Protein 5VYR (pdb70)

Structure (mmCIF, N/CA/C/O backbone):
data_5VYR
#
_entry.id   5VYR
#
_cell.length_a   65.875
_cell.length_b   65.875
_cell.length_c   233.140
_cell.angle_alpha   90.00
_cell.angle_beta   90.00
_cell.angle_gamma   90.00
#
_symmetry.space_group_name_H-M   'P 43 21 2'
#
loop_
_entity.id
_entity.type
_entity.pdbx_description
1 polymer 'Gdp-mannose 4,6-dehydratase / gdp-4-amino-4,6-dideoxy-d-mannose formyltransferase'
2 non-polymer (6R)-2-amino-6-methyl-5,6,7,8-tetrahydropteridin-4(3H)-one
3 non-polymer 1,2-ETHANEDIOL
4 non-polymer 'CHLORIDE ION'
5 non-polymer GUANOSINE
6 water water
#
loop_
_atom_site.group_PDB
_atom_site.id
_atom_site.type_symbol
_atom_site.label_atom_id
_atom_site.label_alt_id
_atom_site.label_comp_id
_atom_site.label_asym_id
_atom_site.label_entity_id
_atom_site.label_seq_id
_atom_site.pdbx_PDB_ins_code
_atom_site.Cartn_x
_atom_site.Cartn_y
_atom_site.Cartn_z
_atom_site.occupancy
_atom_site.B_iso_or_equiv
_atom_site.auth_seq_id
_atom_site.auth_comp_id
_atom_site.auth_asym_id
_atom_site.auth_atom_id
_atom_site.pdbx_PDB_model_num
ATOM 1 N N . ALA A 1 4 ? 15.369 39.535 11.156 1.00 41.63 2 ALA A N 1
ATOM 2 C CA . ALA A 1 4 ? 13.911 39.797 10.889 1.00 40.53 2 ALA A CA 1
ATOM 3 C C . ALA A 1 4 ? 13.368 38.879 9.790 1.00 34.86 2 ALA A C 1
ATOM 4 O O . ALA A 1 4 ? 14.077 38.493 8.853 1.00 32.33 2 ALA A O 1
ATOM 6 N N . ILE A 1 5 ? 12.092 38.551 9.903 1.00 27.90 3 ILE A N 1
ATOM 7 C CA . ILE A 1 5 ? 11.448 37.680 8.930 1.00 30.40 3 ILE A CA 1
ATOM 8 C C . ILE A 1 5 ? 11.230 38.446 7.611 1.00 31.65 3 ILE A C 1
ATOM 9 O O . ILE A 1 5 ? 10.961 39.641 7.628 1.00 32.33 3 ILE A O 1
ATOM 14 N N . ALA A 1 6 ? 11.373 37.769 6.476 1.00 31.39 4 ALA A N 1
ATOM 15 C CA . ALA A 1 6 ? 11.188 38.409 5.186 1.00 34.18 4 ALA A CA 1
ATOM 16 C C . ALA A 1 6 ? 9.864 39.161 5.130 1.00 35.23 4 ALA A C 1
ATOM 17 O O . ALA A 1 6 ? 8.835 38.639 5.565 1.00 29.25 4 ALA A O 1
ATOM 19 N N . PRO A 1 7 ? 9.878 40.402 4.604 1.00 35.70 5 PRO A N 1
ATOM 20 C CA . PRO A 1 7 ? 8.607 41.145 4.524 1.00 36.96 5 PRO A CA 1
ATOM 21 C C . PRO A 1 7 ? 7.546 40.417 3.699 1.00 31.66 5 PRO A C 1
ATOM 22 O O . PRO A 1 7 ? 7.879 39.620 2.820 1.00 28.73 5 PRO A O 1
ATOM 26 N N . ASN A 1 8 ? 6.278 40.659 4.012 1.00 29.47 6 ASN A N 1
ATOM 27 C CA . ASN A 1 8 ? 5.187 40.011 3.283 1.00 32.33 6 ASN A CA 1
ATOM 28 C C . ASN A 1 8 ? 5.205 38.477 3.296 1.00 26.75 6 ASN A C 1
ATOM 29 O O . ASN A 1 8 ? 4.531 37.843 2.493 1.00 24.20 6 ASN A O 1
ATOM 34 N N . THR A 1 9 ? 5.937 37.881 4.233 1.00 26.19 7 THR A N 1
ATOM 35 C CA . THR A 1 9 ? 5.871 36.434 4.434 1.00 21.84 7 THR A CA 1
ATOM 36 C C . THR A 1 9 ? 4.482 36.081 4.915 1.00 17.59 7 THR A C 1
ATOM 37 O O . THR A 1 9 ? 3.946 36.766 5.757 1.00 15.85 7 THR A O 1
ATOM 41 N N . ARG A 1 10 ? 3.914 35.009 4.377 1.00 15.20 8 ARG A N 1
ATOM 42 C CA . ARG A 1 10 ? 2.565 34.619 4.713 1.00 15.86 8 ARG A CA 1
ATOM 43 C C . ARG A 1 10 ? 2.670 33.336 5.524 1.00 13.91 8 ARG A C 1
ATOM 44 O O . ARG A 1 10 ? 3.236 32.369 5.088 1.00 14.80 8 ARG A O 1
ATOM 52 N N . VAL A 1 11 ? 2.096 33.376 6.709 1.00 13.50 9 VAL A N 1
ATOM 53 C CA . VAL A 1 11 ? 2.245 32.269 7.660 1.00 12.11 9 VAL A CA 1
ATOM 54 C C . VAL A 1 11 ? 0.908 31.677 7.997 1.00 11.30 9 VAL A C 1
ATOM 55 O O . VAL A 1 11 ? 0.061 32.388 8.498 1.00 11.47 9 VAL A O 1
ATOM 59 N N . LEU A 1 12 ? 0.747 30.366 7.797 1.00 10.68 10 LEU A N 1
ATOM 60 C CA . LEU A 1 12 ? -0.461 29.683 8.204 1.00 10.68 10 LEU A CA 1
ATOM 61 C C . LEU A 1 12 ? -0.095 28.885 9.444 1.00 10.57 10 LEU A C 1
ATOM 62 O O . LEU A 1 12 ? 0.874 28.120 9.433 1.00 10.85 10 LEU A O 1
ATOM 67 N N . VAL A 1 13 ? -0.814 29.158 10.511 1.00 9.66 11 VAL A N 1
ATOM 68 C CA . VAL A 1 13 ? -0.638 2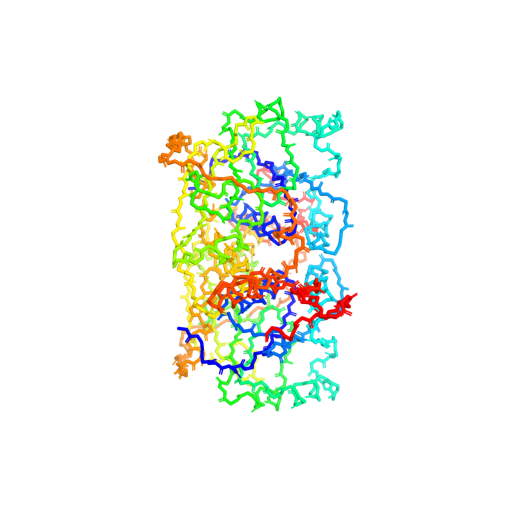8.410 11.756 1.00 10.94 11 VAL A CA 1
ATOM 69 C C . VAL A 1 13 ? -1.765 27.404 11.838 1.00 9.86 11 VAL A C 1
ATOM 70 O O . VAL A 1 13 ? -2.924 27.786 11.845 1.00 11.33 11 VAL A O 1
ATOM 74 N N . ALA A 1 14 ? -1.389 26.133 11.914 1.00 10.09 12 ALA A N 1
ATOM 75 C CA . ALA A 1 14 ? -2.333 25.081 12.150 1.00 10.29 12 ALA A CA 1
ATOM 76 C C . ALA A 1 14 ? -2.115 24.727 13.601 1.00 10.89 12 ALA A C 1
ATOM 77 O O . ALA A 1 14 ? -1.071 24.210 13.982 1.00 12.18 12 ALA A O 1
ATOM 79 N N . GLY A 1 15 ? -3.075 25.013 14.446 1.00 12.07 13 GLY A N 1
ATOM 80 C CA . GLY A 1 15 ? -2.765 24.746 15.840 1.00 13.80 13 GLY A CA 1
ATOM 81 C C . GLY A 1 15 ? -3.968 24.812 16.719 1.00 13.23 13 GLY A C 1
ATOM 82 O O . GLY A 1 15 ? -5.089 24.953 16.249 1.00 13.34 13 GLY A O 1
ATOM 83 N N . TYR A 1 16 ? -3.703 24.730 18.010 1.00 12.20 14 TYR A N 1
ATOM 84 C CA . TYR A 1 16 ? -4.749 24.570 18.986 1.00 12.55 14 TYR A CA 1
ATOM 85 C C . TYR A 1 16 ? -4.204 25.037 20.316 1.00 11.87 14 TYR A C 1
ATOM 86 O O . TYR A 1 16 ? -3.074 24.706 20.696 1.00 12.26 14 TYR A O 1
ATOM 95 N N . GLY A 1 17 ? -5.043 25.788 21.007 1.00 13.13 15 GLY A N 1
ATOM 96 C CA . GLY A 1 17 ? -4.751 26.247 22.334 1.00 12.50 15 GLY A CA 1
ATOM 97 C C . GLY A 1 17 ? -3.605 27.215 22.474 1.00 12.95 15 GLY A C 1
ATOM 98 O O . GLY A 1 17 ? -3.210 27.931 21.545 1.00 12.65 15 GLY A O 1
ATOM 99 N N . LEU A 1 18 ? -3.044 27.254 23.681 1.00 12.47 16 LEU A N 1
ATOM 100 C CA . LEU A 1 18 ? -2.080 28.283 24.012 1.00 13.32 16 LEU A CA 1
ATOM 101 C C . LEU A 1 18 ? -0.872 28.288 23.104 1.00 12.26 16 LEU A C 1
ATOM 102 O O . LEU A 1 18 ? -0.411 29.380 22.722 1.00 11.95 16 LEU A O 1
ATOM 107 N N . PRO A 1 19 ? -0.374 27.114 22.691 1.00 11.82 17 PRO A N 1
ATOM 108 C CA . PRO A 1 19 ? 0.795 27.199 21.808 1.00 11.97 17 PRO A CA 1
ATOM 109 C C . PRO A 1 19 ? 0.487 27.935 20.499 1.00 13.64 17 PRO A C 1
ATOM 110 O O . PRO A 1 19 ? 1.318 28.682 19.986 1.00 13.72 17 PRO A O 1
ATOM 114 N N . ALA A 1 20 ? -0.736 27.792 20.015 1.00 13.41 18 ALA A N 1
ATOM 115 C CA . ALA A 1 20 ? -1.151 28.511 18.808 1.00 14.21 18 ALA A CA 1
ATOM 116 C C . ALA A 1 20 ? -1.332 29.989 19.078 1.00 14.10 18 ALA A C 1
ATOM 117 O O . ALA A 1 20 ? -0.926 30.858 18.288 1.00 12.71 18 ALA A O 1
ATOM 119 N N . GLU A 1 21 ? -1.945 30.312 20.202 1.00 13.58 19 GLU A N 1
ATOM 120 C CA . GLU A 1 21 ? -2.118 31.711 20.549 1.00 14.19 19 GLU A CA 1
ATOM 121 C C . GLU A 1 21 ? -0.772 32.391 20.713 1.00 12.95 19 GLU A C 1
ATOM 122 O O . GLU A 1 21 ? -0.576 33.523 20.252 1.00 11.50 19 GLU A O 1
ATOM 128 N N . PHE A 1 22 ? 0.163 31.703 21.355 1.00 11.87 20 PHE A N 1
ATOM 129 C CA . PHE A 1 22 ? 1.489 32.225 21.557 1.00 12.26 20 PHE A CA 1
ATOM 130 C C . PHE A 1 22 ? 2.222 32.372 20.238 1.00 12.35 20 PHE A C 1
ATOM 131 O O . PHE A 1 22 ? 2.955 33.339 20.003 1.00 11.68 20 PHE A O 1
ATOM 139 N N . CYS A 1 23 ? 1.988 31.420 19.332 1.00 12.16 21 CYS A N 1
ATOM 140 C CA . CYS A 1 23 ? 2.561 31.538 17.995 1.00 11.00 21 CYS A CA 1
ATOM 141 C C . CYS A 1 23 ? 2.051 32.755 17.248 1.00 10.48 21 CYS A C 1
ATOM 142 O O . CYS A 1 23 ? 2.807 33.498 16.645 1.00 10.97 21 CYS A O 1
ATOM 145 N N . VAL A 1 24 ? 0.757 32.980 17.277 1.00 10.56 22 VAL A N 1
ATOM 146 C CA . VAL A 1 24 ? 0.222 34.155 16.601 1.00 12.44 22 VAL A CA 1
ATOM 147 C C . VAL A 1 24 ? 0.755 35.448 17.222 1.00 11.89 22 VAL A C 1
ATOM 148 O O . VAL A 1 24 ? 1.166 36.361 16.519 1.00 12.03 22 VAL A O 1
ATOM 152 N N . THR A 1 25 ? 0.805 35.491 18.550 1.00 11.21 23 THR A N 1
ATOM 153 C CA . THR A 1 25 ? 1.386 36.596 19.250 1.00 11.38 23 THR A CA 1
ATOM 154 C C . THR A 1 25 ? 2.842 36.830 18.786 1.00 11.44 23 THR A C 1
ATOM 155 O O . THR A 1 25 ? 3.261 37.970 18.532 1.00 11.81 23 THR A O 1
ATOM 159 N N . THR A 1 26 ? 3.615 35.756 18.686 1.00 11.15 24 THR A N 1
ATOM 160 C CA . THR A 1 26 ? 5.008 35.840 18.306 1.00 10.83 24 THR A CA 1
ATOM 161 C C . THR A 1 26 ? 5.105 36.409 16.881 1.00 11.35 24 THR A C 1
ATOM 162 O O . THR A 1 26 ? 5.919 37.305 16.652 1.00 12.43 24 THR A O 1
ATOM 166 N N . LEU A 1 27 ? 4.250 35.913 15.990 1.00 11.10 25 LEU A N 1
ATOM 167 C CA . LEU A 1 27 ? 4.229 36.386 14.595 1.00 12.53 25 LEU A CA 1
ATOM 168 C C . LEU A 1 27 ? 3.929 37.872 14.494 1.00 13.44 25 LEU A C 1
ATOM 169 O O . LEU A 1 27 ? 4.643 38.613 13.764 1.00 13.94 25 LEU A O 1
ATOM 174 N N . ILE A 1 28 ? 2.903 38.292 15.2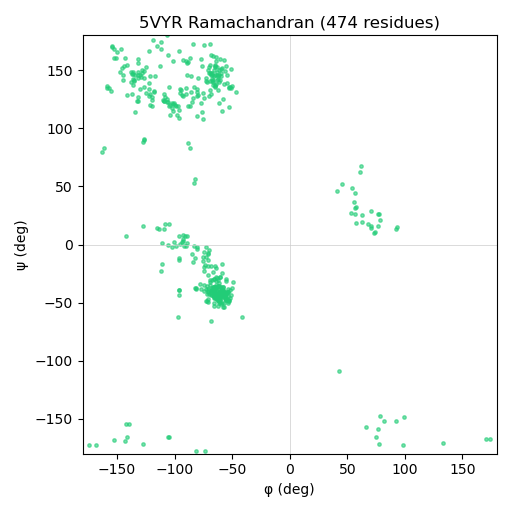20 1.00 12.31 26 ILE A N 1
ATOM 175 C CA . ILE A 1 28 ? 2.504 39.699 15.236 1.00 13.70 26 ILE A CA 1
ATOM 176 C C . ILE A 1 28 ? 3.660 40.550 15.739 1.00 13.87 26 ILE A C 1
ATOM 177 O O . ILE A 1 28 ? 4.017 41.585 15.143 1.00 14.01 26 ILE A O 1
ATOM 182 N N . GLY A 1 29 ? 4.335 40.062 16.780 1.00 13.59 27 GLY A N 1
ATOM 183 C CA . GLY A 1 29 ? 5.508 40.760 17.307 1.00 13.36 27 GLY A CA 1
ATOM 184 C C . GLY A 1 29 ? 6.672 40.839 16.344 1.00 14.16 27 GLY A C 1
ATOM 185 O O . GLY A 1 29 ? 7.511 41.723 16.462 1.00 13.31 27 GLY A O 1
ATOM 186 N N . MET A 1 30 ? 6.751 39.859 15.454 1.00 15.27 28 MET A N 1
ATOM 187 C CA . MET A 1 30 ? 7.812 39.774 14.477 1.00 17.38 28 MET A CA 1
ATOM 188 C C . MET A 1 30 ? 7.439 40.653 13.299 1.00 18.50 28 MET A C 1
ATOM 189 O O . MET A 1 30 ? 8.208 40.758 12.370 1.00 20.95 28 MET A O 1
ATOM 194 N N . GLY A 1 31 ? 6.281 41.281 13.331 1.00 16.07 29 GLY A N 1
ATOM 195 C CA . GLY A 1 31 ? 5.887 42.190 12.260 1.00 18.63 29 GLY A CA 1
ATOM 196 C C . GLY A 1 31 ? 5.084 41.560 11.148 1.00 18.46 29 GLY A C 1
ATOM 197 O O . GLY A 1 31 ? 4.859 42.205 10.120 1.00 18.34 29 GLY A O 1
ATOM 198 N N . VAL A 1 32 ? 4.585 40.343 11.354 1.00 16.40 30 VAL A N 1
ATOM 199 C CA . VAL A 1 32 ? 3.731 39.701 10.349 1.00 16.22 30 VAL A CA 1
ATOM 200 C C . VAL A 1 32 ? 2.345 40.318 10.441 1.00 17.43 30 VAL A C 1
ATOM 201 O O . VAL A 1 32 ? 1.706 40.271 11.481 1.00 17.69 30 VAL A O 1
ATOM 205 N N . GLU A 1 33 ? 1.850 40.895 9.353 1.00 17.86 31 GLU A N 1
ATOM 206 C CA . GLU A 1 33 ? 0.562 41.580 9.425 1.00 20.58 31 GLU A CA 1
ATOM 207 C C . GLU A 1 33 ? -0.565 40.585 9.442 1.00 18.12 31 GLU A C 1
ATOM 208 O O . GLU A 1 33 ? -0.417 39.477 8.935 1.00 16.17 31 GLU A O 1
ATOM 214 N N . ILE A 1 34 ? -1.684 40.981 10.036 1.00 17.78 32 ILE A N 1
ATOM 215 C CA A ILE A 1 34 ? -2.856 40.107 10.174 0.50 19.06 32 ILE A CA 1
ATOM 216 C CA B ILE A 1 34 ? -2.842 40.092 10.175 0.50 19.33 32 ILE A CA 1
ATOM 217 C C . ILE A 1 34 ? -3.270 39.478 8.856 1.00 18.72 32 ILE A C 1
ATOM 218 O O . ILE A 1 34 ? -3.578 38.288 8.800 1.00 17.47 32 ILE A O 1
ATOM 227 N N . ASP A 1 35 ? -3.281 40.256 7.773 1.00 17.05 33 ASP A N 1
ATOM 228 C CA . ASP A 1 35 ? -3.679 39.624 6.505 1.00 21.84 33 ASP A CA 1
ATOM 229 C C . ASP A 1 35 ? -2.653 38.650 5.964 1.00 19.05 33 ASP A C 1
ATOM 230 O O . ASP A 1 35 ? -2.914 37.975 5.000 1.00 21.80 33 ASP A O 1
ATOM 235 N N . LYS A 1 36 ? -1.470 38.575 6.568 1.00 19.39 34 LYS A N 1
ATOM 236 C CA . LYS A 1 36 ? -0.499 37.577 6.223 1.00 16.38 34 LYS A CA 1
ATOM 237 C C . LYS A 1 36 ? -0.402 36.466 7.271 1.00 14.44 34 LYS A C 1
ATOM 238 O O . LYS A 1 36 ? 0.553 35.723 7.250 1.00 13.59 34 LYS A O 1
ATOM 244 N N . ILE A 1 37 ? -1.414 36.348 8.124 1.00 13.26 35 ILE A N 1
ATOM 245 C CA . ILE A 1 37 ? -1.545 35.224 9.036 1.00 13.81 35 ILE A CA 1
ATOM 246 C C . ILE A 1 37 ? -2.873 34.547 8.764 1.00 14.19 35 ILE A C 1
ATOM 247 O O . ILE A 1 37 ? -3.890 35.212 8.591 1.00 14.15 35 ILE A O 1
ATOM 252 N N . ALA A 1 38 ? -2.883 33.231 8.772 1.00 13.71 36 ALA A N 1
ATOM 253 C CA . ALA A 1 38 ? -4.136 32.507 8.681 1.00 13.45 36 ALA A CA 1
ATOM 254 C C . ALA A 1 38 ? -3.988 31.385 9.679 1.00 13.15 36 ALA A C 1
ATOM 255 O O . ALA A 1 38 ? -2.870 30.893 9.868 1.00 12.16 36 ALA A O 1
ATOM 257 N N . VAL A 1 39 ? -5.109 30.998 10.273 1.00 14.03 37 VAL A N 1
ATOM 258 C CA . VAL A 1 39 ? -5.075 29.931 11.262 1.00 12.82 37 VAL A CA 1
ATOM 259 C C . VAL A 1 39 ? -6.039 28.805 10.918 1.00 12.92 37 VAL A C 1
ATOM 260 O O . VAL A 1 39 ? -7.214 29.010 10.646 1.00 14.38 37 VAL A O 1
ATOM 264 N N . ALA A 1 40 ? -5.534 27.583 10.947 1.00 11.54 38 ALA A N 1
ATOM 265 C CA . ALA A 1 40 ? -6.392 26.427 10.898 1.00 11.52 38 ALA A CA 1
ATOM 266 C C . ALA A 1 40 ? -6.344 25.826 12.299 1.00 10.98 38 ALA A C 1
ATOM 267 O O . ALA A 1 40 ? -5.292 25.550 12.856 1.00 10.84 38 ALA A O 1
ATOM 269 N N . THR A 1 41 ? -7.525 25.628 12.848 1.00 11.49 39 THR A N 1
ATOM 270 C CA . THR A 1 41 ? -7.629 25.059 14.154 1.00 12.54 39 THR A CA 1
ATOM 271 C C . THR A 1 41 ? -8.821 24.134 14.249 1.00 12.19 39 THR A C 1
ATOM 272 O O . THR A 1 41 ? -9.417 23.720 13.238 1.00 13.37 39 THR A O 1
ATOM 276 N N . HIS A 1 42 ? -9.103 23.750 15.485 1.00 13.41 40 HIS A N 1
ATOM 277 C CA . HIS A 1 42 ? -10.258 22.922 15.764 1.00 14.50 40 HIS A CA 1
ATOM 278 C C . HIS A 1 42 ? -11.297 23.779 16.414 1.00 12.84 40 HIS A C 1
ATOM 279 O O . HIS A 1 42 ? -11.126 24.970 16.594 1.00 13.12 40 HIS A O 1
ATOM 286 N N . ARG A 1 43 ? -12.423 23.181 16.736 1.00 13.72 41 ARG A N 1
ATOM 287 C CA . ARG A 1 43 ? -13.553 23.951 17.228 1.00 15.30 41 ARG A CA 1
ATOM 288 C C . ARG A 1 43 ? -13.158 24.669 18.497 1.00 14.86 41 ARG A C 1
ATOM 289 O O . ARG A 1 43 ? -12.222 24.296 19.199 1.00 16.14 41 ARG A O 1
ATOM 297 N N . GLU A 1 44 ? -13.910 25.701 18.811 1.00 17.92 42 GLU A N 1
ATOM 298 C CA . GLU A 1 44 ? -13.728 26.351 20.059 1.00 17.72 42 GLU A CA 1
ATOM 299 C C . GLU A 1 44 ? -14.046 25.317 21.159 1.00 19.56 42 GLU A C 1
ATOM 300 O O . GLU A 1 44 ? -15.043 24.590 21.099 1.00 19.53 42 GLU A O 1
ATOM 306 N N . ASP A 1 45 ? -13.179 25.241 22.130 1.00 17.13 43 ASP A N 1
ATOM 307 C CA . ASP A 1 45 ? -13.437 24.387 23.240 1.00 17.19 43 ASP A CA 1
ATOM 308 C C . ASP A 1 45 ? -12.744 24.905 24.485 1.00 16.44 43 ASP A C 1
ATOM 309 O O . ASP A 1 45 ? -12.266 25.967 24.504 1.00 15.79 43 ASP A O 1
ATOM 314 N N . ASN A 1 46 ? -12.715 24.077 25.496 1.00 15.27 44 ASN A N 1
ATOM 315 C CA A ASN A 1 46 ? -12.036 24.474 26.850 0.50 16.87 44 ASN A CA 1
ATOM 316 C CA B ASN A 1 46 ? -12.066 24.603 26.818 0.50 14.76 44 ASN A CA 1
ATOM 317 C C . ASN A 1 46 ? -10.482 24.647 26.901 1.00 15.99 44 ASN A C 1
ATOM 318 O O . ASN A 1 46 ? -9.887 25.086 27.793 1.00 18.42 44 ASN A O 1
ATOM 327 N N . ARG A 1 47 ? -9.919 24.249 25.770 1.00 15.59 45 ARG A N 1
ATOM 328 C CA . ARG A 1 47 ? -8.494 24.393 25.554 1.00 15.10 45 ARG A CA 1
ATOM 329 C C . ARG A 1 47 ? -8.223 25.120 24.250 1.00 12.69 45 ARG A C 1
ATOM 330 O O . ARG A 1 47 ? -7.099 25.088 23.747 1.00 14.17 45 ARG A O 1
ATOM 338 N N . ASN A 1 48 ? -9.237 25.775 23.689 1.00 12.63 46 ASN A N 1
ATOM 339 C CA . ASN A 1 48 ? -8.996 26.448 22.437 1.00 12.10 46 ASN A CA 1
ATOM 340 C C . ASN A 1 48 ? -9.732 27.793 22.323 1.00 12.94 46 ASN A C 1
ATOM 341 O O . ASN A 1 48 ? -9.707 28.409 21.346 1.00 12.29 46 ASN A O 1
ATOM 346 N N . CYS A 1 49 ? -10.333 28.190 23.415 1.00 13.96 47 CYS A N 1
ATOM 347 C CA A CYS A 1 49 ? -11.124 29.404 23.421 0.50 15.54 47 CYS A CA 1
ATOM 348 C CA B CYS A 1 49 ? -11.130 29.406 23.316 0.50 14.94 47 CYS A CA 1
ATOM 349 C C . CYS A 1 49 ? -10.238 30.654 23.429 1.00 14.21 47 CYS A C 1
ATOM 350 O O . CYS A 1 49 ? -10.608 31.711 22.906 1.00 16.09 47 CYS A O 1
ATOM 355 N N . GLY A 1 50 ? -9.062 30.539 24.039 1.00 13.61 48 GLY A N 1
ATOM 356 C CA . GLY A 1 50 ? -8.095 31.638 24.002 1.00 13.81 48 GLY A CA 1
ATOM 357 C C . GLY A 1 50 ? -7.705 31.941 22.545 1.00 12.86 48 GLY A C 1
ATOM 358 O O . GLY A 1 50 ? -7.707 33.096 22.097 1.00 14.27 48 GLY A O 1
ATOM 359 N N . LEU A 1 51 ? -7.382 30.903 21.795 1.00 13.13 49 LEU A N 1
ATOM 360 C CA . LEU A 1 51 ? -7.093 31.094 20.380 1.00 13.23 49 LEU A CA 1
ATOM 361 C C . LEU A 1 51 ? -8.286 31.640 19.628 1.00 13.27 49 LEU A C 1
ATOM 362 O O . LEU A 1 51 ? -8.176 32.636 18.898 1.00 11.96 49 LEU A O 1
ATOM 367 N N . HIS A 1 52 ? -9.447 31.022 19.784 1.00 13.28 50 HIS A N 1
ATOM 368 C CA . HIS A 1 52 ? -10.602 31.522 19.050 1.00 14.12 50 HIS A CA 1
ATOM 369 C C . HIS A 1 52 ? -10.902 32.964 19.383 1.00 15.21 50 HIS A C 1
ATOM 370 O O . HIS A 1 52 ? -11.280 33.729 18.502 1.00 14.94 50 HIS A O 1
ATOM 377 N N . SER A 1 53 ? -10.756 33.338 20.633 1.00 15.80 51 SER A N 1
ATOM 378 C CA A SER A 1 53 ? -11.094 34.706 21.037 0.50 17.21 51 SER A CA 1
ATOM 379 C CA B SER A 1 53 ? -11.099 34.696 21.030 0.50 16.66 51 SER A CA 1
ATOM 380 C C . SER A 1 53 ? -10.128 35.662 20.350 1.00 16.83 51 SER A C 1
ATOM 381 O O . SER A 1 53 ? -10.526 36.721 19.883 1.00 15.78 51 SER A O 1
ATOM 386 N N . MET A 1 54 ? -8.857 35.281 20.275 1.00 15.88 52 MET A N 1
ATOM 387 C CA . MET A 1 54 ? -7.879 36.129 19.610 1.00 15.72 52 MET A CA 1
ATOM 388 C C . MET A 1 54 ? -8.205 36.271 18.138 1.00 17.08 52 MET A C 1
ATOM 389 O O . MET A 1 54 ? -8.104 37.365 17.583 1.00 17.89 52 MET A O 1
ATOM 394 N N . LEU A 1 55 ? -8.577 35.167 17.501 1.00 16.91 53 LEU A N 1
ATOM 395 C CA . LEU A 1 55 ? -8.835 35.170 16.076 1.00 17.70 53 LEU A CA 1
ATOM 396 C C . LEU A 1 55 ? -10.026 36.083 15.796 1.00 18.80 53 LEU A C 1
ATOM 397 O O . LEU A 1 55 ? -9.987 36.877 14.867 1.00 17.52 53 LEU A O 1
ATOM 402 N N . ARG A 1 56 ? -11.073 35.959 16.611 1.00 18.81 54 ARG A N 1
ATOM 403 C CA . ARG A 1 56 ? -12.249 36.798 16.439 1.00 19.07 54 ARG A CA 1
ATOM 404 C C . ARG A 1 56 ? -11.895 38.264 16.697 1.00 18.88 54 ARG A C 1
ATOM 405 O O . ARG A 1 56 ? -12.218 39.152 15.887 1.00 16.95 54 ARG A O 1
ATOM 413 N N . LEU A 1 57 ? -11.175 38.515 17.785 1.00 18.22 55 LEU A N 1
ATOM 414 C CA . LEU A 1 57 ? -10.930 39.902 18.179 1.00 17.69 55 LEU A CA 1
ATOM 415 C C . LEU A 1 57 ? -10.091 40.619 17.154 1.00 17.64 55 LEU A C 1
ATOM 416 O O . LEU A 1 57 ? -10.325 41.800 16.894 1.00 17.27 55 LEU A O 1
ATOM 421 N N . ARG A 1 58 ? -9.085 39.937 16.621 1.00 15.12 56 ARG A N 1
ATOM 422 C CA . ARG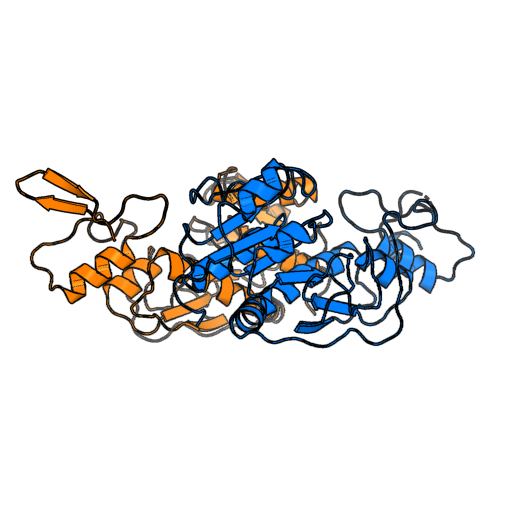 A 1 58 ? -8.164 40.547 15.688 1.00 15.96 56 ARG A CA 1
ATOM 423 C C . ARG A 1 58 ? -8.575 40.350 14.238 1.00 16.64 56 ARG A C 1
ATOM 424 O O . ARG A 1 58 ? -7.870 40.825 13.355 1.00 17.63 56 ARG A O 1
ATOM 432 N N . ASN A 1 59 ? -9.726 39.714 14.001 1.00 16.51 57 ASN A N 1
ATOM 433 C CA A ASN A 1 59 ? -10.162 39.484 12.637 0.50 17.47 57 ASN A CA 1
ATOM 434 C CA B ASN A 1 59 ? -10.218 39.350 12.658 0.50 18.74 57 ASN A CA 1
ATOM 435 C C . ASN A 1 59 ? -9.128 38.720 11.797 1.00 17.44 57 ASN A C 1
ATOM 436 O O . ASN A 1 59 ? -8.866 39.083 10.663 1.00 16.14 57 ASN A O 1
ATOM 445 N N . ILE A 1 60 ? -8.555 37.653 12.356 1.00 16.73 58 ILE A N 1
ATOM 446 C CA . ILE A 1 60 ? -7.592 36.849 11.680 1.00 15.57 58 ILE A CA 1
ATOM 447 C C . ILE A 1 60 ? -8.396 35.719 11.068 1.00 17.26 58 ILE A C 1
ATOM 448 O O . ILE A 1 60 ? -9.256 35.118 11.704 1.00 16.05 58 ILE A O 1
ATOM 453 N N . GLN A 1 61 ? -8.127 35.453 9.802 1.00 16.02 59 GLN A N 1
ATOM 454 C CA . GLN A 1 61 ? -8.944 34.522 9.066 1.00 16.22 59 GLN A CA 1
ATOM 455 C C . GLN A 1 61 ? -8.591 33.170 9.597 1.00 16.42 59 GLN A C 1
ATOM 456 O O . GLN A 1 61 ? -7.438 32.903 9.875 1.00 14.12 59 GLN A O 1
ATOM 462 N N . PHE A 1 62 ? -9.596 32.325 9.737 1.00 17.16 60 PHE A N 1
ATOM 463 C CA . PHE A 1 62 ? -9.340 30.992 10.226 1.00 16.01 60 PHE A CA 1
ATOM 464 C C . PHE A 1 62 ? -10.334 30.004 9.673 1.00 15.02 60 PHE A C 1
ATOM 465 O O . PHE A 1 62 ? -11.401 30.376 9.174 1.00 13.98 60 PHE A O 1
ATOM 473 N N . THR A 1 63 ? -9.988 28.734 9.824 1.00 15.07 61 THR A N 1
ATOM 474 C CA . THR A 1 63 ? -10.907 27.640 9.536 1.00 14.50 61 THR A CA 1
ATOM 475 C C . THR A 1 63 ? -10.904 26.656 10.679 1.00 13.98 61 THR A C 1
ATOM 476 O O . THR A 1 63 ? -9.885 26.512 11.371 1.00 13.74 61 THR A O 1
ATOM 480 N N . THR A 1 64 ? -12.042 26.008 10.912 1.00 14.61 62 THR A N 1
ATOM 481 C CA . THR A 1 64 ? -12.034 24.835 11.813 1.00 14.73 62 THR A CA 1
ATOM 482 C C . THR A 1 64 ? -12.359 23.573 11.032 1.00 15.61 62 THR A C 1
ATOM 483 O O . THR A 1 64 ? -12.641 22.516 11.593 1.00 14.99 62 THR A O 1
ATOM 487 N N . ALA A 1 65 ? -12.313 23.679 9.712 1.00 15.50 63 ALA A N 1
ATOM 488 C CA . ALA A 1 65 ? -12.554 22.506 8.859 1.00 15.79 63 ALA A CA 1
ATOM 489 C C . ALA A 1 65 ? -11.607 21.357 9.173 1.00 15.46 63 ALA A C 1
ATOM 490 O O . ALA A 1 65 ? -10.464 21.575 9.556 1.00 14.69 63 ALA A O 1
ATOM 492 N N . ALA A 1 66 ? -12.068 20.121 8.986 1.00 14.95 64 ALA A N 1
ATOM 493 C CA . ALA A 1 66 ? -11.243 18.976 9.284 1.00 17.18 64 ALA A CA 1
ATOM 494 C C . ALA A 1 66 ? -10.065 18.978 8.327 1.00 17.42 64 ALA A C 1
ATOM 495 O O . ALA A 1 66 ? -10.195 19.330 7.140 1.00 16.40 64 ALA A O 1
ATOM 497 N N . ALA A 1 67 ? -8.938 18.525 8.846 1.00 15.69 65 ALA A N 1
ATOM 498 C CA . ALA A 1 67 ? -7.693 18.506 8.113 1.00 16.64 65 ALA A CA 1
ATOM 499 C C . ALA A 1 67 ? -7.827 17.740 6.798 1.00 18.24 65 ALA A C 1
ATOM 500 O O . ALA A 1 67 ? -7.109 18.007 5.864 1.00 16.11 65 ALA A O 1
ATOM 502 N N . ASN A 1 68 ? -8.704 16.747 6.752 1.00 17.26 66 ASN A N 1
ATOM 503 C CA . ASN A 1 68 ? -8.804 15.909 5.544 1.00 19.31 66 ASN A CA 1
ATOM 504 C C . ASN A 1 68 ? -9.852 16.427 4.576 1.00 17.78 66 ASN A C 1
ATOM 505 O O . ASN A 1 68 ? -10.112 15.788 3.558 1.00 19.41 66 ASN A O 1
ATOM 510 N N . SER A 1 69 ? -10.433 17.576 4.887 1.00 15.27 67 SER A N 1
ATOM 511 C CA . SER A 1 69 ? -11.520 18.150 4.083 1.00 16.63 67 SER A CA 1
ATOM 512 C C . SER A 1 69 ? -11.099 19.075 2.950 1.00 16.27 67 SER A C 1
ATOM 513 O O . SER A 1 69 ? -10.018 19.663 2.947 1.00 15.36 67 SER A O 1
ATOM 516 N N . GLU A 1 70 ? -11.973 19.183 1.962 1.00 18.51 68 GLU A N 1
ATOM 517 C CA . GLU A 1 70 ? -11.746 20.131 0.906 1.00 17.36 68 GLU A CA 1
ATOM 518 C C . GLU A 1 70 ? -11.752 21.584 1.404 1.00 16.08 68 GLU A C 1
ATOM 519 O O . GLU A 1 70 ? -10.965 22.410 0.920 1.00 14.54 68 GLU A O 1
ATOM 525 N N . GLU A 1 71 ? -12.608 21.892 2.379 1.00 16.01 69 GLU A N 1
ATOM 526 C CA . GLU A 1 71 ? -12.668 23.215 2.936 1.00 16.11 69 GLU A CA 1
ATOM 527 C C . GLU A 1 71 ? -11.314 23.620 3.560 1.00 14.75 69 GLU A C 1
ATOM 528 O O . GLU A 1 71 ? -10.866 24.753 3.405 1.00 15.92 69 GLU A O 1
ATOM 534 N N . PHE A 1 72 ? -10.675 22.681 4.240 1.00 15.53 70 PHE A N 1
ATOM 535 C CA . PHE A 1 72 ? -9.376 22.937 4.889 1.00 16.00 70 PHE A CA 1
ATOM 536 C C . PHE A 1 72 ? -8.365 23.204 3.800 1.00 15.25 70 PHE A C 1
ATOM 537 O O . PHE A 1 72 ? -7.596 24.180 3.856 1.00 15.61 70 PHE A O 1
ATOM 545 N N . TYR A 1 73 ? -8.410 22.373 2.764 1.00 14.44 71 TYR A N 1
ATOM 546 C CA . TYR A 1 73 ? -7.469 22.527 1.668 1.00 14.44 71 TYR A CA 1
ATOM 547 C C . TYR A 1 73 ? -7.664 23.855 0.981 1.00 15.66 71 TYR A C 1
ATOM 548 O O . TYR A 1 73 ? -6.703 24.561 0.706 1.00 13.53 71 TYR A O 1
ATOM 557 N N . GLU A 1 74 ? -8.913 24.177 0.688 1.00 13.95 72 GLU A N 1
ATOM 558 C CA . GLU A 1 74 ? -9.210 25.419 0.008 1.00 16.27 72 GLU A CA 1
ATOM 559 C C . GLU A 1 74 ? -8.833 26.630 0.864 1.00 15.76 72 GLU A C 1
ATOM 560 O O . GLU A 1 74 ? -8.353 27.642 0.368 1.00 15.66 72 GLU A O 1
ATOM 566 N N . PHE A 1 75 ? -9.049 26.534 2.175 1.00 14.32 73 PHE A N 1
ATOM 567 C CA . PHE A 1 75 ? -8.560 27.602 3.057 1.00 14.07 73 PHE A CA 1
ATOM 568 C C . PHE A 1 75 ? -7.048 27.851 2.885 1.00 12.57 73 PHE A C 1
ATOM 569 O O . PHE A 1 75 ? -6.602 29.011 2.727 1.00 14.54 73 PHE A O 1
ATOM 577 N N . GLY A 1 76 ? -6.242 26.796 2.878 1.00 13.39 74 GLY A N 1
ATOM 578 C CA . GLY A 1 76 ? -4.789 26.961 2.724 1.00 13.14 74 GLY A CA 1
ATOM 579 C C . GLY A 1 76 ? -4.449 27.457 1.321 1.00 14.01 74 GLY A C 1
ATOM 580 O O . GLY A 1 76 ? -3.629 28.329 1.146 1.00 11.05 74 GLY A O 1
ATOM 581 N N . ALA A 1 77 ? -5.097 26.866 0.322 1.00 14.25 75 ALA A N 1
ATOM 582 C CA . ALA A 1 77 ? -4.788 27.217 -1.070 1.00 16.90 75 ALA A CA 1
ATOM 583 C C . ALA A 1 77 ? -5.101 28.682 -1.321 1.00 15.22 75 ALA A C 1
ATOM 584 O O . ALA A 1 77 ? -4.321 29.406 -1.940 1.00 15.53 75 ALA A O 1
ATOM 586 N N . ASN A 1 78 ? -6.252 29.131 -0.849 1.00 16.39 76 ASN A N 1
ATOM 587 C CA A ASN A 1 78 ? -6.647 30.538 -0.958 0.50 16.69 76 ASN A CA 1
ATOM 588 C CA B ASN A 1 78 ? -6.609 30.508 -1.021 0.50 15.71 76 ASN A CA 1
ATOM 589 C C . ASN A 1 78 ? -5.653 31.465 -0.325 1.00 18.51 76 ASN A C 1
ATOM 590 O O . ASN A 1 78 ? -5.412 32.545 -0.819 1.00 17.47 76 ASN A O 1
ATOM 599 N N . PHE A 1 79 ? -5.120 31.056 0.821 1.00 16.41 77 PHE A N 1
ATOM 600 C CA . PHE A 1 79 ? -4.259 31.930 1.587 1.00 15.34 77 PHE A CA 1
ATOM 601 C C . PHE A 1 79 ? -2.860 32.006 1.005 1.00 13.69 77 PHE A C 1
ATOM 602 O O . PHE A 1 79 ? -2.199 33.052 1.080 1.00 15.30 77 PHE A O 1
ATOM 610 N N . ALA A 1 80 ? -2.413 30.897 0.451 1.00 13.92 78 ALA A N 1
ATOM 611 C CA . ALA A 1 80 ? -1.136 30.739 -0.207 1.00 15.26 78 ALA A CA 1
ATOM 612 C C . ALA A 1 80 ? -0.015 30.983 0.772 1.00 14.98 78 ALA A C 1
ATOM 613 O O . ALA A 1 80 ? 0.727 31.957 0.651 1.00 15.07 78 ALA A O 1
ATOM 615 N N . PRO A 1 81 ? 0.122 30.082 1.738 1.00 14.39 79 PRO A N 1
ATOM 616 C CA . PRO A 1 81 ? 1.161 30.321 2.746 1.00 15.65 79 PRO A CA 1
ATOM 617 C C . PRO A 1 81 ? 2.556 30.184 2.161 1.00 14.32 79 PRO A C 1
ATOM 618 O O . PRO A 1 81 ? 2.795 29.345 1.299 1.00 14.88 79 PRO A O 1
ATOM 622 N N . ASP A 1 82 ? 3.490 30.953 2.684 1.00 13.65 80 ASP A N 1
ATOM 623 C CA . ASP A 1 82 ? 4.900 30.639 2.491 1.00 14.52 80 ASP A CA 1
ATOM 624 C C . ASP A 1 82 ? 5.312 29.506 3.410 1.00 14.73 80 ASP A C 1
ATOM 625 O O . ASP A 1 82 ? 6.152 28.688 3.052 1.00 13.89 80 ASP A O 1
ATOM 630 N N . MET A 1 83 ? 4.774 29.516 4.625 1.00 13.87 81 MET A N 1
ATOM 631 C CA . MET A 1 83 ? 5.166 28.537 5.612 1.00 14.34 81 MET A CA 1
ATOM 632 C C . MET A 1 83 ? 3.958 28.210 6.446 1.00 12.39 81 MET A C 1
ATOM 633 O O . MET A 1 83 ? 3.044 29.006 6.589 1.00 13.22 81 MET A O 1
ATOM 638 N N . ILE A 1 84 ? 3.997 26.983 6.942 1.00 12.57 82 ILE A N 1
ATOM 639 C CA . ILE A 1 84 ? 3.026 26.433 7.825 1.00 12.33 82 ILE A CA 1
ATOM 640 C C . ILE A 1 84 ? 3.675 26.066 9.162 1.00 12.34 82 ILE A C 1
ATOM 641 O O . ILE A 1 84 ? 4.704 25.393 9.199 1.00 11.96 82 ILE A O 1
ATOM 646 N N . ILE A 1 85 ? 3.035 26.487 10.257 1.00 11.37 83 ILE A N 1
ATOM 647 C CA . ILE A 1 85 ? 3.569 26.192 11.572 1.00 11.15 83 ILE A CA 1
ATOM 648 C C . ILE A 1 85 ? 2.490 25.418 12.277 1.00 11.88 83 ILE A C 1
ATOM 649 O O . ILE A 1 85 ? 1.397 25.944 12.401 1.00 11.72 83 ILE A O 1
ATOM 654 N N . SER A 1 86 ? 2.788 24.181 12.697 1.00 11.91 84 SER A N 1
ATOM 655 C CA . SER A 1 86 ? 1.809 23.392 13.423 1.00 10.99 84 SER A CA 1
ATOM 656 C C . SER A 1 86 ? 2.132 23.458 14.926 1.00 12.28 84 SER A C 1
ATOM 657 O O . SER A 1 86 ? 3.246 23.121 15.332 1.00 11.61 84 SER A O 1
ATOM 660 N N . MET A 1 87 ? 1.165 23.931 15.715 1.00 12.23 85 MET A N 1
ATOM 661 C CA . MET A 1 87 ? 1.351 24.180 17.124 1.00 14.25 85 MET A CA 1
ATOM 662 C C . MET A 1 87 ? 0.221 23.454 17.823 1.00 12.29 85 MET A C 1
ATOM 663 O O . MET A 1 87 ? -0.846 24.011 18.040 1.00 12.02 85 MET A O 1
ATOM 668 N N . HIS A 1 88 ? 0.482 22.188 18.126 1.00 12.35 86 HIS A N 1
ATOM 669 C CA . HIS A 1 88 ? -0.474 21.279 18.767 1.00 13.38 86 HIS A CA 1
ATOM 670 C C . HIS A 1 88 ? -1.736 20.989 17.950 1.00 13.22 86 HIS A C 1
ATOM 671 O O . HIS A 1 88 ? -2.807 20.647 18.461 1.00 12.75 86 HIS A O 1
ATOM 678 N N . TYR A 1 89 ? -1.615 21.122 16.636 1.00 12.44 87 TYR A N 1
ATOM 679 C CA . TYR A 1 89 ? -2.669 20.764 15.741 1.00 12.44 87 TYR A CA 1
ATOM 680 C C . TYR A 1 89 ? -2.863 19.254 15.865 1.00 16.19 87 TYR A C 1
ATOM 681 O O . TYR A 1 89 ? -1.932 18.464 15.955 1.00 13.90 87 TYR A O 1
ATOM 690 N N . ARG A 1 90 ? -4.075 18.796 15.952 1.00 16.89 88 ARG A N 1
ATOM 691 C CA . ARG A 1 90 ? -4.104 17.371 16.382 1.00 25.79 88 ARG A CA 1
ATOM 692 C C . ARG A 1 90 ? -3.859 16.466 15.133 1.00 26.92 88 ARG A C 1
ATOM 693 O O . ARG A 1 90 ? -3.112 15.463 15.120 1.00 33.44 88 ARG A O 1
ATOM 701 N N . SER A 1 91 ? -4.420 16.895 14.025 1.00 20.17 89 SER A N 1
ATOM 702 C CA . SER A 1 91 ? -4.685 15.986 12.926 1.00 18.04 89 SER A CA 1
ATOM 703 C C . SER A 1 91 ? -3.506 15.881 11.974 1.00 16.71 89 SER A C 1
ATOM 704 O O . SER A 1 91 ? -2.688 16.790 11.894 1.00 14.08 89 SER A O 1
ATOM 707 N N . LEU A 1 92 ? -3.442 14.771 11.239 1.00 15.36 90 LEU A N 1
ATOM 708 C CA . LEU A 1 92 ? -2.518 14.647 10.129 1.00 15.76 90 LEU A CA 1
ATOM 709 C C . LEU A 1 92 ? -2.840 15.712 9.072 1.00 14.94 90 LEU A C 1
ATOM 710 O O . LEU A 1 92 ? -3.960 15.790 8.625 1.00 15.85 90 LEU A O 1
ATOM 715 N N . ILE A 1 93 ? -1.869 16.553 8.753 1.00 13.68 91 ILE A N 1
ATOM 716 C CA . ILE A 1 93 ? -2.040 17.543 7.698 1.00 12.71 91 ILE A CA 1
ATOM 717 C C . ILE A 1 93 ? -1.717 16.857 6.376 1.00 14.13 91 ILE A C 1
ATOM 718 O O . ILE A 1 93 ? -0.657 16.295 6.217 1.00 12.72 91 ILE A O 1
ATOM 723 N N . PRO A 1 94 ? -2.658 16.855 5.434 1.00 14.40 92 PRO A N 1
ATOM 724 C CA . PRO A 1 94 ? -2.362 16.150 4.209 1.00 15.89 92 PRO A CA 1
ATOM 725 C C . PRO A 1 94 ? -1.128 16.680 3.460 1.00 15.27 92 PRO A C 1
ATOM 726 O O . PRO A 1 94 ? -0.857 17.875 3.470 1.00 14.07 92 PRO A O 1
ATOM 730 N N . GLY A 1 95 ? -0.411 15.787 2.779 1.00 15.05 93 GLY A N 1
ATOM 731 C CA . GLY A 1 95 ? 0.727 16.183 1.977 1.00 15.00 93 GLY A CA 1
ATOM 732 C C . GLY A 1 95 ? 0.408 17.306 1.004 1.00 15.21 93 GLY A C 1
ATOM 733 O O . GLY A 1 95 ? 1.183 18.235 0.863 1.00 15.53 93 GLY A O 1
ATOM 734 N N . ARG A 1 96 ? -0.776 17.271 0.406 1.00 15.74 94 ARG A N 1
ATOM 735 C CA . ARG A 1 96 ? -1.082 18.259 -0.637 1.00 16.39 94 ARG A CA 1
ATOM 736 C C . ARG A 1 96 ? -1.255 19.617 -0.015 1.00 14.88 94 ARG A C 1
ATOM 737 O O . ARG A 1 96 ? -1.016 20.617 -0.642 1.00 15.15 94 ARG A O 1
ATOM 745 N N . PHE A 1 97 ? -1.651 19.658 1.251 1.00 14.03 95 PHE A N 1
ATOM 746 C CA . PHE A 1 97 ? -1.695 20.915 1.980 1.00 13.44 95 PHE A CA 1
ATOM 747 C C . PHE A 1 97 ? -0.301 21.411 2.326 1.00 13.03 95 PHE A C 1
ATOM 748 O O . PHE A 1 97 ? 0.016 22.567 2.118 1.00 12.52 95 PHE A O 1
ATOM 756 N N . LEU A 1 98 ? 0.548 20.563 2.885 1.00 12.14 96 LEU A N 1
ATOM 757 C CA . LEU A 1 98 ? 1.925 20.975 3.145 1.00 13.30 96 LEU A CA 1
ATOM 758 C C . LEU A 1 98 ? 2.642 21.535 1.904 1.00 14.23 96 LEU A C 1
ATOM 759 O O . LEU A 1 98 ? 3.418 22.470 1.974 1.00 13.39 96 LEU A O 1
ATOM 764 N N . LYS A 1 99 ? 2.356 20.909 0.777 1.00 15.51 97 LYS A N 1
ATOM 765 C CA . LYS A 1 99 ? 2.936 21.249 -0.507 1.00 18.07 97 LYS A CA 1
ATOM 766 C C . LYS A 1 99 ? 2.633 22.695 -0.874 1.00 16.23 97 LYS A C 1
ATOM 767 O O . LYS A 1 99 ? 3.368 23.281 -1.647 1.00 16.82 97 LYS A O 1
ATOM 773 N N . LEU A 1 100 ? 1.555 23.262 -0.338 1.00 15.49 98 LEU A N 1
ATOM 774 C CA . LEU A 1 100 ? 1.202 24.655 -0.622 1.00 15.33 98 LEU A CA 1
ATOM 775 C C . LEU A 1 100 ? 2.247 25.665 -0.194 1.00 16.74 98 LEU A C 1
ATOM 776 O O . LEU A 1 100 ? 2.331 26.757 -0.757 1.00 15.43 98 LEU A O 1
ATOM 781 N N . ALA A 1 101 ? 3.021 25.332 0.838 1.00 16.40 99 ALA A N 1
ATOM 782 C CA . ALA A 1 101 ? 3.945 26.287 1.435 1.00 17.09 99 ALA A CA 1
ATOM 783 C C . ALA A 1 101 ? 5.330 26.029 0.857 1.00 18.14 99 ALA A C 1
ATOM 784 O O . ALA A 1 101 ? 5.961 25.011 1.155 1.00 17.97 99 ALA A O 1
ATOM 786 N N . LYS A 1 102 ? 5.825 26.962 0.058 1.00 19.48 100 LYS A N 1
ATOM 787 C CA . LYS A 1 102 ? 7.104 26.749 -0.639 1.00 22.10 100 LYS A CA 1
ATOM 788 C C . LYS A 1 102 ? 8.269 26.676 0.345 1.00 19.97 100 LYS A C 1
ATOM 789 O O . LYS A 1 102 ? 9.307 26.095 0.049 1.00 23.65 100 LYS A O 1
ATOM 795 N N . LYS A 1 103 ? 8.106 27.269 1.519 1.00 16.83 101 LYS A N 1
ATOM 796 C CA . LYS A 1 103 ? 9.171 27.273 2.522 1.00 14.87 101 LYS A CA 1
ATOM 797 C C . LYS A 1 103 ? 8.974 26.133 3.526 1.00 17.82 101 LYS A C 1
ATOM 798 O O . LYS A 1 103 ? 9.749 25.976 4.467 1.00 17.24 101 LYS A O 1
ATOM 804 N N . GLY A 1 104 ? 7.910 25.366 3.314 1.00 14.79 102 GLY A N 1
ATOM 805 C CA . GLY A 1 104 ? 7.670 24.152 4.060 1.00 16.42 102 GLY A CA 1
ATOM 806 C C . GLY A 1 104 ? 7.034 24.479 5.390 1.00 15.76 102 GLY A C 1
ATOM 807 O O . GLY A 1 104 ? 6.298 25.447 5.524 1.00 13.82 102 GLY A O 1
ATOM 808 N N . SER A 1 105 ? 7.290 23.617 6.369 1.00 14.03 103 SER A N 1
ATOM 809 C CA . SER A 1 105 ? 6.523 23.651 7.587 1.00 13.29 103 SER A CA 1
ATOM 810 C C . SER A 1 105 ? 7.385 23.265 8.763 1.00 12.59 103 SER A C 1
ATOM 811 O O . SER A 1 105 ? 8.477 22.726 8.602 1.00 14.00 103 SER A O 1
ATOM 814 N N . VAL A 1 106 ? 6.844 23.507 9.946 1.00 12.78 104 VAL A N 1
ATOM 815 C CA . VAL A 1 106 ? 7.422 22.952 11.140 1.00 12.01 104 VAL A CA 1
ATOM 816 C C . VAL A 1 106 ? 6.303 22.599 12.087 1.00 12.26 104 VAL A C 1
ATOM 817 O O . VAL A 1 106 ? 5.251 23.237 12.056 1.00 12.86 104 VAL A O 1
ATOM 821 N N . ASN A 1 107 ? 6.572 21.626 12.951 1.00 11.14 105 ASN A N 1
ATOM 822 C CA . ASN A 1 107 ? 5.581 21.169 13.936 1.00 10.89 105 ASN A CA 1
ATOM 823 C C . ASN A 1 107 ? 6.308 20.990 15.241 1.00 11.48 105 ASN A C 1
ATOM 824 O O . ASN A 1 107 ? 7.474 20.621 15.234 1.00 11.36 105 ASN A O 1
ATOM 829 N N . LEU A 1 108 ? 5.635 21.250 16.346 1.00 11.54 106 LEU A N 1
ATOM 830 C CA . LEU A 1 108 ? 6.219 21.027 17.673 1.00 11.70 106 LEU A CA 1
ATOM 831 C C . LEU A 1 108 ? 5.736 19.708 18.285 1.00 12.66 106 LEU A C 1
ATOM 832 O O . LEU A 1 108 ? 4.550 19.488 18.503 1.00 12.54 106 LEU A O 1
ATOM 837 N N . HIS A 1 109 ? 6.688 18.839 18.565 1.00 12.69 107 HIS A N 1
ATOM 838 C CA . HIS A 1 109 ? 6.383 17.574 19.133 1.00 12.04 107 HIS A CA 1
ATOM 839 C C . HIS A 1 109 ? 7.139 17.487 20.432 1.00 11.26 107 HIS A C 1
ATOM 840 O O . HIS A 1 109 ? 8.346 17.688 20.431 1.00 12.61 107 HIS A O 1
ATOM 847 N N . PRO A 1 110 ? 6.454 17.162 21.524 1.00 12.36 108 PRO A N 1
ATOM 848 C CA . PRO A 1 110 ? 7.052 17.104 22.859 1.00 13.05 108 PRO A CA 1
ATOM 849 C C . PRO A 1 110 ? 7.801 15.808 23.178 1.00 13.17 108 PRO A C 1
ATOM 850 O O . PRO A 1 110 ? 7.552 15.144 24.192 1.00 13.52 108 PRO A O 1
ATOM 854 N N . SER A 1 111 ? 8.760 15.505 22.333 1.00 12.43 109 SER A N 1
ATOM 855 C CA . SER A 1 111 ? 9.776 14.534 22.615 1.00 13.00 109 SER A CA 1
ATOM 856 C C . SER A 1 111 ? 11.031 14.826 21.802 1.00 12.33 109 SER A C 1
ATOM 857 O O . SER A 1 111 ? 11.043 15.702 20.925 1.00 12.78 109 SER A O 1
ATOM 860 N N . LEU A 1 112 ? 12.094 14.088 22.131 1.00 13.83 110 LEU A N 1
ATOM 861 C CA . LEU A 1 112 ? 13.295 14.056 21.329 1.00 14.69 110 LEU A CA 1
ATOM 862 C C . LEU A 1 112 ? 13.143 13.000 20.260 1.00 14.71 110 LEU A C 1
ATOM 863 O O . LEU A 1 112 ? 13.596 11.886 20.419 1.00 14.77 110 LEU A O 1
ATOM 868 N N . LEU A 1 113 ? 12.476 13.384 19.174 1.00 13.59 111 LEU A N 1
ATOM 869 C CA . LEU A 1 113 ? 12.252 12.510 18.034 1.00 14.83 111 LEU A CA 1
ATOM 870 C C . LEU A 1 113 ? 13.571 11.962 17.518 1.00 16.34 111 LEU A C 1
ATOM 871 O O . LEU A 1 113 ? 14.535 12.688 17.488 1.00 16.69 111 LEU A O 1
ATOM 876 N N . PRO A 1 114 ? 13.631 10.690 17.144 1.00 17.31 112 PRO A N 1
ATOM 877 C CA . PRO A 1 114 ? 12.473 9.824 16.868 1.00 17.28 112 PRO A CA 1
ATOM 878 C C . PRO A 1 114 ? 11.980 9.040 18.072 1.00 16.61 112 PRO A C 1
ATOM 879 O O . PRO A 1 114 ? 11.073 8.226 17.924 1.00 17.43 112 PRO A O 1
ATOM 883 N N . ALA A 1 115 ? 12.497 9.292 19.266 1.00 15.28 113 ALA A N 1
ATOM 884 C CA . ALA A 1 115 ? 11.910 8.661 20.454 1.00 16.24 113 ALA A CA 1
ATOM 885 C C . ALA A 1 115 ? 10.519 9.273 20.718 1.00 16.18 113 ALA A C 1
ATOM 886 O O . ALA A 1 115 ? 10.311 10.470 20.492 1.00 15.35 113 ALA A O 1
ATOM 888 N N . TYR A 1 116 ? 9.612 8.463 21.251 1.00 14.15 114 TYR A N 1
ATOM 889 C CA . TYR A 1 116 ? 8.285 8.939 21.695 1.00 14.73 114 TYR A CA 1
ATOM 890 C C . TYR A 1 116 ? 7.543 9.621 20.567 1.00 15.14 114 TYR A C 1
ATOM 891 O O . TYR A 1 116 ? 6.892 10.665 20.737 1.00 16.03 114 TYR A O 1
ATOM 900 N N . ARG A 1 117 ? 7.594 8.986 19.399 1.00 15.55 115 ARG A N 1
ATOM 901 C CA . ARG A 1 117 ? 6.562 9.252 18.429 1.00 18.94 115 ARG A CA 1
ATOM 902 C C . ARG A 1 117 ? 5.209 8.950 19.030 1.00 17.79 115 ARG A C 1
ATOM 903 O O . ARG A 1 117 ? 5.085 8.155 19.958 1.00 18.22 115 ARG A O 1
ATOM 911 N N . GLY A 1 118 ? 4.185 9.552 18.441 1.00 18.68 116 GLY A N 1
ATOM 912 C CA . GLY A 1 118 ? 2.826 9.266 18.836 1.00 17.55 116 GLY A CA 1
ATOM 913 C C . GLY A 1 118 ? 2.289 10.331 19.768 1.00 17.45 116 GLY A C 1
ATOM 914 O O . GLY A 1 118 ? 2.625 11.522 19.642 1.00 17.42 116 GLY A O 1
ATOM 915 N N . THR A 1 119 ? 1.414 9.892 20.667 1.00 18.97 117 THR A N 1
ATOM 916 C CA . THR A 1 119 ? 0.666 10.781 21.508 1.00 23.04 117 THR A CA 1
ATOM 917 C C . THR A 1 119 ? 0.956 10.415 22.962 1.00 21.70 117 THR A C 1
ATOM 918 O O . THR A 1 119 ? 1.569 9.381 23.283 1.00 21.97 117 THR A O 1
ATOM 922 N N . ASN A 1 120 ? 0.553 11.318 23.832 1.00 24.95 118 ASN A N 1
ATOM 923 C CA . ASN A 1 120 ? 0.715 11.121 25.252 1.00 25.85 118 ASN A CA 1
ATOM 924 C C . ASN A 1 120 ? 2.174 10.881 25.627 1.00 22.77 118 ASN A C 1
ATOM 925 O O . ASN A 1 120 ? 2.515 10.187 26.575 1.00 20.70 118 ASN A O 1
ATOM 930 N N . SER A 1 121 ? 3.055 11.499 24.859 1.00 18.98 119 SER A N 1
ATOM 931 C CA . SER A 1 121 ? 4.473 11.316 25.069 1.00 18.77 119 SER A CA 1
ATOM 932 C C . SER A 1 121 ? 4.905 11.640 26.480 1.00 19.56 119 SER A C 1
ATOM 933 O O . SER A 1 121 ? 5.713 10.936 27.085 1.00 19.62 119 SER A O 1
ATOM 936 N N . VAL A 1 122 ? 4.380 12.718 27.043 1.00 17.19 120 VAL A N 1
ATOM 937 C CA . VAL A 1 122 ? 4.821 13.073 28.389 1.00 18.03 120 VAL A CA 1
ATOM 938 C C . VAL A 1 122 ? 4.516 12.015 29.470 1.00 16.22 120 VAL A C 1
ATOM 939 O O . VAL A 1 122 ? 5.304 11.776 30.396 1.00 18.44 120 VAL A O 1
ATOM 943 N N . ALA A 1 123 ? 3.378 11.352 29.339 1.00 17.51 121 ALA A N 1
ATOM 944 C CA . ALA A 1 123 ? 2.990 10.343 30.321 1.00 17.08 121 ALA A CA 1
ATOM 945 C C . ALA A 1 123 ? 3.865 9.095 30.203 1.00 19.36 121 ALA A C 1
ATOM 946 O O . ALA A 1 123 ? 4.294 8.529 31.183 1.00 18.32 121 ALA A O 1
ATOM 948 N N . TRP A 1 124 ? 4.166 8.710 28.976 1.00 20.19 122 TRP A N 1
ATOM 949 C CA . TRP A 1 124 ? 4.972 7.522 28.733 1.00 21.69 122 TRP A CA 1
ATOM 950 C C . TRP A 1 124 ? 6.419 7.799 29.119 1.00 21.06 122 TRP A C 1
ATOM 951 O O . TRP A 1 124 ? 7.090 6.939 29.663 1.00 21.39 122 TRP A O 1
ATOM 962 N N . VAL A 1 125 ? 6.891 9.035 28.887 1.00 19.56 123 VAL A N 1
ATOM 963 C CA . VAL A 1 125 ? 8.206 9.418 29.354 1.00 17.69 123 VAL A CA 1
ATOM 964 C C . VAL A 1 125 ? 8.360 9.216 30.867 1.00 17.45 123 VAL A C 1
ATOM 965 O O . VAL A 1 125 ? 9.355 8.695 31.363 1.00 21.21 123 VAL A O 1
ATOM 969 N N . ILE A 1 126 ? 7.353 9.613 31.622 1.00 20.00 124 ILE A N 1
ATOM 970 C CA . ILE A 1 126 ? 7.371 9.418 33.044 1.00 19.30 124 ILE A CA 1
ATOM 971 C C . ILE A 1 126 ? 7.206 7.927 33.385 1.00 20.13 124 ILE A C 1
ATOM 972 O O . ILE A 1 126 ? 8.014 7.396 34.154 1.00 22.23 124 ILE A O 1
ATOM 977 N N . ILE A 1 127 ? 6.210 7.263 32.808 1.00 22.62 125 ILE A N 1
ATOM 978 C CA . ILE A 1 127 ? 6.017 5.818 33.103 1.00 26.43 125 ILE A CA 1
ATOM 979 C C . ILE A 1 127 ? 7.290 5.039 32.880 1.00 28.70 125 ILE A C 1
ATOM 980 O O . ILE A 1 127 ? 7.701 4.240 33.723 1.00 29.41 125 ILE A O 1
ATOM 985 N N . ASN A 1 128 ? 7.913 5.269 31.729 1.00 28.25 126 ASN A N 1
ATOM 986 C CA . ASN A 1 128 ? 9.112 4.542 31.339 1.00 27.58 126 ASN A CA 1
ATOM 987 C C . ASN A 1 128 ? 10.361 4.918 32.095 1.00 26.88 126 ASN A C 1
ATOM 988 O O . ASN A 1 128 ? 11.407 4.352 31.823 1.00 31.68 126 ASN A O 1
ATOM 993 N N . GLY A 1 129 ? 10.290 5.878 33.007 1.00 26.42 127 GLY A N 1
ATOM 994 C CA . GLY A 1 129 ? 11.408 6.165 33.871 1.00 28.17 127 GLY A CA 1
ATOM 995 C C . GLY A 1 129 ? 12.498 6.970 33.199 1.00 26.48 127 GLY A C 1
ATOM 996 O O . GLY A 1 129 ? 13.633 6.975 33.662 1.00 24.41 127 GLY A O 1
ATOM 997 N N . GLU A 1 130 ? 12.173 7.674 32.115 1.00 22.76 128 GLU A N 1
ATOM 998 C CA . GLU A 1 130 ? 13.171 8.527 31.488 1.00 20.15 128 GLU A CA 1
ATOM 999 C C . GLU A 1 130 ? 13.606 9.603 32.455 1.00 19.77 128 GLU A C 1
ATOM 1000 O O . GLU A 1 130 ? 12.784 10.182 33.183 1.00 21.61 128 GLU A O 1
ATOM 1006 N N . SER A 1 131 ? 14.894 9.921 32.423 1.00 18.27 129 SER A N 1
ATOM 1007 C CA . SER A 1 131 ? 15.442 11.037 33.187 1.00 19.14 129 SER A CA 1
ATOM 1008 C C . SER A 1 131 ? 15.578 12.339 32.391 1.00 15.57 129 SER A C 1
ATOM 1009 O O . SER A 1 131 ? 15.783 13.436 32.953 1.00 16.62 129 SER A O 1
ATOM 1012 N N . GLU A 1 132 ? 15.417 12.253 31.080 1.00 17.11 130 GLU A N 1
ATOM 1013 C CA . GLU A 1 132 ? 15.450 13.428 30.228 1.00 17.88 130 GLU A CA 1
ATOM 1014 C C . GLU A 1 132 ? 14.495 13.168 29.092 1.00 16.66 130 GLU A C 1
ATOM 1015 O O . GLU A 1 132 ? 14.349 12.036 28.625 1.00 15.11 130 GLU A O 1
ATOM 1021 N N . THR A 1 133 ? 13.922 14.269 28.642 1.00 14.13 131 THR A N 1
ATOM 1022 C CA . THR A 1 133 ? 13.120 14.280 27.452 1.00 14.52 131 THR A CA 1
ATOM 1023 C C . THR A 1 133 ? 13.437 15.582 26.769 1.00 13.94 131 THR A C 1
ATOM 1024 O O . THR A 1 133 ? 14.556 16.089 26.913 1.00 13.81 131 THR A O 1
ATOM 1028 N N . GLY A 1 134 ? 12.513 16.095 25.961 1.00 12.45 132 GLY A N 1
ATOM 1029 C CA . GLY A 1 134 ? 12.750 17.359 25.303 1.00 13.61 132 GLY A CA 1
ATOM 1030 C C . GLY A 1 134 ? 11.657 17.571 24.279 1.00 12.09 132 GLY A C 1
ATOM 1031 O O . GLY A 1 134 ? 10.670 16.859 24.266 1.00 12.85 132 GLY A O 1
ATOM 1032 N N . PHE A 1 135 ? 11.856 18.547 23.414 1.00 12.74 133 PHE A N 1
ATOM 1033 C CA . PHE A 1 135 ? 10.897 18.816 22.360 1.00 12.20 133 PHE A CA 1
ATOM 1034 C C . PHE A 1 135 ? 11.645 18.950 21.043 1.00 12.73 133 PHE A C 1
ATOM 1035 O O . PHE A 1 135 ? 12.862 19.238 20.997 1.00 12.40 133 PHE A O 1
ATOM 1043 N N . SER A 1 136 ? 10.899 18.707 19.970 1.00 12.11 134 SER A N 1
ATOM 1044 C CA . SER A 1 136 ? 11.488 18.735 18.663 1.00 12.64 134 SER A CA 1
ATOM 1045 C C . SER A 1 136 ? 10.586 19.581 17.792 1.00 13.47 134 SER A C 1
ATOM 1046 O O . SER A 1 136 ? 9.385 19.295 17.628 1.00 12.66 134 SER A O 1
ATOM 1049 N N . TYR A 1 137 ? 11.198 20.605 17.223 1.00 12.41 135 TYR A N 1
ATOM 1050 C CA . TYR A 1 137 ? 10.558 21.333 16.143 1.00 12.55 135 TYR A CA 1
ATOM 1051 C C . TYR A 1 137 ? 11.108 20.738 14.875 1.00 12.93 135 TYR A C 1
ATOM 1052 O O . TYR A 1 137 ? 12.332 20.776 14.639 1.00 13.66 135 TYR A O 1
ATOM 1061 N N . HIS A 1 138 ? 10.217 20.114 14.101 1.00 13.11 136 HIS A N 1
ATOM 1062 C CA . HIS A 1 138 ? 10.627 19.342 12.930 1.00 12.60 136 HIS A CA 1
ATOM 1063 C C . HIS A 1 138 ? 9.782 19.718 11.744 1.00 12.65 136 HIS A C 1
ATOM 1064 O O . HIS A 1 138 ? 8.596 20.070 11.879 1.00 13.39 136 HIS A O 1
ATOM 1071 N N . ARG A 1 139 ? 10.399 19.696 10.573 1.00 14.05 137 ARG A N 1
ATOM 1072 C CA . ARG A 1 139 ? 9.583 19.890 9.367 1.00 13.93 137 ARG A CA 1
ATOM 1073 C C . ARG A 1 139 ? 8.570 18.759 9.316 1.00 14.86 137 ARG A C 1
ATOM 1074 O O . ARG A 1 139 ? 8.867 17.647 9.733 1.00 14.62 137 ARG A O 1
ATOM 1082 N N . MET A 1 140 ? 7.395 18.997 8.734 1.00 15.19 138 MET A N 1
ATOM 1083 C CA . MET A 1 140 ? 6.460 17.916 8.540 1.00 15.50 138 MET A CA 1
ATOM 1084 C C . MET A 1 140 ? 6.608 17.323 7.145 1.00 16.50 138 MET A C 1
ATOM 1085 O O . MET A 1 140 ? 6.701 18.039 6.138 1.00 16.80 138 MET A O 1
ATOM 1090 N N . ASP A 1 141 ? 6.642 15.997 7.108 1.00 16.09 139 ASP A N 1
ATOM 1091 C CA . ASP A 1 141 ? 6.404 15.275 5.868 1.00 19.21 139 ASP A CA 1
ATOM 1092 C C . ASP A 1 141 ? 5.009 14.672 5.898 1.00 19.07 139 ASP A C 1
ATOM 1093 O O . ASP A 1 141 ? 4.177 15.072 6.708 1.00 17.75 139 ASP A O 1
ATOM 1098 N N . GLU A 1 142 ? 4.705 13.740 4.994 1.00 17.79 140 GLU A N 1
ATOM 1099 C CA . GLU A 1 142 ? 3.358 13.202 4.917 1.00 22.30 140 GLU A CA 1
ATOM 1100 C C . GLU A 1 142 ? 2.951 12.347 6.127 1.00 19.98 140 GLU A C 1
ATOM 1101 O O . GLU A 1 142 ? 1.759 12.083 6.326 1.00 21.42 140 GLU A O 1
ATOM 1107 N N . ASN A 1 143 ? 3.933 11.880 6.899 1.00 19.16 141 ASN A N 1
ATOM 1108 C CA . ASN A 1 143 ? 3.670 11.054 8.072 1.00 18.80 141 ASN A CA 1
ATOM 1109 C C . ASN A 1 143 ? 3.764 11.879 9.359 1.00 16.92 141 ASN A C 1
ATOM 1110 O O . ASN A 1 143 ? 4.367 12.936 9.349 1.00 15.95 141 ASN A O 1
ATOM 1115 N N . PHE A 1 144 ? 3.137 11.407 10.438 1.00 17.18 142 PHE A N 1
ATOM 1116 C CA . PHE A 1 144 ? 3.349 12.009 11.746 1.00 16.59 142 PHE A CA 1
ATOM 1117 C C . PHE A 1 144 ? 4.783 11.762 12.209 1.00 17.20 142 PHE A C 1
ATOM 1118 O O . PHE A 1 144 ? 5.278 10.613 12.154 1.00 17.94 142 PHE A O 1
ATOM 1126 N N . ASP A 1 145 ? 5.393 12.798 12.777 1.00 16.24 143 ASP A N 1
ATOM 1127 C CA . ASP A 1 145 ? 6.546 12.653 13.652 1.00 17.44 143 ASP A CA 1
ATOM 1128 C C . ASP A 1 145 ? 7.847 12.289 12.946 1.00 18.32 143 ASP A C 1
ATOM 1129 O O . ASP A 1 145 ? 8.814 11.998 13.630 1.00 17.16 143 ASP A O 1
ATOM 1134 N N . THR A 1 146 ? 7.887 12.324 11.615 1.00 17.24 144 THR A N 1
ATOM 1135 C CA . THR A 1 146 ? 9.020 11.742 10.875 1.00 17.20 144 THR A CA 1
ATOM 1136 C C . THR A 1 146 ? 9.929 12.733 10.174 1.00 15.44 144 THR A C 1
ATOM 1137 O O . THR A 1 146 ? 11.049 12.407 9.795 1.00 16.41 144 THR A O 1
ATOM 1141 N N . GLY A 1 147 ? 9.477 13.958 9.990 1.00 14.64 145 GLY A N 1
ATOM 1142 C CA . GLY A 1 147 ? 10.278 14.941 9.272 1.00 15.48 145 GLY A CA 1
ATOM 1143 C C . GLY A 1 147 ? 11.528 15.472 9.914 1.00 14.79 145 GLY A C 1
ATOM 1144 O O . GLY A 1 147 ? 11.837 15.211 11.070 1.00 15.97 145 GLY A O 1
ATOM 1145 N N . ALA A 1 148 ? 12.280 16.232 9.139 1.00 14.75 146 ALA A N 1
ATOM 1146 C CA . ALA A 1 148 ? 13.598 16.687 9.557 1.00 16.00 146 ALA A CA 1
ATOM 1147 C C . ALA A 1 148 ? 13.571 17.593 10.780 1.00 15.92 146 ALA A C 1
ATOM 1148 O O . ALA A 1 148 ? 12.726 18.491 10.894 1.00 14.10 146 ALA A O 1
ATOM 1150 N N . ILE A 1 149 ? 14.562 17.420 11.646 1.00 14.56 147 ILE A N 1
ATOM 1151 C CA . ILE A 1 149 ? 14.631 18.191 12.848 1.00 16.08 147 ILE A CA 1
ATOM 1152 C C . ILE A 1 149 ? 15.201 19.566 12.550 1.00 17.02 147 ILE A C 1
ATOM 1153 O O . ILE A 1 149 ? 16.254 19.674 11.930 1.00 18.55 147 ILE A O 1
ATOM 1158 N N . LEU A 1 150 ? 14.509 20.609 12.994 1.00 14.86 148 LEU A N 1
ATOM 1159 C CA . LEU A 1 150 ? 15.039 21.950 12.945 1.00 15.91 148 LEU A CA 1
ATOM 1160 C C . LEU A 1 150 ? 15.689 22.376 14.246 1.00 17.35 148 LEU A C 1
ATOM 1161 O O . LEU A 1 150 ? 16.725 23.071 14.242 1.00 16.70 148 LEU A O 1
ATOM 1166 N N . LEU A 1 151 ? 15.065 21.988 15.366 1.00 15.42 149 LEU A N 1
ATOM 1167 C CA . LEU A 1 151 ? 15.546 22.388 16.652 1.00 15.03 149 LEU A CA 1
ATOM 1168 C C . LEU A 1 151 ? 15.053 21.419 17.681 1.00 15.48 149 LEU A C 1
ATOM 1169 O O . LEU A 1 151 ? 13.879 21.043 17.665 1.00 14.99 149 LEU A O 1
ATOM 1174 N N . GLN A 1 152 ? 15.974 21.024 18.559 1.00 13.96 150 GLN A N 1
ATOM 1175 C CA . GLN A 1 152 ? 15.600 20.279 19.743 1.00 16.71 150 GLN A CA 1
ATOM 1176 C C . GLN A 1 152 ? 16.130 20.937 20.986 1.00 17.06 150 GLN A C 1
ATOM 1177 O O . GLN A 1 152 ? 17.175 21.571 20.949 1.00 17.22 150 GLN A O 1
ATOM 1183 N N . GLU A 1 153 ? 15.417 20.790 22.092 1.00 17.47 151 GLU A N 1
ATOM 1184 C CA . GLU A 1 153 ? 15.947 21.241 23.363 1.00 15.79 151 GLU A CA 1
ATOM 1185 C C . GLU A 1 153 ? 15.585 20.149 24.365 1.00 16.32 151 GLU A C 1
ATOM 1186 O O . GLU A 1 153 ? 14.500 19.597 24.308 1.00 12.99 151 GLU A O 1
ATOM 1192 N N . ARG A 1 154 ? 16.521 19.849 25.250 1.00 15.13 152 ARG A N 1
ATOM 1193 C CA . ARG A 1 154 ? 16.358 18.799 26.241 1.00 14.73 152 ARG A CA 1
ATOM 1194 C C . ARG A 1 154 ? 15.732 19.381 27.495 1.00 14.11 152 ARG A C 1
ATOM 1195 O O . ARG A 1 154 ? 15.933 20.521 27.847 1.00 13.82 152 ARG A O 1
ATOM 1203 N N . ILE A 1 155 ? 14.917 18.565 28.150 1.00 14.78 153 ILE A N 1
ATOM 1204 C CA . ILE A 1 155 ? 14.230 18.944 29.367 1.00 14.35 153 ILE A CA 1
ATOM 1205 C C . ILE A 1 155 ? 14.470 17.808 30.345 1.00 15.27 153 ILE A C 1
ATOM 1206 O O . ILE A 1 155 ? 14.227 16.656 30.005 1.00 14.45 153 ILE A O 1
ATOM 1211 N N . SER A 1 156 ? 14.969 18.141 31.521 1.00 17.12 154 SER A N 1
ATOM 1212 C CA A SER A 1 156 ? 15.199 17.112 32.527 0.50 18.01 154 SER A CA 1
ATOM 1213 C CA B SER A 1 156 ? 15.208 17.149 32.580 0.50 17.47 154 SER A CA 1
ATOM 1214 C C . SER A 1 156 ? 13.855 16.695 33.099 1.00 19.35 154 SER A C 1
ATOM 1215 O O . SER A 1 156 ? 12.967 17.534 33.306 1.00 19.82 154 SER A O 1
ATOM 1220 N N . VAL A 1 157 ? 13.690 15.396 33.309 1.00 16.71 155 VAL A N 1
ATOM 1221 C CA . VAL A 1 157 ? 12.472 14.906 33.958 1.00 16.87 155 VAL A CA 1
ATOM 1222 C C . VAL A 1 157 ? 12.847 14.617 35.412 1.00 19.10 155 VAL A C 1
ATOM 1223 O O . VAL A 1 157 ? 13.693 13.733 35.685 1.00 18.73 155 VAL A O 1
ATOM 1227 N N . GLU A 1 158 ? 12.249 15.370 36.320 1.00 16.36 156 GLU A N 1
ATOM 1228 C CA . GLU A 1 158 ? 12.579 15.288 37.737 1.00 19.08 156 GLU A CA 1
ATOM 1229 C C . GLU A 1 158 ? 11.762 14.202 38.401 1.00 17.42 156 GLU A C 1
ATOM 1230 O O . GLU A 1 158 ? 10.697 13.796 37.931 1.00 12.30 156 GLU A O 1
ATOM 1236 N N . GLU A 1 159 ? 12.258 13.775 39.560 1.00 16.84 157 GLU A N 1
ATOM 1237 C CA . GLU A 1 159 ? 11.571 12.758 40.319 1.00 18.03 157 GLU A CA 1
ATOM 1238 C C . GLU A 1 159 ? 10.215 13.191 40.833 1.00 17.03 157 GLU A C 1
ATOM 1239 O O . GLU A 1 159 ? 9.451 12.335 41.221 1.00 16.95 157 GLU A O 1
ATOM 1245 N N . THR A 1 160 ? 9.940 14.491 40.884 1.00 16.55 158 THR A N 1
ATOM 1246 C CA . THR A 1 160 ? 8.631 14.967 41.245 1.00 16.79 158 THR A CA 1
ATOM 1247 C C . THR A 1 160 ? 7.766 15.386 40.055 1.00 16.21 158 THR A C 1
ATOM 1248 O O . THR A 1 160 ? 6.627 15.806 40.268 1.00 15.54 158 THR A O 1
ATOM 1252 N N . ASP A 1 161 ? 8.275 15.237 38.836 1.00 14.21 159 ASP A N 1
ATOM 1253 C CA . ASP A 1 161 ? 7.499 15.626 37.673 1.00 14.66 159 ASP A CA 1
ATOM 1254 C C . ASP A 1 161 ? 6.294 14.726 37.512 1.00 14.53 159 ASP A C 1
ATOM 1255 O O . ASP A 1 161 ? 6.338 13.506 37.742 1.00 13.56 159 ASP A O 1
ATOM 1260 N N . THR A 1 162 ? 5.177 15.337 37.150 1.00 13.73 160 THR A N 1
ATOM 1261 C CA . THR A 1 162 ? 4.003 14.578 36.734 1.00 12.42 160 THR A CA 1
ATOM 1262 C C . THR A 1 162 ? 3.741 14.786 35.257 1.00 14.04 160 THR A C 1
ATOM 1263 O O . THR A 1 162 ? 4.329 15.676 34.621 1.00 13.58 160 THR A O 1
ATOM 1267 N N . ALA A 1 163 ? 2.862 13.977 34.678 1.00 13.54 161 ALA A N 1
ATOM 1268 C CA . ALA A 1 163 ? 2.432 14.237 33.310 1.00 13.63 161 ALA A CA 1
ATOM 1269 C C . ALA A 1 163 ? 2.017 15.700 33.200 1.00 13.06 161 ALA A C 1
ATOM 1270 O O . ALA A 1 163 ? 2.352 16.372 32.224 1.00 13.76 161 ALA A O 1
ATOM 1272 N N . PHE A 1 164 ? 1.385 16.199 34.248 1.00 12.34 162 PHE A N 1
ATOM 1273 C CA . PHE A 1 164 ? 0.873 17.559 34.278 1.00 13.06 162 PHE A CA 1
ATOM 1274 C C . PHE A 1 164 ? 1.974 18.598 34.225 1.00 12.69 162 PHE A C 1
ATOM 1275 O O . PHE A 1 164 ? 1.962 19.516 33.388 1.00 11.70 162 PHE A O 1
ATOM 1283 N N . SER A 1 165 ? 2.933 18.477 35.122 1.00 11.76 163 SER A N 1
ATOM 1284 C CA . SER A 1 165 ? 3.966 19.484 35.144 1.00 13.18 163 SER A CA 1
ATOM 1285 C C . SER A 1 165 ? 4.792 19.393 33.884 1.00 13.06 163 SER A C 1
ATOM 1286 O O . SER A 1 165 ? 5.115 20.402 33.283 1.00 11.90 163 SER A O 1
ATOM 1289 N N . LEU A 1 166 ? 5.094 18.193 33.407 1.00 12.40 164 LEU A N 1
ATOM 1290 C CA . LEU A 1 166 ? 5.944 18.065 32.233 1.00 12.97 164 LEU A CA 1
ATOM 1291 C C . LEU A 1 166 ? 5.270 18.564 30.965 1.00 12.12 164 LEU A C 1
ATOM 1292 O O . LEU A 1 166 ? 5.902 19.181 30.113 1.00 12.90 164 LEU A O 1
ATOM 1297 N N . PHE A 1 167 ? 3.990 18.285 30.806 1.00 11.58 165 PHE A N 1
ATOM 1298 C CA . PHE A 1 167 ? 3.224 18.799 29.693 1.00 12.30 165 PHE A CA 1
ATOM 1299 C C . PHE A 1 167 ? 3.314 20.320 29.651 1.00 10.71 165 PHE A C 1
ATOM 1300 O O . PHE A 1 167 ? 3.479 20.906 28.576 1.00 12.41 165 PHE A O 1
ATOM 1308 N N . HIS A 1 168 ? 3.155 20.955 30.790 1.00 10.90 166 HIS A N 1
ATOM 1309 C CA . HIS A 1 168 ? 3.163 22.415 30.813 1.00 10.71 166 HIS A CA 1
ATOM 1310 C C . HIS A 1 168 ? 4.553 22.992 30.638 1.00 11.27 166 HIS A C 1
ATOM 1311 O O . HIS A 1 168 ? 4.728 24.022 29.976 1.00 11.05 166 HIS A O 1
ATOM 1318 N N . ARG A 1 169 ? 5.554 22.382 31.255 1.00 9.82 167 ARG A N 1
ATOM 1319 C CA . ARG A 1 169 ? 6.901 22.837 31.007 1.00 10.18 167 ARG A CA 1
ATOM 1320 C C . ARG A 1 169 ? 7.371 22.660 29.554 1.00 10.69 167 ARG A C 1
ATOM 1321 O O . ARG A 1 169 ? 8.078 23.508 29.030 1.00 10.69 167 ARG A O 1
ATOM 1329 N N . GLN A 1 170 ? 6.932 21.581 28.900 1.00 11.62 168 GLN A N 1
ATOM 1330 C CA . GLN A 1 170 ? 7.152 21.353 27.494 1.00 12.35 168 GLN A CA 1
ATOM 1331 C C . GLN A 1 170 ? 6.625 22.531 26.695 1.00 12.21 168 GLN A C 1
ATOM 1332 O O . GLN A 1 170 ? 7.304 23.094 25.853 1.00 12.76 168 GLN A O 1
ATOM 1338 N N . ILE A 1 171 ? 5.406 22.937 27.006 1.00 11.51 169 ILE A N 1
ATOM 1339 C CA . ILE A 1 171 ? 4.849 24.024 26.238 1.00 12.40 169 ILE A CA 1
ATOM 1340 C C . ILE A 1 171 ? 5.645 25.291 26.498 1.00 12.57 169 ILE A C 1
ATOM 1341 O O . ILE A 1 171 ? 6.061 25.992 25.550 1.00 11.33 169 ILE A O 1
ATOM 1346 N N . ALA A 1 172 ? 5.843 25.602 27.785 1.00 12.73 170 ALA A N 1
ATOM 1347 C CA . ALA A 1 172 ? 6.490 26.870 28.127 1.00 13.14 170 ALA A CA 1
ATOM 1348 C C . ALA A 1 172 ? 7.856 26.965 27.510 1.00 15.46 170 ALA A C 1
ATOM 1349 O O . ALA A 1 172 ? 8.199 27.968 26.853 1.00 14.07 170 ALA A O 1
ATOM 1351 N N . ARG A 1 173 ? 8.653 25.919 27.709 1.00 14.20 171 ARG A N 1
ATOM 1352 C CA . ARG A 1 173 ? 10.012 25.930 27.200 1.00 14.79 171 ARG A CA 1
ATOM 1353 C C . ARG A 1 173 ? 10.040 25.992 25.681 1.00 15.61 171 ARG A C 1
ATOM 1354 O O . ARG A 1 173 ? 10.867 26.727 25.113 1.00 16.44 171 ARG A O 1
ATOM 1362 N N . ALA A 1 174 ? 9.189 25.199 25.038 1.00 12.68 172 ALA A N 1
ATOM 1363 C CA . ALA A 1 174 ? 9.090 25.232 23.582 1.00 13.53 172 ALA A CA 1
ATOM 1364 C C . ALA A 1 174 ? 8.706 26.591 23.047 1.00 14.29 172 ALA A C 1
ATOM 1365 O O . ALA A 1 174 ? 9.265 27.009 22.000 1.00 14.65 172 ALA A O 1
ATOM 1367 N N . MET A 1 175 ? 7.841 27.312 23.759 1.00 14.65 173 MET A N 1
ATOM 1368 C CA . MET A 1 175 ? 7.447 28.639 23.281 1.00 16.39 173 MET A CA 1
ATOM 1369 C C . MET A 1 175 ? 8.634 29.574 23.251 1.00 16.61 173 MET A C 1
ATOM 1370 O O . MET A 1 175 ? 8.725 30.468 22.401 1.00 17.24 173 MET A O 1
ATOM 1375 N N . LEU A 1 176 ? 9.556 29.357 24.164 1.00 18.50 174 LEU A N 1
ATOM 1376 C CA . LEU A 1 176 ? 10.693 30.217 24.280 1.00 20.81 174 LEU A CA 1
ATOM 1377 C C . LEU A 1 176 ? 11.660 30.045 23.113 1.00 19.75 174 LEU A C 1
ATOM 1378 O O . LEU A 1 176 ? 12.473 30.927 22.920 1.00 20.67 174 LEU A O 1
ATOM 1383 N N . ARG A 1 177 ? 11.532 28.990 22.296 1.00 16.79 175 ARG A N 1
ATOM 1384 C CA . ARG A 1 177 ? 12.393 28.808 21.143 1.00 16.27 175 ARG A CA 1
ATOM 1385 C C . ARG A 1 177 ? 11.703 29.091 19.821 1.00 15.16 175 ARG A C 1
ATOM 1386 O O . ARG A 1 177 ? 12.285 28.933 18.756 1.00 14.79 175 ARG A O 1
ATOM 1394 N N . LEU A 1 178 ? 10.427 29.447 19.887 1.00 15.15 176 LEU A N 1
ATOM 1395 C CA . LEU A 1 178 ? 9.609 29.498 18.699 1.00 14.60 176 LEU A CA 1
ATOM 1396 C C . LEU A 1 178 ? 10.119 30.554 17.701 1.00 14.54 176 LEU A C 1
ATOM 1397 O O . LEU A 1 178 ? 10.195 30.288 16.500 1.00 13.98 176 LEU A O 1
ATOM 1402 N N . GLU A 1 179 ? 10.398 31.747 18.201 1.00 14.83 177 GLU A N 1
ATOM 1403 C CA . GLU A 1 179 ? 10.872 32.811 17.339 1.00 15.93 177 GLU A CA 1
ATOM 1404 C C . GLU A 1 179 ? 12.092 32.350 16.539 1.00 16.43 177 GLU A C 1
ATOM 1405 O O . GLU A 1 179 ? 12.149 32.500 15.318 1.00 16.33 177 GLU A O 1
ATOM 1411 N N . GLU A 1 180 ? 13.054 31.738 17.208 1.00 14.94 178 GLU A N 1
ATOM 1412 C CA A GLU A 1 180 ? 14.193 31.141 16.522 0.50 15.25 178 GLU A CA 1
ATOM 1413 C CA B GLU A 1 180 ? 14.187 31.131 16.535 0.50 15.07 178 GLU A CA 1
ATOM 1414 C C . GLU A 1 180 ? 13.803 30.153 15.432 1.00 15.31 178 GLU A C 1
ATOM 1415 O O . GLU A 1 180 ? 14.362 30.148 14.326 1.00 13.67 178 GLU A O 1
ATOM 1426 N N . VAL A 1 181 ? 12.837 29.298 15.718 1.00 15.13 179 VAL A N 1
ATOM 1427 C CA . VAL A 1 181 ? 12.426 28.316 14.747 1.00 14.91 179 VAL A CA 1
ATOM 1428 C C . VAL A 1 181 ? 11.778 28.921 13.511 1.00 15.27 179 VAL A C 1
ATOM 1429 O O . VAL A 1 181 ? 11.994 28.473 12.376 1.00 15.26 179 VAL A O 1
ATOM 1433 N N . ILE A 1 182 ? 10.957 29.931 13.752 1.00 14.70 180 ILE A N 1
ATOM 1434 C CA . ILE A 1 182 ? 10.297 30.611 12.662 1.00 15.01 180 ILE A CA 1
ATOM 1435 C C . ILE A 1 182 ? 11.369 31.209 11.735 1.00 14.66 180 ILE A C 1
ATOM 1436 O O . ILE A 1 182 ? 11.221 31.131 10.517 1.00 15.79 180 ILE A O 1
ATOM 1441 N N . LEU A 1 183 ? 12.393 31.805 12.320 1.00 16.68 181 LEU A N 1
ATOM 1442 C CA . LEU A 1 183 ? 13.518 32.333 11.542 1.00 18.99 181 LEU A CA 1
ATOM 1443 C C . LEU A 1 183 ? 14.293 31.233 10.816 1.00 18.79 181 LEU A C 1
ATOM 1444 O O . LEU A 1 183 ? 14.743 31.428 9.686 1.00 18.69 181 LEU A O 1
ATOM 1449 N N . LYS A 1 184 ? 14.462 30.053 11.410 1.00 17.91 182 LYS A N 1
ATOM 1450 C CA . LYS A 1 184 ? 15.000 28.933 10.635 1.00 19.06 182 LYS A CA 1
ATOM 1451 C C . LYS A 1 184 ? 14.165 28.627 9.402 1.00 20.59 182 LYS A C 1
ATOM 1452 O O . LYS A 1 184 ? 14.693 28.424 8.317 1.00 19.90 182 LYS A O 1
ATOM 1458 N N . LEU A 1 185 ? 12.845 28.590 9.565 1.00 17.33 183 LEU A N 1
ATOM 1459 C CA . LEU A 1 185 ? 11.965 28.311 8.469 1.00 18.49 183 LEU A CA 1
ATOM 1460 C C . LEU A 1 185 ? 12.105 29.373 7.389 1.00 18.56 183 LEU A C 1
ATOM 1461 O O . LEU A 1 185 ? 12.212 29.048 6.211 1.00 21.36 183 LEU A O 1
ATOM 1466 N N . ASP A 1 186 ? 12.129 30.620 7.842 1.00 18.29 184 ASP A N 1
ATOM 1467 C CA . ASP A 1 186 ? 12.250 31.796 6.993 1.00 21.62 184 ASP A CA 1
ATOM 1468 C C . ASP A 1 186 ? 13.497 31.677 6.103 1.00 24.01 184 ASP A C 1
ATOM 1469 O O . ASP A 1 186 ? 13.436 32.003 4.915 1.00 21.11 184 ASP A O 1
ATOM 1474 N N . GLN A 1 187 ? 14.577 31.180 6.698 1.00 22.53 185 GLN A N 1
ATOM 1475 C CA . GLN A 1 187 ? 15.913 31.145 6.086 1.00 23.90 185 GLN A CA 1
ATOM 1476 C C . GLN A 1 187 ? 16.151 29.874 5.311 1.00 22.75 185 GLN A C 1
ATOM 1477 O O . GLN A 1 187 ? 17.196 29.708 4.694 1.00 23.44 185 GLN A O 1
ATOM 1483 N N . GLY A 1 188 ? 15.168 28.982 5.312 1.00 19.42 186 GLY A N 1
ATOM 1484 C CA . GLY A 1 188 ? 15.259 27.729 4.584 1.00 19.18 186 GLY A CA 1
ATOM 1485 C C . GLY A 1 188 ? 16.234 26.721 5.166 1.00 19.67 186 GLY A C 1
ATOM 1486 O O . GLY A 1 188 ? 16.761 25.867 4.450 1.00 19.96 186 GLY A O 1
ATOM 1487 N N . ASP A 1 189 ? 16.444 26.777 6.466 1.00 19.52 187 ASP A N 1
ATOM 1488 C CA . ASP A 1 189 ? 17.186 25.709 7.160 1.00 21.58 187 ASP A CA 1
ATOM 1489 C C . ASP A 1 189 ? 16.574 24.326 6.828 1.00 20.43 187 ASP A C 1
ATOM 1490 O O . ASP A 1 189 ? 15.391 24.078 7.085 1.00 19.56 187 ASP A O 1
ATOM 1495 N N . PRO A 1 190 ? 17.352 23.425 6.204 1.00 19.84 188 PRO A N 1
ATOM 1496 C CA . PRO A 1 190 ? 16.803 22.142 5.830 1.00 19.33 188 PRO A CA 1
ATOM 1497 C C . PRO A 1 190 ? 16.618 21.227 7.025 1.00 17.98 188 PRO A C 1
ATOM 1498 O O . PRO A 1 190 ? 15.922 20.226 6.908 1.00 19.42 188 PRO A O 1
ATOM 1502 N N . GLY A 1 191 ? 17.314 21.521 8.113 1.00 21.57 189 GLY A N 1
ATOM 1503 C CA . GLY A 1 191 ? 17.250 20.711 9.324 1.00 21.55 189 GLY A CA 1
ATOM 1504 C C . GLY A 1 191 ? 18.032 19.436 9.118 1.00 24.65 189 GLY A C 1
ATOM 1505 O O . GLY A 1 191 ? 18.812 19.348 8.187 1.00 25.55 189 GLY A O 1
ATOM 1506 N N . PHE A 1 192 ? 17.846 18.455 9.984 1.00 25.70 190 PHE A N 1
ATOM 1507 C CA . PHE A 1 192 ? 18.532 17.183 9.802 1.00 30.84 190 PHE A CA 1
ATOM 1508 C C . PHE A 1 192 ? 17.613 16.000 9.935 1.00 30.70 190 PHE A C 1
ATOM 1509 O O . PHE A 1 192 ? 16.695 16.000 10.761 1.00 24.47 190 PHE A O 1
ATOM 1517 N N . ALA A 1 193 ? 17.880 14.995 9.110 1.00 28.63 191 ALA A N 1
ATOM 1518 C CA . ALA A 1 193 ? 17.134 13.752 9.140 1.00 30.62 191 ALA A CA 1
ATOM 1519 C C . ALA A 1 193 ? 17.238 13.178 10.555 1.00 27.61 191 ALA A C 1
ATOM 1520 O O . ALA A 1 193 ? 18.276 13.273 11.206 1.00 28.23 191 ALA A O 1
ATOM 1522 N N . GLN A 1 194 ? 16.118 12.666 11.042 1.00 24.98 192 GLN A N 1
ATOM 1523 C CA . GLN A 1 194 ? 16.035 12.103 12.379 1.00 24.77 192 GLN A CA 1
ATOM 1524 C C . GLN A 1 194 ? 16.911 10.881 12.443 1.00 29.49 192 GLN A C 1
ATOM 1525 O O . GLN A 1 194 ? 16.873 10.064 11.520 1.00 25.58 192 GLN A O 1
ATOM 1531 N N . LEU A 1 195 ? 17.649 10.790 13.540 1.00 28.19 193 LEU A N 1
ATOM 1532 C CA . LEU A 1 195 ? 18.497 9.648 13.821 1.00 33.78 193 LEU A CA 1
ATOM 1533 C C . LEU A 1 195 ? 18.316 9.234 15.271 1.00 28.49 193 LEU A C 1
ATOM 1534 O O . LEU A 1 195 ? 18.197 10.071 16.183 1.00 30.78 193 LEU A O 1
ATOM 1539 N N . GLY A 1 196 ? 18.325 7.923 15.470 1.00 31.93 194 GLY A N 1
ATOM 1540 C CA . GLY A 1 196 ? 18.333 7.335 16.803 1.00 28.75 194 GLY A CA 1
ATOM 1541 C C . GLY A 1 196 ? 17.304 6.245 16.889 1.00 25.11 194 GLY A C 1
ATOM 1542 O O . GLY A 1 196 ? 16.690 5.867 15.899 1.00 33.37 194 GLY A O 1
ATOM 1543 N N . GLU A 1 197 ? 17.101 5.773 18.112 1.00 26.94 195 GLU A N 1
ATOM 1544 C CA . GLU A 1 197 ? 16.131 4.741 18.425 1.00 30.16 195 GLU A CA 1
ATOM 1545 C C . GLU A 1 197 ? 14.716 5.297 18.400 1.00 27.44 195 GLU A C 1
ATOM 1546 O O . GLU A 1 197 ? 14.305 6.027 19.318 1.00 29.18 195 GLU A O 1
ATOM 1552 N N . ALA A 1 198 ? 13.975 4.911 17.367 1.00 27.32 196 ALA A N 1
ATOM 1553 C CA . ALA A 1 198 ? 12.546 5.238 17.267 1.00 28.92 196 ALA A CA 1
ATOM 1554 C C . ALA A 1 198 ? 11.748 4.509 18.353 1.00 29.43 196 ALA A C 1
ATOM 1555 O O . ALA A 1 198 ? 12.059 3.367 18.689 1.00 26.88 196 ALA A O 1
ATOM 1557 N N . SER A 1 199 ? 10.743 5.175 18.919 1.00 22.95 197 SER A N 1
ATOM 1558 C CA . SER A 1 199 ? 9.712 4.507 19.689 1.00 21.15 197 SER A CA 1
ATOM 1559 C C . SER A 1 199 ? 8.380 5.206 19.411 1.00 21.09 197 SER A C 1
ATOM 1560 O O . SER A 1 199 ? 8.349 6.343 18.939 1.00 17.67 197 SER A O 1
ATOM 1563 N N . TYR A 1 200 ? 7.311 4.491 19.695 1.00 19.37 198 TYR A N 1
ATOM 1564 C CA . TYR A 1 200 ? 5.982 4.967 19.424 1.00 21.26 198 TYR A CA 1
ATOM 1565 C C . TYR A 1 200 ? 5.066 4.556 20.566 1.00 22.15 198 TYR A C 1
ATOM 1566 O O . TYR A 1 200 ? 5.012 3.390 20.934 1.00 22.48 198 TYR A O 1
ATOM 1575 N N . TYR A 1 201 ? 4.338 5.524 21.108 1.00 21.35 199 TYR A N 1
ATOM 1576 C CA . TYR A 1 201 ? 3.279 5.259 22.055 1.00 21.32 199 TYR A CA 1
ATOM 1577 C C . TYR A 1 201 ? 2.015 5.980 21.654 1.00 24.88 199 TYR A C 1
ATOM 1578 O O . TYR A 1 201 ? 2.063 7.083 21.065 1.00 21.65 199 TYR A O 1
ATOM 1587 N N . ALA A 1 202 ? 0.882 5.337 21.941 1.00 30.30 200 ALA A N 1
ATOM 1588 C CA . ALA A 1 202 ? -0.435 5.892 21.594 1.00 33.89 200 ALA A CA 1
ATOM 1589 C C . ALA A 1 202 ? -1.277 6.175 22.830 1.00 36.39 200 ALA A C 1
ATOM 1590 O O . ALA A 1 202 ? -1.211 5.445 23.821 1.00 40.32 200 ALA A O 1
ATOM 1592 N N . ARG A 1 203 ? -2.057 7.245 22.742 1.00 41.16 201 ARG A N 1
ATOM 1593 C CA . ARG A 1 203 ? -3.323 7.398 23.445 1.00 47.30 201 ARG A CA 1
ATOM 1594 C C . ARG A 1 203 ? -3.219 6.919 24.882 1.00 45.32 201 ARG A C 1
ATOM 1595 O O . ARG A 1 203 ? -2.507 7.539 25.690 1.00 45.43 201 ARG A O 1
ATOM 1603 N N . GLU A 1 204 ? -3.853 5.793 25.193 1.00 47.82 202 GLU A N 1
ATOM 1604 C CA . GLU A 1 204 ? -4.082 5.491 26.588 1.00 47.85 202 GLU A CA 1
ATOM 1605 C C . GLU A 1 204 ? -2.838 4.917 27.233 1.00 38.62 202 GLU A C 1
ATOM 1606 O O . GLU A 1 204 ? -2.078 4.138 26.642 1.00 39.07 202 GLU A O 1
ATOM 1612 N N . LEU A 1 205 ? -2.673 5.320 28.484 1.00 42.14 203 LEU A N 1
ATOM 1613 C CA . LEU A 1 205 ? -1.701 4.726 29.369 1.00 38.69 203 LEU A CA 1
ATOM 1614 C C . LEU A 1 205 ? -2.193 3.320 29.665 1.00 39.63 203 LEU A C 1
ATOM 1615 O O . LEU A 1 205 ? -3.406 3.045 29.522 1.00 29.00 203 LEU A O 1
ATOM 1620 N N . PRO A 1 206 ? -1.262 2.411 30.010 1.00 37.18 204 PRO A N 1
ATOM 1621 C CA . PRO A 1 206 ? -1.732 1.054 30.242 1.00 37.53 204 PRO A CA 1
ATOM 1622 C C . PRO A 1 206 ? -2.243 0.894 31.643 1.00 34.13 204 PRO A C 1
ATOM 1623 O O . PRO A 1 206 ? -2.172 1.817 32.461 1.00 35.57 204 PRO A O 1
ATOM 1627 N N . PHE A 1 207 ? -2.817 -0.281 31.843 1.00 34.30 205 PHE A N 1
ATOM 1628 C CA . PHE A 1 207 ? -3.238 -0.791 33.121 1.00 37.37 205 PHE A CA 1
ATOM 1629 C C . PHE A 1 207 ? -4.528 -0.106 33.528 1.00 36.58 205 PHE A C 1
ATOM 1630 O O . PHE A 1 207 ? -4.938 -0.201 34.692 1.00 43.20 205 PHE A O 1
ATOM 1638 N N . GLY A 1 208 ? -5.184 0.542 32.560 1.00 42.91 206 GLY A N 1
ATOM 1639 C CA . GLY A 1 208 ? -6.415 1.296 32.795 1.00 41.01 206 GLY A CA 1
ATOM 1640 C C . GLY A 1 208 ? -6.289 2.066 34.081 1.00 42.19 206 GLY A C 1
ATOM 1641 O O . GLY A 1 208 ? -7.167 2.016 34.949 1.00 44.06 206 GLY A O 1
ATOM 1642 N N . GLY A 1 209 ? -5.141 2.716 34.231 1.00 41.40 207 GLY A N 1
ATOM 1643 C CA . GLY A 1 209 ? -4.878 3.514 35.411 1.00 37.57 207 GLY A CA 1
ATOM 1644 C C . GLY A 1 209 ? -4.716 2.755 36.697 1.00 36.33 207 GLY A C 1
ATOM 1645 O O . GLY A 1 209 ? -4.798 3.355 37.767 1.00 33.55 207 GLY A O 1
ATOM 1646 N N . VAL A 1 210 ? -4.467 1.445 36.619 1.00 35.89 208 VAL A N 1
ATOM 1647 C CA . VAL A 1 210 ? -4.503 0.608 37.807 1.00 36.18 208 VAL A CA 1
ATOM 1648 C C . VAL A 1 210 ? -3.090 0.198 38.252 1.00 29.23 208 VAL A C 1
ATOM 1649 O O . VAL A 1 210 ? -2.322 -0.371 37.481 1.00 29.99 208 VAL A O 1
ATOM 1653 N N . ILE A 1 211 ? -2.784 0.539 39.498 1.00 29.59 209 ILE A N 1
ATOM 1654 C CA . ILE A 1 211 ? -1.500 0.252 40.084 1.00 29.11 209 ILE A CA 1
ATOM 1655 C C . ILE A 1 211 ? -1.465 -1.235 40.393 1.00 33.28 209 ILE A C 1
ATOM 1656 O O . ILE A 1 211 ? -2.326 -1.727 41.121 1.00 30.80 209 ILE A O 1
ATOM 1661 N N . ASP A 1 212 ? -0.437 -1.903 39.882 1.00 30.33 210 ASP A N 1
ATOM 1662 C CA . ASP A 1 212 ? -0.155 -3.292 40.217 1.00 29.30 210 ASP A CA 1
ATOM 1663 C C . ASP A 1 212 ? 0.741 -3.332 41.453 1.00 29.17 210 ASP A C 1
ATOM 1664 O O . ASP A 1 212 ? 1.852 -2.825 41.441 1.00 25.40 210 ASP A O 1
ATOM 1669 N N . PRO A 1 213 ? 0.279 -3.954 42.539 1.00 32.12 211 PRO A N 1
ATOM 1670 C CA . PRO A 1 213 ? 1.132 -3.913 43.721 1.00 30.38 211 PRO A CA 1
ATOM 1671 C C . PRO A 1 213 ? 2.411 -4.758 43.584 1.00 25.76 211 PRO A C 1
ATOM 1672 O O . PRO A 1 213 ? 3.235 -4.737 44.474 1.00 23.67 211 PRO A O 1
ATOM 1676 N N . ARG A 1 214 ? 2.568 -5.506 42.489 1.00 22.43 212 ARG A N 1
ATOM 1677 C CA . ARG A 1 214 ? 3.818 -6.205 42.235 1.00 20.43 212 ARG A CA 1
ATOM 1678 C C . ARG A 1 214 ? 4.886 -5.251 41.802 1.00 19.68 212 ARG A C 1
ATOM 1679 O O . ARG A 1 214 ? 6.072 -5.544 41.872 1.00 17.20 212 ARG A O 1
ATOM 1687 N N . TRP A 1 215 ? 4.485 -4.089 41.272 1.00 19.91 213 TRP A N 1
ATOM 1688 C CA . TRP A 1 215 ? 5.499 -3.176 40.797 1.00 20.31 213 TRP A CA 1
ATOM 1689 C C . TRP A 1 215 ? 6.350 -2.679 41.961 1.00 18.90 213 TRP A C 1
ATOM 1690 O O . TRP A 1 215 ? 5.913 -2.559 43.115 1.00 20.40 213 TRP A O 1
ATOM 1701 N N . SER A 1 216 ? 7.572 -2.322 41.625 1.00 20.77 214 SER A N 1
ATOM 1702 C CA . SER A 1 216 ? 8.481 -1.708 42.561 1.00 23.02 214 SER A CA 1
ATOM 1703 C C . SER A 1 216 ? 7.924 -0.351 42.922 1.00 23.28 214 SER A C 1
ATOM 1704 O O . SER A 1 216 ? 7.092 0.211 42.205 1.00 19.52 214 SER A O 1
ATOM 1707 N N . GLU A 1 217 ? 8.413 0.188 44.026 1.00 23.13 215 GLU A N 1
ATOM 1708 C CA . GLU A 1 217 ? 7.943 1.495 44.483 1.00 26.00 215 GLU A CA 1
ATOM 1709 C C . GLU A 1 217 ? 8.371 2.553 43.475 1.00 21.68 215 GLU A C 1
ATOM 1710 O O . GLU A 1 217 ? 7.661 3.517 43.291 1.00 22.8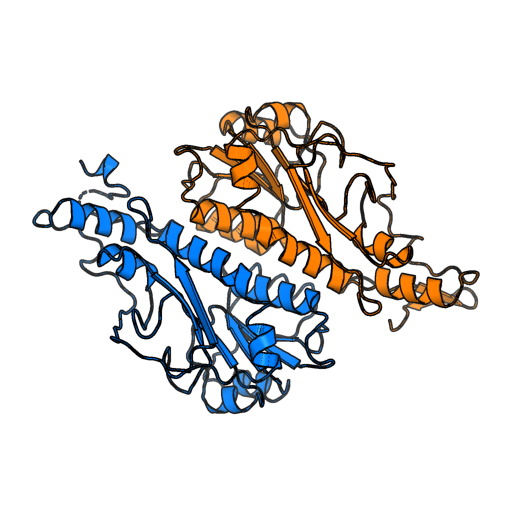0 215 GLU A O 1
ATOM 1716 N N . VAL A 1 218 ? 9.486 2.331 42.793 1.00 21.73 216 VAL A N 1
ATOM 1717 C CA . VAL A 1 218 ? 9.918 3.264 41.754 1.00 24.91 216 VAL A CA 1
ATOM 1718 C C . VAL A 1 218 ? 8.946 3.206 40.590 1.00 22.47 216 VAL A C 1
ATOM 1719 O O . VAL A 1 218 ? 8.627 4.243 39.996 1.00 20.88 216 VAL A O 1
ATOM 1723 N N . GLN A 1 219 ? 8.462 2.014 40.257 1.00 19.39 217 GLN A N 1
ATOM 1724 C CA . GLN A 1 219 ? 7.524 1.883 39.150 1.00 20.91 217 GLN A CA 1
ATOM 1725 C C . GLN A 1 219 ? 6.185 2.490 39.549 1.00 19.07 217 GLN A C 1
ATOM 1726 O O . GLN A 1 219 ? 5.518 3.151 38.757 1.00 20.69 217 GLN A O 1
ATOM 1732 N N . ILE A 1 220 ? 5.784 2.252 40.776 1.00 14.79 218 ILE A N 1
ATOM 1733 C CA . ILE A 1 220 ? 4.504 2.746 41.219 1.00 15.14 218 ILE A CA 1
ATOM 1734 C C . ILE A 1 220 ? 4.511 4.277 41.236 1.00 17.40 218 ILE A C 1
ATOM 1735 O O . ILE A 1 220 ? 3.542 4.910 40.810 1.00 18.40 218 ILE A O 1
ATOM 1740 N N . ASP A 1 221 ? 5.601 4.842 41.741 1.00 16.59 219 ASP A N 1
ATOM 1741 C CA . ASP A 1 221 ? 5.732 6.300 41.877 1.00 19.15 219 ASP A CA 1
ATOM 1742 C C . ASP A 1 221 ? 5.665 6.915 40.486 1.00 17.11 219 ASP A C 1
ATOM 1743 O O . ASP A 1 221 ? 4.912 7.854 40.278 1.00 15.80 219 ASP A O 1
ATOM 1748 N N . ARG A 1 222 ? 6.365 6.331 39.522 1.00 17.39 220 ARG A N 1
ATOM 1749 C CA . ARG A 1 222 ? 6.332 6.846 38.151 1.00 18.25 220 ARG A CA 1
ATOM 1750 C C . ARG A 1 222 ? 4.927 6.748 37.581 1.00 18.54 220 ARG A C 1
ATOM 1751 O O . ARG A 1 222 ? 4.478 7.628 36.867 1.00 16.66 220 ARG A O 1
ATOM 1759 N N . PHE A 1 223 ? 4.233 5.657 37.867 1.00 16.97 221 PHE A N 1
ATOM 1760 C CA . PHE A 1 223 ? 2.912 5.489 37.276 1.00 18.21 221 PHE A CA 1
ATOM 1761 C C . PHE A 1 223 ? 1.947 6.514 37.844 1.00 16.88 221 PHE A C 1
ATOM 1762 O O . PHE A 1 223 ? 1.172 7.122 37.099 1.00 16.82 221 PHE A O 1
ATOM 1770 N N . ILE A 1 224 ? 2.016 6.697 39.155 1.00 15.35 222 ILE A N 1
ATOM 1771 C CA . ILE A 1 224 ? 1.200 7.693 39.838 1.00 14.82 222 ILE A CA 1
ATOM 1772 C C . ILE A 1 224 ? 1.436 9.069 39.227 1.00 14.86 222 ILE A C 1
ATOM 1773 O O . ILE A 1 224 ? 0.492 9.761 38.886 1.00 14.20 222 ILE A O 1
ATOM 1778 N N . ARG A 1 225 ? 2.702 9.415 39.026 1.00 14.13 223 ARG A N 1
ATOM 1779 C CA . ARG A 1 225 ? 3.041 10.739 38.480 1.00 14.57 223 ARG A CA 1
ATOM 1780 C C . ARG A 1 225 ? 2.601 10.869 37.032 1.00 13.60 223 ARG A C 1
ATOM 1781 O O . ARG A 1 225 ? 2.140 11.947 36.612 1.00 12.72 223 ARG A O 1
ATOM 1789 N N . ALA A 1 226 ? 2.713 9.797 36.261 1.00 13.32 224 ALA A N 1
ATOM 1790 C CA . ALA A 1 226 ? 2.346 9.826 34.856 1.00 16.22 224 ALA A CA 1
ATOM 1791 C C . ALA A 1 226 ? 0.839 9.954 34.680 1.00 15.16 224 ALA A C 1
ATOM 1792 O O . ALA A 1 226 ? 0.351 10.443 33.660 1.00 15.57 224 ALA A O 1
ATOM 1794 N N . MET A 1 227 ? 0.111 9.398 35.648 1.00 15.03 225 MET A N 1
ATOM 1795 C CA . MET A 1 227 ? -1.341 9.421 35.634 1.00 14.85 225 MET A CA 1
ATOM 1796 C C . MET A 1 227 ? -1.899 10.723 36.160 1.00 15.19 225 MET A C 1
ATOM 1797 O O . MET A 1 227 ? -3.102 10.970 36.035 1.00 16.21 225 MET A O 1
ATOM 1802 N N . PHE A 1 228 ? -1.058 11.545 36.766 1.00 13.17 226 PHE A N 1
ATOM 1803 C CA . PHE A 1 228 ? -1.538 12.785 37.374 1.00 14.08 226 PHE A CA 1
ATOM 1804 C C . PHE A 1 228 ? -1.713 13.882 36.311 1.00 15.50 226 PHE A C 1
ATOM 1805 O O . PHE A 1 228 ? -0.743 14.378 35.750 1.00 15.08 226 PHE A O 1
ATOM 1813 N N . PHE A 1 229 ? -2.959 14.245 36.026 1.00 13.94 227 PHE A N 1
ATOM 1814 C CA . PHE A 1 229 ? -3.219 15.278 35.032 1.00 13.77 227 PHE A CA 1
ATOM 1815 C C . PHE A 1 229 ? -4.634 15.809 35.230 1.00 12.56 227 PHE A C 1
ATOM 1816 O O . PHE A 1 229 ? -5.575 15.324 34.594 1.00 14.58 227 PHE A O 1
ATOM 1824 N N . PRO A 1 230 ? -4.795 16.740 36.162 1.00 13.03 228 PRO A N 1
ATOM 1825 C CA . PRO A 1 230 ? -6.085 17.371 36.369 1.00 14.16 228 PRO A CA 1
ATOM 1826 C C . PRO A 1 230 ? -6.719 17.803 35.041 1.00 15.15 228 PRO A C 1
ATOM 1827 O O . PRO A 1 230 ? -6.054 18.380 34.166 1.00 13.18 228 PRO A O 1
ATOM 1831 N N . PRO A 1 231 ? -7.989 17.462 34.809 1.00 15.34 229 PRO A N 1
ATOM 1832 C CA . PRO A 1 231 ? -8.954 17.055 3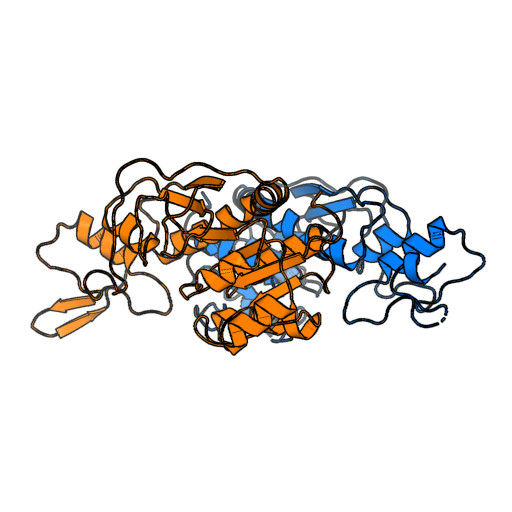5.827 1.00 17.00 229 PRO A CA 1
ATOM 1833 C C . PRO A 1 231 ? -9.258 15.582 35.703 1.00 18.24 229 PRO A C 1
ATOM 1834 O O . PRO A 1 231 ? -10.260 15.112 36.279 1.00 18.27 229 PRO A O 1
ATOM 1838 N N . PHE A 1 232 ? -8.424 14.899 34.925 1.00 18.25 230 PHE A N 1
ATOM 1839 C CA . PHE A 1 232 ? -8.583 13.474 34.643 1.00 20.83 230 PHE A CA 1
ATOM 1840 C C . PHE A 1 232 ? -8.414 12.632 35.911 1.00 19.59 230 PHE A C 1
ATOM 1841 O O . PHE A 1 232 ? -7.757 13.028 36.882 1.00 18.03 230 PHE A O 1
ATOM 1849 N N . PRO A 1 233 ? -9.037 11.446 35.923 1.00 19.99 231 PRO A N 1
ATOM 1850 C CA . PRO A 1 233 ? -8.823 10.691 37.148 1.00 20.23 231 PRO A CA 1
ATOM 1851 C C . PRO A 1 233 ? -7.373 10.227 37.276 1.00 18.51 231 PRO A C 1
ATOM 1852 O O . PRO A 1 233 ? -6.715 9.920 36.272 1.00 17.10 231 PRO A O 1
ATOM 1856 N N . PRO A 1 234 ? -6.896 10.143 38.517 1.00 18.30 232 PRO A N 1
ATOM 1857 C CA . PRO A 1 234 ? -5.547 9.683 38.763 1.00 19.64 232 PRO A CA 1
ATOM 1858 C C . PRO A 1 234 ? -5.462 8.155 38.748 1.00 18.42 232 PRO A C 1
ATOM 1859 O O . PRO A 1 234 ? -6.439 7.463 38.429 1.00 18.84 232 PRO A O 1
ATOM 1863 N N . ALA A 1 235 ? -4.268 7.650 39.021 1.00 18.77 233 ALA A N 1
ATOM 1864 C CA . ALA A 1 235 ? -4.062 6.207 39.143 1.00 20.65 233 ALA A CA 1
ATOM 1865 C C . ALA A 1 235 ? -5.029 5.685 40.176 1.00 20.73 233 ALA A C 1
ATOM 1866 O O . ALA A 1 235 ? -5.342 6.384 41.116 1.00 22.16 233 ALA A O 1
ATOM 1868 N N . VAL A 1 236 ? -5.400 4.416 40.070 1.00 27.97 234 VAL A N 1
ATOM 1869 C CA . VAL A 1 236 ? -6.221 3.798 41.104 1.00 34.53 234 VAL A CA 1
ATOM 1870 C C . VAL A 1 236 ? -5.471 2.601 41.664 1.00 34.58 234 VAL A C 1
ATOM 1871 O O . VAL A 1 236 ? -4.786 1.893 40.934 1.00 35.30 234 VAL A O 1
ATOM 1875 N N . LEU A 1 237 ? -5.641 2.385 42.955 1.00 39.50 235 LEU A N 1
ATOM 1876 C CA . LEU A 1 237 ? -5.215 1.144 43.584 1.00 42.49 235 LEU A CA 1
ATOM 1877 C C . LEU A 1 237 ? -6.417 0.206 43.686 1.00 48.15 235 LEU A C 1
ATOM 1878 O O . LEU A 1 237 ? -7.445 0.597 44.239 1.00 42.18 235 LEU A O 1
ATOM 1883 N N . TYR A 1 244 ? -8.112 4.791 47.037 1.00 44.68 242 TYR A N 1
ATOM 1884 C CA . TYR A 1 244 ? -8.635 4.038 45.895 1.00 43.59 242 TYR A CA 1
ATOM 1885 C C . TYR A 1 244 ? -8.283 4.766 44.573 1.00 40.30 242 TYR A C 1
ATOM 1886 O O . TYR A 1 244 ? -7.890 4.132 43.575 1.00 31.15 242 TYR A O 1
ATOM 1895 N N . TYR A 1 245 ? -8.464 6.085 44.595 1.00 35.94 243 TYR A N 1
ATOM 1896 C CA . TYR A 1 245 ? -7.871 7.013 43.632 1.00 35.58 243 TYR A CA 1
ATOM 1897 C C . TYR A 1 245 ? -6.584 7.526 44.283 1.00 33.07 243 TYR A C 1
ATOM 1898 O O . TYR A 1 245 ? -6.596 7.895 45.446 1.00 29.57 243 TYR A O 1
ATOM 1907 N N . VAL A 1 246 ? -5.466 7.493 43.554 1.00 27.94 244 VAL A N 1
ATOM 1908 C CA . VAL A 1 246 ? -4.146 7.691 44.145 1.00 25.96 244 VAL A CA 1
ATOM 1909 C C . VAL A 1 246 ? -3.381 8.794 43.400 1.00 26.81 244 VAL A C 1
ATOM 1910 O O . VAL A 1 246 ? -2.709 8.526 42.411 1.00 23.43 244 VAL A O 1
ATOM 1914 N N . PRO A 1 247 ? -3.524 10.049 43.820 1.00 28.92 245 PRO A N 1
ATOM 1915 C CA . PRO A 1 247 ? -2.890 11.122 43.041 1.00 29.75 245 PRO A CA 1
ATOM 1916 C C . PRO A 1 247 ? -1.415 11.408 43.366 1.00 28.25 245 PRO A C 1
ATOM 1917 O O . PRO A 1 247 ? -0.773 12.139 42.617 1.00 29.58 245 PRO A O 1
ATOM 1921 N N . SER A 1 248 ? -0.868 10.810 44.419 1.00 29.90 246 SER A N 1
ATOM 1922 C CA . SER A 1 248 ? 0.554 10.959 44.737 1.00 32.67 246 SER A CA 1
ATOM 1923 C C . SER A 1 248 ? 1.070 9.725 45.465 1.00 35.67 246 SER A C 1
ATOM 1924 O O . SER A 1 248 ? 0.282 8.950 46.019 1.00 38.55 246 SER A O 1
ATOM 1927 N N . ILE A 1 249 ? 2.388 9.538 45.457 1.00 40.77 247 ILE A N 1
ATOM 1928 C CA . ILE A 1 249 ? 2.988 8.439 46.207 1.00 48.17 247 ILE A CA 1
ATOM 1929 C C . ILE A 1 249 ? 2.820 8.707 47.703 1.00 55.12 247 ILE A C 1
ATOM 1930 O O . ILE A 1 249 ? 2.505 7.787 48.458 1.00 57.67 247 ILE A O 1
ATOM 1935 N N . ASP A 1 250 ? 2.980 9.969 48.106 1.00 62.31 248 ASP A N 1
ATOM 1936 C CA . ASP A 1 250 ? 2.687 10.390 49.479 1.00 67.82 248 ASP A CA 1
ATOM 1937 C C . ASP A 1 250 ? 1.406 9.724 49.965 1.00 57.59 248 ASP A C 1
ATOM 1938 O O . ASP A 1 250 ? 1.451 8.932 50.900 1.00 60.84 248 ASP A O 1
ATOM 1943 N N . ILE A 1 251 ? 0.287 10.017 49.303 1.00 57.54 249 ILE A N 1
ATOM 1944 C CA . ILE A 1 251 ? -0.982 9.326 49.563 1.00 53.93 249 ILE A CA 1
ATOM 1945 C C . ILE A 1 251 ? -0.897 7.817 49.444 1.00 46.28 249 ILE A C 1
ATOM 1946 O O . ILE A 1 251 ? -1.502 7.116 50.231 1.00 54.40 249 ILE A O 1
ATOM 1951 N N . TYR A 1 252 ? -0.194 7.311 48.441 1.00 52.13 250 TYR A N 1
ATOM 1952 C CA . TYR A 1 252 ? -0.087 5.865 48.232 1.00 45.75 250 TYR A CA 1
ATOM 1953 C C . TYR A 1 252 ? 0.394 5.061 49.449 1.00 50.14 250 TYR A C 1
ATOM 1954 O O . TYR A 1 252 ? -0.122 3.974 49.709 1.00 51.53 250 TYR A O 1
ATOM 1963 N N . ARG A 1 253 ? 1.380 5.569 50.182 1.00 54.47 251 ARG A N 1
ATOM 1964 C CA . ARG A 1 253 ? 2.071 4.748 51.194 1.00 58.93 251 ARG A CA 1
ATOM 1965 C C . ARG A 1 253 ? 1.243 4.295 52.407 1.00 62.75 251 ARG A C 1
ATOM 1966 O O . ARG A 1 253 ? 0.527 3.285 52.365 1.00 60.87 251 ARG A O 1
ATOM 1974 N N . ALA B 1 4 ? 15.148 25.192 41.511 1.00 34.46 2 ALA B N 1
ATOM 1975 C CA . ALA B 1 4 ? 13.678 24.916 41.661 1.00 31.60 2 ALA B CA 1
ATOM 1976 C C . ALA B 1 4 ? 13.024 25.848 42.685 1.00 27.25 2 ALA B C 1
ATOM 1977 O O . ALA B 1 4 ? 13.645 26.343 43.605 1.00 22.81 2 ALA B O 1
ATOM 1979 N N . ILE B 1 5 ? 11.747 26.123 42.486 1.00 23.50 3 ILE B N 1
ATOM 1980 C CA . ILE B 1 5 ? 10.991 26.926 43.407 1.00 23.22 3 ILE B CA 1
ATOM 1981 C C . ILE B 1 5 ? 10.852 26.133 44.700 1.00 25.99 3 ILE B C 1
ATOM 1982 O O . ILE B 1 5 ? 10.792 24.900 44.651 1.00 26.71 3 ILE B O 1
ATOM 1987 N N . ALA B 1 6 ? 10.817 26.812 45.847 1.00 24.87 4 ALA B N 1
ATOM 1988 C CA . ALA B 1 6 ? 10.604 26.110 47.104 1.00 27.56 4 ALA B CA 1
ATOM 1989 C C . ALA B 1 6 ? 9.359 25.234 46.966 1.00 31.38 4 ALA B C 1
ATOM 1990 O O . ALA B 1 6 ? 8.335 25.671 46.428 1.00 24.11 4 ALA B O 1
ATOM 1992 N N . PRO B 1 7 ? 9.446 23.983 47.447 1.00 36.14 5 PRO B N 1
ATOM 1993 C CA . PRO B 1 7 ? 8.224 23.176 47.513 1.00 35.37 5 PRO B CA 1
ATOM 1994 C C . PRO B 1 7 ? 7.139 23.817 48.397 1.00 28.07 5 PRO B C 1
ATOM 1995 O O . PRO B 1 7 ? 7.417 24.617 49.303 1.00 27.96 5 PRO B O 1
ATOM 1999 N N . ASN B 1 8 ? 5.894 23.519 48.056 1.00 26.67 6 ASN B N 1
ATOM 2000 C CA . ASN B 1 8 ? 4.758 24.077 48.763 1.00 30.66 6 ASN B CA 1
ATOM 2001 C C . ASN B 1 8 ? 4.673 25.601 48.663 1.00 25.45 6 ASN B C 1
ATOM 2002 O O . ASN B 1 8 ? 4.009 26.242 49.465 1.00 20.32 6 ASN B O 1
ATOM 2007 N N . THR B 1 9 ? 5.353 26.182 47.680 1.00 22.91 7 THR B N 1
ATOM 2008 C CA . THR B 1 9 ? 5.182 27.613 47.437 1.00 21.20 7 THR B CA 1
ATOM 2009 C C . THR B 1 9 ? 3.796 27.862 46.893 1.00 17.27 7 THR B C 1
ATOM 2010 O O . THR B 1 9 ? 3.341 27.163 45.986 1.00 19.02 7 THR B O 1
ATOM 2014 N N . ARG B 1 10 ? 3.137 28.866 47.468 1.00 13.93 8 ARG B N 1
ATOM 2015 C CA . ARG B 1 10 ? 1.779 29.219 47.106 1.00 12.91 8 ARG B CA 1
ATOM 2016 C C . ARG B 1 10 ? 1.772 30.489 46.268 1.00 11.81 8 ARG B C 1
ATOM 2017 O O . ARG B 1 10 ? 2.251 31.533 46.717 1.00 14.22 8 ARG B O 1
ATOM 2025 N N . VAL B 1 11 ? 1.280 30.393 45.047 1.00 11.91 9 VAL B N 1
ATOM 2026 C CA . VAL B 1 11 ? 1.405 31.513 44.101 1.00 11.83 9 VAL B CA 1
ATOM 2027 C C . VAL B 1 11 ? 0.051 31.991 43.685 1.00 11.44 9 VAL B C 1
ATOM 2028 O O . VAL B 1 11 ? -0.795 31.231 43.219 1.00 10.47 9 VAL B O 1
ATOM 2032 N N . LEU B 1 12 ? -0.160 33.285 43.839 1.00 11.84 10 LEU B N 1
ATOM 2033 C CA . LEU B 1 12 ? -1.402 33.871 43.366 1.00 11.81 10 LEU B CA 1
ATOM 2034 C C . LEU B 1 12 ? -1.083 34.723 42.155 1.00 10.75 10 LEU B C 1
ATOM 2035 O O . LEU B 1 12 ? -0.222 35.588 42.241 1.00 11.60 10 LEU B O 1
ATOM 2040 N N . VAL B 1 13 ? -1.749 34.420 41.046 1.00 10.66 11 VAL B N 1
ATOM 2041 C CA . VAL B 1 13 ? -1.560 35.154 39.794 1.00 10.70 11 VAL B CA 1
ATOM 2042 C C . VAL B 1 13 ? -2.742 36.079 39.680 1.00 11.20 11 VAL B C 1
ATOM 2043 O O . VAL B 1 13 ? -3.878 35.652 39.697 1.00 11.08 11 VAL B O 1
ATOM 2047 N N . ALA B 1 14 ? -2.462 37.365 39.586 1.00 11.88 12 ALA B N 1
ATOM 2048 C CA . ALA B 1 14 ? -3.498 38.322 39.229 1.00 12.16 12 ALA B CA 1
ATOM 2049 C C . ALA B 1 14 ? -3.266 38.646 37.797 1.00 12.50 12 ALA B C 1
ATOM 2050 O O . ALA B 1 14 ? -2.222 39.187 37.442 1.00 13.34 12 ALA B O 1
ATOM 2052 N N . GLY B 1 15 ? -4.216 38.337 36.923 1.00 13.86 13 GLY B N 1
ATOM 2053 C CA . GLY B 1 15 ? -3.913 38.606 35.543 1.00 14.80 13 GLY B CA 1
ATOM 2054 C C . GLY B 1 15 ? -5.042 38.363 34.605 1.00 13.77 13 GLY B C 1
ATOM 2055 O O . GLY B 1 15 ? -6.170 38.099 34.995 1.00 15.21 13 GLY B O 1
ATOM 2056 N N . TYR B 1 16 ? -4.710 38.465 33.335 1.00 13.39 14 TYR B N 1
ATOM 2057 C CA . TYR B 1 16 ? -5.699 38.549 32.301 1.00 16.14 14 TYR B CA 1
ATOM 2058 C C . TYR B 1 16 ? -5.005 38.114 31.033 1.00 13.74 14 TYR B C 1
ATOM 2059 O O . TYR B 1 16 ? -3.855 38.496 30.788 1.00 15.03 14 TYR B O 1
ATOM 2068 N N . GLY B 1 17 ? -5.681 37.263 30.289 1.00 13.06 15 GLY B N 1
ATOM 2069 C CA . GLY B 1 17 ? -5.309 36.936 28.938 1.00 14.58 15 GLY B CA 1
ATOM 2070 C C . GLY B 1 17 ? -4.144 35.991 28.834 1.00 15.00 15 GLY B C 1
ATOM 2071 O O . GLY B 1 17 ? -3.774 35.312 29.780 1.00 14.49 15 GLY B O 1
ATOM 2072 N N . LEU B 1 18 ? -3.518 36.019 27.676 1.00 13.00 16 LEU B N 1
ATOM 2073 C CA . LEU B 1 18 ? -2.409 35.148 27.373 1.00 13.76 16 LEU B CA 1
ATOM 2074 C C . LEU B 1 18 ? -1.232 35.226 28.348 1.00 12.00 16 LEU B C 1
ATOM 2075 O O . LEU B 1 18 ? -0.714 34.211 28.787 1.00 11.57 16 LEU B O 1
ATOM 2080 N N . PRO B 1 19 ? -0.838 36.424 28.761 1.00 12.24 17 PRO B N 1
ATOM 2081 C CA . PRO B 1 19 ? 0.308 36.436 29.687 1.00 11.60 17 PRO B CA 1
ATOM 2082 C C . PRO B 1 19 ? 0.003 35.664 30.984 1.00 12.13 17 PRO B C 1
ATOM 2083 O O . PRO B 1 19 ? 0.872 34.981 31.521 1.00 11.08 17 PRO B O 1
ATOM 2087 N N . ALA B 1 20 ? -1.232 35.768 31.438 1.00 11.58 18 ALA B N 1
ATOM 2088 C CA . ALA B 1 20 ? -1.652 35.078 32.643 1.00 12.98 18 ALA B CA 1
ATOM 2089 C C . ALA B 1 20 ? -1.743 33.578 32.373 1.00 11.64 18 ALA B C 1
ATOM 2090 O O . ALA B 1 20 ? -1.293 32.791 33.200 1.00 12.40 18 ALA B O 1
ATOM 2092 N N . GLU B 1 21 ? -2.374 33.166 31.268 1.00 10.91 19 GLU B N 1
ATOM 2093 C CA . GLU B 1 21 ? -2.366 31.760 30.877 1.00 11.26 19 GLU B CA 1
ATOM 2094 C C . GLU B 1 21 ? -0.947 31.194 30.833 1.00 10.47 19 GLU B C 1
ATOM 2095 O O . GLU B 1 21 ? -0.655 30.102 31.317 1.00 10.55 19 GLU B O 1
ATOM 2101 N N . PHE B 1 22 ? -0.052 31.948 30.217 1.00 10.37 20 PHE B N 1
ATOM 2102 C CA . PHE B 1 22 ? 1.319 31.503 30.114 1.00 11.11 20 PHE B CA 1
ATOM 2103 C C . PHE B 1 22 ? 1.978 31.413 31.483 1.00 11.45 20 PHE B C 1
ATOM 2104 O O . PHE B 1 22 ? 2.770 30.482 31.765 1.00 11.67 20 PHE B O 1
ATOM 2112 N N . CYS B 1 23 ? 1.667 32.372 32.350 1.00 10.97 21 CYS B N 1
ATOM 2113 C CA . CYS B 1 23 ? 2.228 32.353 33.696 1.00 10.27 21 CYS B CA 1
ATOM 2114 C C . CYS B 1 23 ? 1.752 31.131 34.466 1.00 10.47 21 CYS B C 1
ATOM 2115 O O . CYS B 1 23 ? 2.540 30.432 35.117 1.00 9.57 21 CYS B O 1
ATOM 2118 N N . VAL B 1 24 ? 0.465 30.836 34.369 1.00 9.52 22 VAL B N 1
ATOM 2119 C CA . VAL B 1 24 ? -0.058 29.636 35.008 1.00 9.43 22 VAL B CA 1
ATOM 2120 C C . VAL B 1 24 ? 0.601 28.357 34.466 1.00 9.79 22 VAL B C 1
ATOM 2121 O O . VAL B 1 24 ? 1.021 27.457 35.222 1.00 9.97 22 VAL B O 1
ATOM 2125 N N . THR B 1 25 ? 0.775 28.299 33.154 1.00 9.84 23 THR B N 1
ATOM 2126 C CA . THR B 1 25 ? 1.456 27.202 32.501 1.00 10.10 23 THR B CA 1
ATOM 2127 C C . THR B 1 25 ? 2.860 27.086 33.040 1.00 10.99 23 THR B C 1
ATOM 2128 O O . THR B 1 25 ? 3.347 25.983 33.314 1.00 10.99 23 THR B O 1
ATOM 2132 N N . THR B 1 26 ? 3.539 28.217 33.185 1.00 9.68 24 THR B N 1
ATOM 2133 C CA . THR B 1 26 ? 4.930 28.204 33.576 1.00 10.87 24 THR B CA 1
ATOM 2134 C C . THR B 1 26 ? 5.004 27.640 35.015 1.00 11.02 24 THR B C 1
ATOM 2135 O O . THR B 1 26 ? 5.828 26.781 35.315 1.00 12.20 24 THR B O 1
ATOM 2139 N N . LEU B 1 27 ? 4.120 28.120 35.878 1.00 11.61 25 LEU B N 1
ATOM 2140 C CA . LEU B 1 27 ? 4.070 27.695 37.272 1.00 12.06 25 LEU B CA 1
ATOM 2141 C C . LEU B 1 27 ? 3.817 26.224 37.382 1.00 12.18 25 LEU B C 1
ATOM 2142 O O . LEU B 1 27 ? 4.507 25.556 38.178 1.00 11.27 25 LEU B O 1
ATOM 2147 N N . ILE B 1 28 ? 2.868 25.719 36.595 1.00 12.19 26 ILE B N 1
ATOM 2148 C CA . ILE B 1 28 ? 2.583 24.292 36.605 1.00 12.34 26 ILE B CA 1
ATOM 2149 C C . ILE B 1 28 ? 3.836 23.509 36.185 1.00 13.76 26 ILE B C 1
ATOM 2150 O O . ILE B 1 28 ? 4.200 22.473 36.753 1.00 12.43 26 ILE B O 1
ATOM 2155 N N . GLY B 1 29 ? 4.522 24.040 35.190 1.00 11.78 27 GLY B N 1
ATOM 2156 C CA . GLY B 1 29 ? 5.717 23.456 34.670 1.00 12.20 27 GLY B CA 1
ATOM 2157 C C . GLY B 1 29 ? 6.857 23.462 35.658 1.00 13.77 27 GLY B C 1
ATOM 2158 O O . GLY B 1 29 ? 7.679 22.539 35.626 1.00 13.28 27 GLY B O 1
ATOM 2159 N N . MET B 1 30 ? 6.860 24.457 36.543 1.00 13.23 28 MET B N 1
ATOM 2160 C CA . MET B 1 30 ? 7.841 24.557 37.615 1.00 15.41 28 MET B CA 1
ATOM 2161 C C . MET B 1 30 ? 7.485 23.652 38.792 1.00 15.02 28 MET B C 1
ATOM 2162 O O . MET B 1 30 ? 8.225 23.627 39.769 1.00 17.77 28 MET B O 1
ATOM 2167 N N . GLY B 1 31 ? 6.344 22.983 38.732 1.00 14.77 29 GLY B N 1
ATOM 2168 C CA . GLY B 1 31 ? 5.975 21.968 39.713 1.00 15.99 29 GLY B CA 1
ATOM 2169 C C . GLY B 1 31 ? 5.141 22.556 40.833 1.00 17.21 29 GLY B C 1
ATOM 2170 O O . GLY B 1 31 ? 5.023 21.947 41.896 1.00 18.20 29 GLY B O 1
ATOM 2171 N N . VAL B 1 32 ? 4.604 23.761 40.662 1.00 15.27 30 VAL B N 1
ATOM 2172 C CA . VAL B 1 32 ? 3.707 24.282 41.661 1.00 16.07 30 VAL B CA 1
ATOM 2173 C C . VAL B 1 32 ? 2.429 23.515 41.614 1.00 19.00 30 VAL B C 1
ATOM 2174 O O . VAL B 1 32 ? 1.828 23.399 40.555 1.00 18.80 30 VAL B O 1
ATOM 2178 N N . GLU B 1 33 ? 1.969 22.987 42.746 1.00 18.76 31 GLU B N 1
ATOM 2179 C CA . GLU B 1 33 ? 0.735 22.174 42.722 1.00 21.49 31 GLU B CA 1
ATOM 2180 C C . GLU B 1 33 ? -0.521 23.016 42.468 1.00 23.70 31 GLU B C 1
ATOM 2181 O O . GLU B 1 33 ? -0.566 24.187 42.848 1.00 18.51 31 GLU B O 1
ATOM 2187 N N . ILE B 1 34 ? -1.545 22.436 41.849 1.00 20.82 32 ILE B N 1
ATOM 2188 C CA . ILE B 1 34 ? -2.747 23.197 41.517 1.00 23.36 32 ILE B CA 1
ATOM 2189 C C . ILE B 1 34 ? -3.366 23.795 42.728 1.00 22.56 32 ILE B C 1
ATOM 2190 O O . ILE B 1 34 ? -3.904 24.903 42.681 1.00 23.07 32 ILE B O 1
ATOM 2195 N N . ASP B 1 35 ? -3.313 23.075 43.844 1.00 18.48 33 ASP B N 1
ATOM 2196 C CA . ASP B 1 35 ? -3.946 23.637 44.993 1.00 20.69 33 ASP B CA 1
ATOM 2197 C C . ASP B 1 35 ? -3.103 24.773 45.569 1.00 17.09 33 ASP B C 1
ATOM 2198 O O . ASP B 1 35 ? -3.551 25.460 46.464 1.00 17.53 33 ASP B O 1
ATOM 2203 N N . LYS B 1 36 ? -1.903 24.990 45.037 1.00 13.05 34 LYS B N 1
ATOM 2204 C CA . LYS B 1 36 ? -1.033 26.048 45.481 1.00 13.94 34 LYS B CA 1
ATOM 2205 C C . LYS B 1 36 ? -0.928 27.182 44.443 1.00 12.48 34 LYS B C 1
ATOM 2206 O O . LYS B 1 36 ? -0.056 28.019 44.517 1.00 11.61 34 LYS B O 1
ATOM 2212 N N . ILE B 1 37 ? -1.886 27.185 43.531 1.00 13.02 35 ILE B N 1
ATOM 2213 C CA . ILE B 1 37 ? -2.082 28.251 42.549 1.00 14.06 35 ILE B CA 1
ATOM 2214 C C . ILE B 1 37 ? -3.479 28.790 42.724 1.00 15.16 35 ILE B C 1
ATOM 2215 O O . ILE B 1 37 ? -4.444 28.039 42.884 1.00 14.45 35 ILE B O 1
ATOM 2220 N N . ALA B 1 38 ? -3.584 30.107 42.749 1.00 12.66 36 ALA B N 1
ATOM 2221 C CA . ALA B 1 38 ? -4.845 30.789 42.757 1.00 12.85 36 ALA B CA 1
ATOM 2222 C C . ALA B 1 38 ? -4.731 31.935 41.772 1.00 13.08 36 ALA B C 1
ATOM 2223 O O . ALA B 1 38 ? -3.648 32.488 41.625 1.00 12.87 36 ALA B O 1
ATOM 2225 N N . VAL B 1 39 ? -5.842 32.292 41.137 1.00 12.47 37 VAL B N 1
ATOM 2226 C CA . VAL B 1 39 ? -5.836 33.357 40.138 1.00 12.76 37 VAL B CA 1
ATOM 2227 C C . VAL B 1 39 ? -6.955 34.343 40.432 1.00 13.58 37 VAL B C 1
ATOM 2228 O O . VAL B 1 39 ? -8.078 33.942 40.725 1.00 12.73 37 VAL B O 1
ATOM 2232 N N . ALA B 1 40 ? -6.607 35.621 40.379 1.00 12.50 38 ALA B N 1
ATOM 2233 C CA . ALA B 1 40 ? -7.553 36.704 40.346 1.00 13.27 38 ALA B CA 1
ATOM 2234 C C . ALA B 1 40 ? -7.549 37.269 38.948 1.00 14.43 38 ALA B C 1
ATOM 2235 O O . ALA B 1 40 ? -6.495 37.578 38.395 1.00 13.74 38 ALA B O 1
ATOM 2237 N N . THR B 1 41 ? -8.717 37.325 38.346 1.00 14.39 39 THR B N 1
ATOM 2238 C CA . THR B 1 41 ? -8.793 37.839 37.012 1.00 13.48 39 THR B CA 1
ATOM 2239 C C . THR B 1 41 ? -10.059 38.668 36.873 1.00 15.43 39 THR B C 1
ATOM 2240 O O . THR B 1 41 ? -10.661 39.090 37.854 1.00 14.90 39 THR B O 1
ATOM 2244 N N . HIS B 1 42 ? -10.420 38.967 35.643 1.00 18.20 40 HIS B N 1
ATOM 2245 C CA . HIS B 1 42 ? -11.603 39.767 35.382 1.00 21.57 40 HIS B CA 1
ATOM 2246 C C . HIS B 1 42 ? -12.647 38.906 34.719 1.00 25.53 40 HIS B C 1
ATOM 2247 O O . HIS B 1 42 ? -12.409 37.758 34.380 1.00 23.78 40 HIS B O 1
ATOM 2254 N N . ARG B 1 43 ? -13.827 39.476 34.533 1.00 33.24 41 ARG B N 1
ATOM 2255 C CA . ARG B 1 43 ? -14.968 38.673 34.162 1.00 44.72 41 ARG B CA 1
ATOM 2256 C C . ARG B 1 43 ? -14.763 38.254 32.739 1.00 44.54 41 ARG B C 1
ATOM 2257 O O . ARG B 1 43 ? -14.301 39.057 31.933 1.00 46.75 41 ARG B O 1
ATOM 2265 N N . GLU B 1 44 ? -15.110 37.002 32.447 1.00 54.91 42 GLU B N 1
ATOM 2266 C CA . GLU B 1 44 ? -14.662 36.344 31.217 1.00 64.60 42 GLU B CA 1
ATOM 2267 C C . GLU B 1 44 ? -14.988 37.201 30.007 1.00 61.43 42 GLU B C 1
ATOM 2268 O O . GLU B 1 44 ? -16.099 37.719 29.859 1.00 62.83 42 GLU B O 1
ATOM 2274 N N . ASP B 1 45 ? -13.992 37.292 29.139 1.00 57.00 43 ASP B N 1
ATOM 2275 C CA . ASP B 1 45 ? -13.915 38.307 28.124 1.00 58.51 43 ASP B CA 1
ATOM 2276 C C . ASP B 1 45 ? -13.704 37.611 26.809 1.00 56.68 43 ASP B C 1
ATOM 2277 O O . ASP B 1 45 ? -13.779 36.383 26.715 1.00 59.22 43 ASP B O 1
ATOM 2282 N N . ASN B 1 46 ? -13.443 38.418 25.792 1.00 49.71 44 ASN B N 1
ATOM 2283 C CA . ASN B 1 46 ? -12.736 37.909 24.648 1.00 51.65 44 ASN B CA 1
ATOM 2284 C C . ASN B 1 46 ? -11.311 37.614 25.120 1.00 47.14 44 ASN B C 1
ATOM 2285 O O . ASN B 1 46 ? -10.957 36.439 25.251 1.00 46.70 44 ASN B O 1
ATOM 2290 N N . ARG B 1 47 ? -10.549 38.646 25.487 1.00 30.52 45 ARG B N 1
ATOM 2291 C CA . ARG B 1 47 ? -9.112 38.484 25.750 1.00 30.43 45 ARG B CA 1
ATOM 2292 C C . ARG B 1 47 ? -8.821 37.460 26.869 1.00 27.90 45 ARG B C 1
ATOM 2293 O O . ARG B 1 47 ? -7.699 36.938 26.916 1.00 26.18 45 ARG B O 1
ATOM 2301 N N . ASN B 1 48 ? -9.833 37.123 27.680 1.00 24.21 46 ASN B N 1
ATOM 2302 C CA . ASN B 1 48 ? -9.672 36.251 28.853 1.00 23.92 46 ASN B CA 1
ATOM 2303 C C . ASN B 1 48 ? -10.307 34.861 28.801 1.00 22.32 46 ASN B C 1
ATOM 2304 O O . ASN B 1 48 ? -10.236 34.084 29.778 1.00 22.30 46 ASN B O 1
ATOM 2309 N N . CYS B 1 49 ? -10.935 34.524 27.685 1.00 22.21 47 CYS B N 1
ATOM 2310 C CA . CYS B 1 49 ? -11.512 33.197 27.561 1.00 23.32 47 CYS B CA 1
ATOM 2311 C C . CYS B 1 49 ? -10.510 32.071 27.810 1.00 19.90 47 CYS B C 1
ATOM 2312 O O . CYS B 1 49 ? -10.851 31.028 28.413 1.00 19.69 47 CYS B O 1
ATOM 2315 N N . GLY B 1 50 ? -9.317 32.248 27.259 1.00 17.76 48 GLY B N 1
ATOM 2316 C CA . GLY B 1 50 ? -8.259 31.258 27.419 1.00 16.49 48 GLY B CA 1
ATOM 2317 C C . GLY B 1 50 ? -7.947 30.984 28.888 1.00 15.52 48 GLY B C 1
ATOM 2318 O O . GLY B 1 50 ? -7.925 29.834 29.339 1.00 14.99 48 GLY B O 1
ATOM 2319 N N . LEU B 1 51 ? -7.658 32.048 29.622 1.00 15.20 49 LEU B N 1
ATOM 2320 C CA . LEU B 1 51 ? -7.353 31.913 31.042 1.00 15.47 49 LEU B CA 1
ATOM 2321 C C . LEU B 1 51 ? -8.553 31.312 31.766 1.00 15.91 49 LEU B C 1
ATOM 2322 O O . LEU B 1 51 ? -8.434 30.355 32.527 1.00 16.90 49 LEU B O 1
ATOM 2327 N N . HIS B 1 52 ? -9.732 31.863 31.528 1.00 16.39 50 HIS B N 1
ATOM 2328 C CA . HIS B 1 52 ? -10.876 31.469 32.302 1.00 18.03 50 HIS B CA 1
ATOM 2329 C C . HIS B 1 52 ? -11.176 29.982 32.123 1.00 18.96 50 HIS B C 1
ATOM 2330 O O . HIS B 1 52 ? -11.453 29.245 33.068 1.00 17.10 50 HIS B O 1
ATOM 2337 N N . SER B 1 53 ? -11.110 29.538 30.882 1.00 17.09 51 SER B N 1
ATOM 2338 C CA . SER B 1 53 ? -11.393 28.147 30.606 1.00 16.65 51 SER B CA 1
ATOM 2339 C C . SER B 1 53 ? -10.329 27.245 31.216 1.00 14.94 51 SER B C 1
ATOM 2340 O O . SER B 1 53 ? -10.634 26.134 31.655 1.00 14.79 51 SER B O 1
ATOM 2343 N N . MET B 1 54 ? -9.079 27.697 31.209 1.00 14.28 52 MET B N 1
ATOM 2344 C CA . MET B 1 54 ? -8.004 26.910 31.790 1.00 15.49 52 MET B CA 1
ATOM 2345 C C . MET B 1 54 ? -8.283 26.697 33.275 1.00 15.35 52 MET B C 1
ATOM 2346 O O . MET B 1 54 ? -8.086 25.603 33.791 1.00 13.30 52 MET B O 1
ATOM 2351 N N . LEU B 1 55 ? -8.712 27.760 33.946 1.00 14.11 53 LEU B N 1
ATOM 2352 C CA . LEU B 1 55 ? -8.908 27.723 35.386 1.00 14.73 53 LEU B CA 1
ATOM 2353 C C . LEU B 1 55 ? -10.052 26.752 35.705 1.00 14.33 53 LEU B C 1
ATOM 2354 O O . LEU B 1 55 ? -9.908 25.879 36.577 1.00 12.64 53 LEU B O 1
ATOM 2359 N N . ARG B 1 56 ? -11.124 26.806 34.925 1.00 13.95 54 ARG B N 1
ATOM 2360 C CA . ARG B 1 56 ? -12.221 25.876 35.137 1.00 17.62 54 ARG B CA 1
ATOM 2361 C C . ARG B 1 56 ? -11.786 24.447 34.840 1.00 15.73 54 ARG B C 1
ATOM 2362 O O . ARG B 1 56 ? -12.044 23.520 35.596 1.00 17.04 54 ARG B O 1
ATOM 2370 N N . LEU B 1 57 ? -11.071 24.281 33.728 1.00 14.20 55 LEU B N 1
ATOM 2371 C CA . LEU B 1 57 ? -10.735 22.964 33.279 1.00 13.81 55 LEU B CA 1
ATOM 2372 C C . LEU B 1 57 ? -9.854 22.265 34.325 1.00 14.81 55 LEU B C 1
ATOM 2373 O O . LEU B 1 57 ? -10.033 21.079 34.577 1.00 15.06 55 LEU B O 1
ATOM 2378 N N . ARG B 1 58 ? -8.884 22.984 34.889 1.00 13.30 56 ARG B N 1
ATOM 2379 C CA . ARG B 1 58 ? -7.937 22.394 35.829 1.00 13.64 56 ARG B CA 1
ATOM 2380 C C . ARG B 1 58 ? -8.382 22.549 37.276 1.00 15.52 56 ARG B C 1
ATOM 2381 O O . ARG B 1 58 ? -7.702 22.093 38.205 1.00 16.20 56 ARG B O 1
ATOM 2389 N N . ASN B 1 59 ? -9.549 23.139 37.474 1.00 16.53 57 ASN B N 1
ATOM 2390 C CA A ASN B 1 59 ? -10.031 23.367 38.828 0.50 17.48 57 ASN B CA 1
ATOM 2391 C CA B ASN B 1 59 ? -10.071 23.499 38.798 0.50 17.69 57 ASN B CA 1
ATOM 2392 C C . ASN B 1 59 ? -9.033 24.206 39.645 1.00 18.16 57 ASN B C 1
ATOM 2393 O O . ASN B 1 59 ? -8.769 23.906 40.817 1.00 17.94 57 ASN B O 1
ATOM 2402 N N . ILE B 1 60 ? -8.444 25.229 39.038 1.00 14.53 58 ILE B N 1
ATOM 2403 C CA . ILE B 1 60 ? -7.620 26.157 39.785 1.00 15.17 58 ILE B CA 1
ATOM 2404 C C . ILE B 1 60 ? -8.560 27.181 40.350 1.00 15.37 58 ILE B C 1
ATOM 2405 O O . ILE B 1 60 ? -9.390 27.712 39.617 1.00 14.53 58 ILE B O 1
ATOM 2410 N N . GLN B 1 61 ? -8.447 27.463 41.648 1.00 14.06 59 GLN B N 1
ATOM 2411 C CA . GLN B 1 61 ? -9.353 28.395 42.260 1.00 15.75 59 GLN B CA 1
ATOM 2412 C C . GLN B 1 61 ? -9.116 29.786 41.715 1.00 14.36 59 GLN B C 1
ATOM 2413 O O . GLN B 1 61 ? -7.965 30.214 41.503 1.00 12.67 59 GLN B O 1
ATOM 2419 N N . PHE B 1 62 ? -10.206 30.505 41.541 1.00 14.19 60 PHE B N 1
ATOM 2420 C CA . PHE B 1 62 ? -10.116 31.847 41.033 1.00 15.33 60 PHE B CA 1
ATOM 2421 C C . PHE B 1 62 ? -11.241 32.742 41.462 1.00 15.31 60 PHE B C 1
ATOM 2422 O O . PHE B 1 62 ? -12.285 32.282 41.894 1.00 15.92 60 PHE B O 1
ATOM 2430 N N . THR B 1 63 ? -10.972 34.033 41.351 1.00 13.70 61 THR B N 1
ATOM 2431 C CA . THR B 1 63 ? -11.956 35.058 41.583 1.00 13.98 61 THR B CA 1
ATOM 2432 C C . THR B 1 63 ? -11.988 36.017 40.405 1.00 14.13 61 THR B C 1
ATOM 2433 O O . THR B 1 63 ? -10.949 36.234 39.770 1.00 12.43 61 THR B O 1
ATOM 2437 N N . THR B 1 64 ? -13.170 36.594 40.159 1.00 14.65 62 THR B N 1
ATOM 2438 C CA . THR B 1 64 ? -13.282 37.733 39.272 1.00 16.27 62 THR B CA 1
ATOM 2439 C C . THR B 1 64 ? -13.744 38.980 39.984 1.00 17.12 62 THR B C 1
ATOM 2440 O O . THR B 1 64 ? -14.063 40.001 39.349 1.00 18.95 62 THR B O 1
ATOM 2444 N N . ALA B 1 65 ? -13.700 38.949 41.306 1.00 15.29 63 ALA B N 1
ATOM 2445 C CA . ALA B 1 65 ? -14.117 40.096 42.070 1.00 15.86 63 ALA B CA 1
ATOM 2446 C C . ALA B 1 65 ? -13.245 41.279 41.788 1.00 16.66 63 ALA B C 1
ATOM 2447 O O . ALA B 1 65 ? -12.067 41.145 41.432 1.00 17.04 63 ALA B O 1
ATOM 2449 N N . ALA B 1 66 ? -13.823 42.458 41.967 1.00 14.83 64 ALA B N 1
ATOM 2450 C CA . ALA B 1 66 ? -13.095 43.653 41.681 1.00 15.12 64 ALA B CA 1
ATOM 2451 C C . ALA B 1 66 ? -11.902 43.786 42.634 1.00 15.47 64 ALA B C 1
ATOM 2452 O O . ALA B 1 66 ? -11.997 43.395 43.806 1.00 13.83 64 ALA B O 1
ATOM 2454 N N . ALA B 1 67 ? -10.803 44.353 42.150 1.00 15.31 65 ALA B N 1
ATOM 2455 C CA . ALA B 1 67 ? -9.616 44.495 42.965 1.00 16.54 65 ALA B CA 1
ATOM 2456 C C . ALA B 1 67 ? -9.850 45.227 44.279 1.00 18.48 65 ALA B C 1
ATOM 2457 O O . ALA B 1 67 ? -9.142 44.988 45.251 1.00 15.98 65 ALA B O 1
ATOM 2459 N N . ASN B 1 68 ? -10.793 46.165 44.295 1.00 15.45 66 ASN B N 1
ATOM 2460 C CA . ASN B 1 68 ? -11.036 46.941 45.481 1.00 18.94 66 ASN B CA 1
ATOM 2461 C C . ASN B 1 68 ? -12.113 46.364 46.366 1.00 18.54 66 ASN B C 1
ATOM 2462 O O . ASN B 1 68 ? -12.504 46.999 47.332 1.00 20.82 66 ASN B O 1
ATOM 2467 N N . SER B 1 69 ? -12.585 45.169 46.056 1.00 16.09 67 SER B N 1
ATOM 2468 C CA . SER B 1 69 ? -13.688 44.582 46.766 1.00 16.32 67 SER B CA 1
ATOM 2469 C C . SER B 1 69 ? -13.240 43.743 47.959 1.00 16.81 67 SER B C 1
ATOM 2470 O O . SER B 1 69 ? -12.110 43.225 48.043 1.00 13.60 67 SER B O 1
ATOM 2473 N N . GLU B 1 70 ? -14.176 43.570 48.876 1.00 14.79 68 GLU B N 1
ATOM 2474 C CA . GLU B 1 70 ? -13.887 42.708 50.006 1.00 16.03 68 GLU B CA 1
ATOM 2475 C C . GLU B 1 70 ? -13.702 41.299 49.545 1.00 14.90 68 GLU B C 1
ATOM 2476 O O . GLU B 1 70 ? -12.874 40.587 50.084 1.00 16.79 68 GLU B O 1
ATOM 2482 N N . GLU B 1 71 ? -14.517 40.854 48.588 1.00 15.29 69 GLU B N 1
ATOM 2483 C CA . GLU B 1 71 ? -14.428 39.498 48.118 1.00 14.43 69 GLU B CA 1
ATOM 2484 C C . GLU B 1 71 ? -13.025 39.154 47.614 1.00 15.16 69 GLU B C 1
ATOM 2485 O O . GLU B 1 71 ? -12.525 38.071 47.872 1.00 14.12 69 GLU B O 1
ATOM 2491 N N . PHE B 1 72 ? -12.412 40.086 46.903 1.00 14.94 70 PHE B N 1
ATOM 2492 C CA . PHE B 1 72 ? -11.043 39.937 46.385 1.00 15.31 70 PHE B CA 1
ATOM 2493 C C . PHE B 1 72 ? -10.046 39.764 47.526 1.00 13.40 70 PHE B C 1
ATOM 2494 O O . PHE B 1 72 ? -9.189 38.853 47.514 1.00 13.57 70 PHE B O 1
ATOM 2502 N N . TYR B 1 73 ? -10.153 40.628 48.514 1.00 13.00 71 TYR B N 1
ATOM 2503 C CA . TYR B 1 73 ? -9.287 40.540 49.662 1.00 12.74 71 TYR B CA 1
ATOM 2504 C C . TYR B 1 73 ? -9.455 39.211 50.377 1.00 12.28 71 TYR B C 1
ATOM 2505 O O . TYR B 1 73 ? -8.449 38.568 50.693 1.00 12.63 71 TYR B O 1
ATOM 2514 N N . GLU B 1 74 ? -10.698 38.784 50.617 1.00 12.92 72 GLU B N 1
ATOM 2515 C CA . GLU B 1 74 ? -10.927 37.444 51.205 1.00 13.88 72 GLU B CA 1
ATOM 2516 C C . GLU B 1 74 ? -10.359 36.310 50.397 1.00 14.07 72 GLU B C 1
ATOM 2517 O O . GLU B 1 74 ? -9.810 35.364 50.950 1.00 13.06 72 GLU B O 1
ATOM 2523 N N . PHE B 1 75 ? -10.468 36.403 49.072 1.00 12.77 73 PHE B N 1
ATOM 2524 C CA . PHE B 1 75 ? -9.921 35.388 48.240 1.00 12.46 73 PHE B CA 1
ATOM 2525 C C . PHE B 1 75 ? -8.405 35.268 48.466 1.00 11.24 73 PHE B C 1
ATOM 2526 O O . PHE B 1 75 ? -7.869 34.165 48.625 1.00 12.18 73 PHE B O 1
ATOM 2534 N N . GLY B 1 76 ? -7.733 36.413 48.529 1.00 10.27 74 GLY B N 1
ATOM 2535 C CA . GLY B 1 76 ? -6.298 36.460 48.811 1.00 11.08 74 GLY B CA 1
ATOM 2536 C C . GLY B 1 76 ? -6.004 35.906 50.182 1.00 12.00 74 GLY B C 1
ATOM 2537 O O . GLY B 1 76 ? -5.097 35.089 50.362 1.00 12.07 74 GLY B O 1
ATOM 2538 N N . ALA B 1 77 ? -6.771 36.377 51.152 1.00 12.61 75 ALA B N 1
ATOM 2539 C CA . ALA B 1 77 ? -6.529 36.016 52.537 1.00 15.08 75 ALA B CA 1
ATOM 2540 C C . ALA B 1 77 ? -6.690 34.505 52.753 1.00 14.28 75 ALA B C 1
ATOM 2541 O O . ALA B 1 77 ? -5.882 33.886 53.431 1.00 14.55 75 ALA B O 1
ATOM 2543 N N . ASN B 1 78 ? -7.727 33.917 52.186 1.00 14.26 76 ASN B N 1
ATOM 2544 C CA . ASN B 1 78 ? -7.973 32.493 52.381 1.00 15.97 76 ASN B CA 1
ATOM 2545 C C . ASN B 1 78 ? -6.945 31.664 51.685 1.00 16.17 76 ASN B C 1
ATOM 2546 O O . ASN B 1 78 ? -6.598 30.588 52.137 1.00 17.28 76 ASN B O 1
ATOM 2551 N N . PHE B 1 79 ? -6.456 32.165 50.558 1.00 12.96 77 PHE B N 1
ATOM 2552 C CA . PHE B 1 79 ? -5.398 31.467 49.886 1.00 12.18 77 PHE B CA 1
ATOM 2553 C C . PHE B 1 79 ? -4.056 31.567 50.569 1.00 12.25 77 PHE B C 1
ATOM 2554 O O . PHE B 1 79 ? -3.323 30.597 50.538 1.00 15.73 77 PHE B O 1
ATOM 2562 N N . ALA B 1 80 ? -3.721 32.726 51.132 1.00 12.64 78 ALA B N 1
ATOM 2563 C CA . ALA B 1 80 ? -2.469 32.925 51.844 1.00 13.75 78 ALA B CA 1
ATOM 2564 C C . ALA B 1 80 ? -1.275 32.709 50.904 1.00 14.78 78 ALA B C 1
ATOM 2565 O O . ALA B 1 80 ? -0.504 31.759 51.043 1.00 13.04 78 ALA B O 1
ATOM 2567 N N . PRO B 1 81 ? -1.178 33.551 49.858 1.00 12.39 79 PRO B N 1
ATOM 2568 C CA . PRO B 1 81 ? -0.057 33.386 48.905 1.00 12.40 79 PRO B CA 1
ATOM 2569 C C . PRO B 1 81 ? 1.283 33.664 49.546 1.00 11.73 79 PRO B C 1
ATOM 2570 O O . PRO B 1 81 ? 1.378 34.540 50.420 1.00 12.29 79 PRO B O 1
ATOM 2574 N N . ASP B 1 82 ? 2.314 32.998 49.052 1.00 12.30 80 ASP B N 1
ATOM 2575 C CA . ASP B 1 82 ? 3.678 33.393 49.380 1.00 13.46 80 ASP B CA 1
ATOM 2576 C C . ASP B 1 82 ? 4.069 34.572 48.469 1.00 13.48 80 ASP B C 1
ATOM 2577 O O . ASP B 1 82 ? 4.801 35.484 48.859 1.00 13.53 80 ASP B O 1
ATOM 2582 N N . MET B 1 83 ? 3.619 34.482 47.229 1.00 13.41 81 MET B N 1
ATOM 2583 C CA . MET B 1 83 ? 3.915 35.508 46.246 1.00 12.99 81 MET B CA 1
ATOM 2584 C C . MET B 1 83 ? 2.744 35.785 45.348 1.00 11.55 81 MET B C 1
ATOM 2585 O O . MET B 1 83 ? 1.879 34.952 45.132 1.00 10.98 81 MET B O 1
ATOM 2590 N N . ILE B 1 84 ? 2.735 37.010 44.825 1.00 11.89 82 ILE B N 1
ATOM 2591 C CA . ILE B 1 84 ? 1.672 37.469 43.941 1.00 11.54 82 ILE B CA 1
ATOM 2592 C C . ILE B 1 84 ? 2.339 37.866 42.637 1.00 11.48 82 ILE B C 1
ATOM 2593 O O . ILE B 1 84 ? 3.318 38.596 42.651 1.00 11.22 82 ILE B O 1
ATOM 2598 N N . ILE B 1 85 ? 1.822 37.360 41.524 1.00 9.23 83 ILE B N 1
ATOM 2599 C CA . ILE B 1 85 ? 2.409 37.707 40.224 1.00 10.09 83 ILE B CA 1
ATOM 2600 C C . ILE B 1 85 ? 1.294 38.385 39.459 1.00 10.48 83 ILE B C 1
ATOM 2601 O O . ILE B 1 85 ? 0.257 37.763 39.217 1.00 11.36 83 ILE B O 1
ATOM 2606 N N . SER B 1 86 ? 1.513 39.638 39.082 1.00 11.24 84 SER B N 1
ATOM 2607 C CA . SER B 1 86 ? 0.541 40.354 38.252 1.00 10.79 84 SER B CA 1
ATOM 2608 C C . SER B 1 86 ? 0.994 40.318 36.801 1.00 12.29 84 SER B C 1
ATOM 2609 O O . SER B 1 86 ? 2.081 40.777 36.461 1.00 12.61 84 SER B O 1
ATOM 2612 N N . MET B 1 87 ? 0.153 39.725 35.972 1.00 12.12 85 MET B N 1
ATOM 2613 C CA . MET B 1 87 ? 0.411 39.516 34.558 1.00 13.82 85 MET B CA 1
ATOM 2614 C C . MET B 1 87 ? -0.753 40.090 33.783 1.00 14.11 85 MET B C 1
ATOM 2615 O O . MET B 1 87 ? -1.786 39.431 33.540 1.00 13.66 85 MET B O 1
ATOM 2620 N N . HIS B 1 88 ? -0.591 41.368 33.442 1.00 13.74 86 HIS B N 1
ATOM 2621 C CA . HIS B 1 88 ? -1.607 42.169 32.762 1.00 13.61 86 HIS B CA 1
ATOM 2622 C C . HIS B 1 88 ? -2.930 42.265 33.501 1.00 13.27 86 HIS B C 1
ATOM 2623 O O . HIS B 1 88 ? -3.991 42.368 32.902 1.00 13.91 86 HIS B O 1
ATOM 2630 N N . TYR B 1 89 ? -2.861 42.245 34.824 1.00 12.66 87 TYR B N 1
ATOM 2631 C CA . TYR B 1 89 ? -4.039 42.474 35.627 1.00 13.02 87 TYR B CA 1
ATOM 2632 C C . TYR B 1 89 ? -4.390 43.948 35.420 1.00 16.01 87 TYR B C 1
ATOM 2633 O O . TYR B 1 89 ? -3.528 44.823 35.370 1.00 15.08 87 TYR B O 1
ATOM 2642 N N . ARG B 1 90 ? -5.654 44.277 35.313 1.00 18.16 88 ARG B N 1
ATOM 2643 C CA . ARG B 1 90 ? -5.902 45.640 34.821 1.00 29.85 88 ARG B CA 1
ATOM 2644 C C . ARG B 1 90 ? -5.763 46.651 35.983 1.00 28.86 88 ARG B C 1
ATOM 2645 O O . ARG B 1 90 ? -5.103 47.695 35.891 1.00 41.55 88 ARG B O 1
ATOM 2653 N N . SER B 1 91 ? -6.212 46.241 37.143 1.00 19.44 89 SER B N 1
ATOM 2654 C CA . SER B 1 91 ? -6.523 47.160 38.191 1.00 17.17 89 SER B CA 1
ATOM 2655 C C . SER B 1 91 ? -5.419 47.350 39.186 1.00 15.39 89 SER B C 1
ATOM 2656 O O . SER B 1 91 ? -4.478 46.561 39.293 1.00 13.57 89 SER B O 1
ATOM 2659 N N . LEU B 1 92 ? -5.593 48.397 39.972 1.00 14.70 90 LEU B N 1
ATOM 2660 C CA . LEU B 1 92 ? -4.643 48.709 41.004 1.00 14.26 90 LEU B CA 1
ATOM 2661 C C . LEU B 1 92 ? -4.944 47.674 42.064 1.00 14.60 90 LEU B C 1
ATOM 2662 O O . LEU B 1 92 ? -6.077 47.500 42.473 1.00 13.92 90 LEU B O 1
ATOM 2667 N N . ILE B 1 93 ? -3.904 47.016 42.516 1.00 12.85 91 ILE B N 1
ATOM 2668 C CA . ILE B 1 93 ? -4.089 46.024 43.568 1.00 13.46 91 ILE B CA 1
ATOM 2669 C C . ILE B 1 93 ? -3.874 46.713 44.905 1.00 14.02 91 ILE B C 1
ATOM 2670 O O . ILE B 1 93 ? -2.815 47.278 45.141 1.00 11.80 91 ILE B O 1
ATOM 2675 N N . PRO B 1 94 ? -4.839 46.579 45.827 1.00 13.48 92 PRO B N 1
ATOM 2676 C CA . PRO B 1 94 ? -4.670 47.311 47.075 1.00 14.58 92 PRO B CA 1
ATOM 2677 C C . PRO B 1 94 ? -3.442 46.857 47.855 1.00 14.39 92 PRO B C 1
ATOM 2678 O O . PRO B 1 94 ? -3.076 45.679 47.821 1.00 14.61 92 PRO B O 1
ATOM 2682 N N . GLY B 1 95 ? -2.840 47.796 48.577 1.00 14.61 93 GLY B N 1
ATOM 2683 C CA . GLY B 1 95 ? -1.665 47.528 49.380 1.00 13.92 93 GLY B CA 1
ATOM 2684 C C . GLY B 1 95 ? -1.913 46.411 50.387 1.00 13.81 93 GLY B C 1
ATOM 2685 O O . GLY B 1 95 ? -1.065 45.554 50.575 1.00 14.71 93 GLY B O 1
ATOM 2686 N N . ARG B 1 96 ? -3.078 46.418 51.026 1.00 14.34 94 ARG B N 1
ATOM 2687 C CA . ARG B 1 96 ? -3.361 45.319 51.972 1.00 14.32 94 ARG B CA 1
ATOM 2688 C C . ARG B 1 96 ? -3.408 43.966 51.335 1.00 12.75 94 ARG B C 1
ATOM 2689 O O . ARG B 1 96 ? -3.031 42.997 51.962 1.00 12.99 94 ARG B O 1
ATOM 2697 N N . PHE B 1 97 ? -3.818 43.876 50.079 1.00 13.68 95 PHE B N 1
ATOM 2698 C CA . PHE B 1 97 ? -3.768 42.603 49.395 1.00 12.21 95 PHE B CA 1
ATOM 2699 C C . PHE B 1 97 ? -2.330 42.197 49.103 1.00 12.88 95 PHE B C 1
ATOM 2700 O O . PHE B 1 97 ? -1.951 41.044 49.361 1.00 13.28 95 PHE B O 1
ATOM 2708 N N . LEU B 1 98 ? -1.525 43.139 48.658 1.00 12.53 96 LEU B N 1
ATOM 2709 C CA . LEU B 1 98 ? -0.110 42.869 48.431 1.00 12.56 96 LEU B CA 1
ATOM 2710 C C . LEU B 1 98 ? 0.591 42.363 49.686 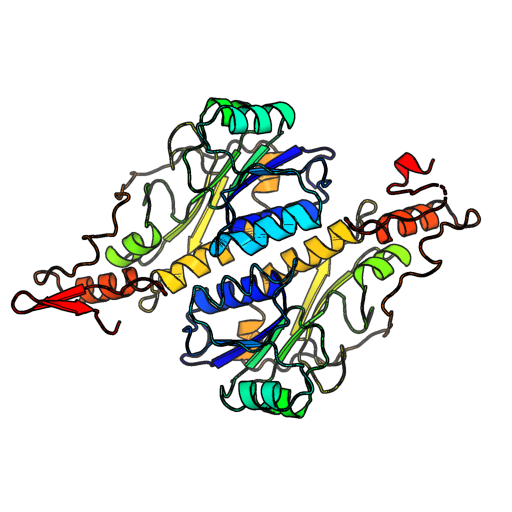1.00 12.94 96 LEU B C 1
ATOM 2711 O O . LEU B 1 98 ? 1.414 41.469 49.602 1.00 14.28 96 LEU B O 1
ATOM 2716 N N . LYS B 1 99 ? 0.236 42.944 50.813 1.00 14.15 97 LYS B N 1
ATOM 2717 C CA . LYS B 1 99 ? 0.851 42.630 52.097 1.00 14.87 97 LYS B CA 1
ATOM 2718 C C . LYS B 1 99 ? 0.572 41.184 52.484 1.00 14.10 97 LYS B C 1
ATOM 2719 O O . LYS B 1 99 ? 1.273 40.605 53.323 1.00 13.33 97 LYS B O 1
ATOM 2725 N N . 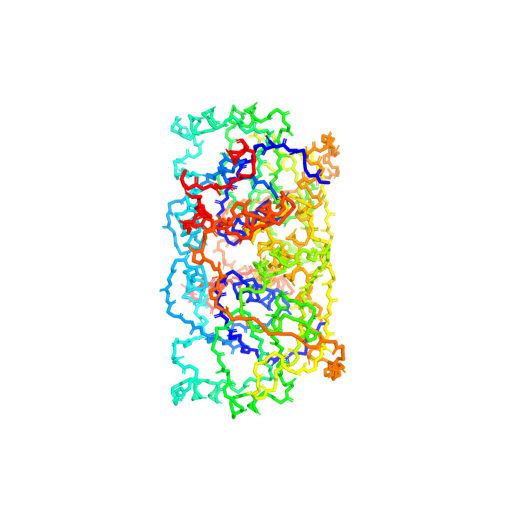LEU B 1 100 ? -0.451 40.564 51.916 1.00 13.57 98 LEU B N 1
ATOM 2726 C CA . LEU B 1 100 ? -0.699 39.138 52.169 1.00 13.57 98 LEU B CA 1
ATOM 2727 C C . LEU B 1 100 ? 0.423 38.180 51.763 1.00 16.16 98 LEU B C 1
ATOM 2728 O O . LEU B 1 100 ? 0.546 37.094 52.329 1.00 16.49 98 LEU B O 1
ATOM 2733 N N . ALA B 1 101 ? 1.218 38.554 50.765 1.00 14.11 99 ALA B N 1
ATOM 2734 C CA . ALA B 1 101 ? 2.290 37.707 50.264 1.00 14.68 99 ALA B CA 1
ATOM 2735 C C . ALA B 1 101 ? 3.614 38.090 50.925 1.00 15.02 99 ALA B C 1
ATOM 2736 O O . ALA B 1 101 ? 4.182 39.128 50.608 1.00 16.23 99 ALA B O 1
ATOM 2738 N N . LYS B 1 102 ? 4.139 37.245 51.809 1.00 18.08 100 LYS B N 1
ATOM 2739 C CA . LYS B 1 102 ? 5.306 37.659 52.600 1.00 22.03 100 LYS B CA 1
ATOM 2740 C C . LYS B 1 102 ? 6.551 37.674 51.717 1.00 20.44 100 LYS B C 1
ATOM 2741 O O . LYS B 1 102 ? 7.502 38.377 52.031 1.00 19.36 100 LYS B O 1
ATOM 2747 N N . LYS B 1 103 ? 6.493 37.012 50.566 1.00 16.17 101 LYS B N 1
ATOM 2748 C CA . LYS B 1 103 ? 7.569 37.126 49.587 1.00 15.95 101 LYS B CA 1
ATOM 2749 C C . LYS B 1 103 ? 7.317 38.248 48.578 1.00 15.45 101 LYS B C 1
ATOM 2750 O O . LYS B 1 103 ? 8.145 38.501 47.699 1.00 17.24 101 LYS B O 1
ATOM 2756 N N . GLY B 1 104 ? 6.178 38.923 48.717 1.00 13.79 102 GLY B N 1
ATOM 2757 C CA . GLY B 1 104 ? 5.866 40.096 47.939 1.00 12.70 102 GLY B CA 1
ATOM 2758 C C . GLY B 1 104 ? 5.407 39.703 46.560 1.00 12.21 102 GLY B C 1
ATOM 2759 O O . GLY B 1 104 ? 4.780 38.674 46.370 1.00 12.61 102 GLY B O 1
ATOM 2760 N N . SER B 1 105 ? 5.709 40.535 45.571 1.00 11.65 103 SER B N 1
ATOM 2761 C CA . SER B 1 105 ? 4.987 40.440 44.306 1.00 11.48 103 SER B CA 1
ATOM 2762 C C . SER B 1 105 ? 5.848 40.940 43.183 1.00 11.71 103 SER B C 1
ATOM 2763 O O . SER B 1 105 ? 6.933 41.482 43.403 1.00 12.15 103 SER B O 1
ATOM 2766 N N . VAL B 1 106 ? 5.358 40.660 41.974 1.00 12.21 104 VAL B N 1
ATOM 2767 C CA . VAL B 1 106 ? 5.972 41.141 40.763 1.00 11.56 104 VAL B CA 1
ATOM 2768 C C . VAL B 1 106 ? 4.873 41.430 39.777 1.00 10.83 104 VAL B C 1
ATOM 2769 O O . VAL B 1 106 ? 3.830 40.772 39.784 1.00 11.21 104 VAL B O 1
ATOM 2773 N N . ASN B 1 107 ? 5.104 42.461 38.962 1.00 11.66 105 ASN B N 1
ATOM 2774 C CA . ASN B 1 107 ? 4.169 42.867 37.919 1.00 10.53 105 ASN B CA 1
ATOM 2775 C C . ASN B 1 107 ? 4.987 43.116 36.655 1.00 10.61 105 ASN B C 1
ATOM 2776 O O . ASN B 1 107 ? 6.135 43.562 36.741 1.00 11.03 105 ASN B O 1
ATOM 2781 N N . LEU B 1 108 ? 4.409 42.810 35.496 1.00 10.83 106 LEU B N 1
ATOM 2782 C CA . LEU B 1 108 ? 5.047 43.103 34.220 1.00 10.81 106 LEU B CA 1
ATOM 2783 C C . LEU B 1 108 ? 4.537 44.410 33.631 1.00 11.70 106 LEU B C 1
ATOM 2784 O O . LEU B 1 108 ? 3.363 44.547 33.285 1.00 11.24 106 LEU B O 1
ATOM 2789 N N . HIS B 1 109 ? 5.465 45.344 33.449 1.00 11.88 107 HIS B N 1
ATOM 2790 C CA . HIS B 1 109 ? 5.142 46.592 32.791 1.00 12.03 107 HIS B CA 1
ATOM 2791 C C . HIS B 1 109 ? 5.959 46.757 31.494 1.00 11.12 107 HIS B C 1
ATOM 2792 O O . HIS B 1 109 ? 7.189 46.619 31.510 1.00 11.71 107 HIS B O 1
ATOM 2799 N N . PRO B 1 110 ? 5.289 47.103 30.393 1.00 12.48 108 PRO B N 1
ATOM 2800 C CA . PRO B 1 110 ? 5.956 47.157 29.084 1.00 13.55 108 PRO B CA 1
ATOM 2801 C C . PRO B 1 110 ? 6.702 48.468 28.850 1.00 13.43 108 PRO B C 1
ATOM 2802 O O . PRO B 1 110 ? 6.476 49.156 27.844 1.00 10.96 108 PRO B O 1
ATOM 2806 N N . SER B 1 111 ? 7.569 48.833 29.783 1.00 14.10 109 SER B N 1
ATOM 2807 C CA . SER B 1 111 ? 8.522 49.917 29.514 1.00 14.37 109 SER B CA 1
ATOM 2808 C C . SER B 1 111 ? 9.713 49.691 30.417 1.00 14.62 109 SER B C 1
ATOM 2809 O O . SER B 1 111 ? 9.704 48.812 31.285 1.00 14.70 109 SER B O 1
ATOM 2812 N N . LEU B 1 112 ? 10.760 50.455 30.164 1.00 14.68 110 LEU B N 1
ATOM 2813 C CA . LEU B 1 112 ? 11.917 50.450 31.058 1.00 18.34 110 LEU B CA 1
ATOM 2814 C C . LEU B 1 112 ? 11.670 51.485 32.133 1.00 17.40 110 LEU B C 1
ATOM 2815 O O . LEU B 1 112 ? 12.078 52.653 32.046 1.00 18.19 110 LEU B O 1
ATOM 2820 N N . LEU B 1 113 ? 10.995 51.035 33.174 1.00 14.82 111 LEU B N 1
ATOM 2821 C CA . LEU B 1 113 ? 10.630 51.913 34.262 1.00 14.57 111 LEU B CA 1
ATOM 2822 C C . LEU B 1 113 ? 11.873 52.499 34.898 1.00 16.04 111 LEU B C 1
ATOM 2823 O O . LEU B 1 113 ? 12.841 51.778 35.030 1.00 15.42 111 LEU B O 1
ATOM 2828 N N . PRO B 1 114 ? 11.866 53.765 35.312 1.00 14.04 112 PRO B N 1
ATOM 2829 C CA . PRO B 1 114 ? 10.708 54.600 35.532 1.00 15.63 112 PRO B CA 1
ATOM 2830 C C . PRO B 1 114 ? 10.226 55.395 34.316 1.00 15.36 112 PRO B C 1
ATOM 2831 O O . PRO B 1 114 ? 9.287 56.212 34.419 1.00 16.35 112 PRO B O 1
ATOM 2835 N N . ALA B 1 115 ? 10.804 55.144 33.153 1.00 16.82 113 ALA B N 1
ATOM 2836 C CA . ALA B 1 115 ? 10.296 55.723 31.923 1.00 18.70 113 ALA B CA 1
ATOM 2837 C C . ALA B 1 115 ? 8.967 55.102 31.616 1.00 18.63 113 ALA B C 1
ATOM 2838 O O . ALA B 1 115 ? 8.761 53.921 31.892 1.00 16.15 113 ALA B O 1
ATOM 2840 N N . TYR B 1 116 ? 8.070 55.894 31.040 1.00 15.35 114 TYR B N 1
ATOM 2841 C CA . TYR B 1 116 ? 6.767 55.423 30.606 1.00 17.20 114 TYR B CA 1
ATOM 2842 C C . TYR B 1 116 ? 5.995 54.716 31.728 1.00 16.91 114 TYR B C 1
ATOM 2843 O O . TYR B 1 116 ? 5.425 53.637 31.533 1.00 17.28 114 TYR B O 1
ATOM 2852 N N . ARG B 1 117 ? 5.937 55.362 32.883 1.00 16.32 115 ARG B N 1
ATOM 2853 C CA . ARG B 1 117 ? 4.874 55.070 33.818 1.00 17.77 115 ARG B CA 1
ATOM 2854 C C . ARG B 1 117 ? 3.550 55.454 33.178 1.00 18.69 115 ARG B C 1
ATOM 2855 O O . ARG B 1 117 ? 3.495 56.166 32.176 1.00 24.69 115 ARG B O 1
ATOM 2863 N N . GLY B 1 118 ? 2.471 54.923 33.716 1.00 19.18 116 GLY B N 1
ATOM 2864 C CA . GLY B 1 118 ? 1.146 55.080 33.160 1.00 18.52 116 GLY B CA 1
ATOM 2865 C C . GLY B 1 118 ? 0.796 53.962 32.210 1.00 19.22 116 GLY B C 1
ATOM 2866 O O . GLY B 1 118 ? 1.321 52.840 32.311 1.00 22.48 116 GLY B O 1
ATOM 2867 N N . THR B 1 119 ? -0.058 54.287 31.258 1.00 18.66 117 THR B N 1
ATOM 2868 C CA . THR B 1 119 ? -0.580 53.336 30.329 1.00 20.46 117 THR B CA 1
ATOM 2869 C C . THR B 1 119 ? -0.183 53.720 28.917 1.00 20.91 117 THR B C 1
ATOM 2870 O O . THR B 1 119 ? 0.462 54.769 28.685 1.00 20.97 117 THR B O 1
ATOM 2874 N N . ASN B 1 120 ? -0.558 52.837 27.995 1.00 20.35 118 ASN B N 1
ATOM 2875 C CA . ASN B 1 120 ? -0.305 53.007 26.571 1.00 22.02 118 ASN B CA 1
ATOM 2876 C C . ASN B 1 120 ? 1.172 53.209 26.330 1.00 20.50 118 ASN B C 1
ATOM 2877 O O . ASN B 1 120 ? 1.566 53.985 25.450 1.00 18.50 118 ASN B O 1
ATOM 2882 N N . SER B 1 121 ? 1.995 52.521 27.109 1.00 17.50 119 SER B N 1
ATOM 2883 C CA . SER B 1 121 ? 3.408 52.752 27.037 1.00 15.60 119 SER B CA 1
ATOM 2884 C C . SER B 1 121 ? 3.960 52.413 25.665 1.00 16.65 119 SER B C 1
ATOM 2885 O O . SER B 1 121 ? 4.831 53.117 25.138 1.00 19.17 119 SER B O 1
ATOM 2888 N N . VAL B 1 122 ? 3.403 51.380 25.056 1.00 15.04 120 VAL B N 1
ATOM 2889 C CA . VAL B 1 122 ? 3.841 50.981 23.750 1.00 17.44 120 VAL B CA 1
ATOM 2890 C C . VAL B 1 122 ? 3.520 52.066 22.721 1.00 15.21 120 VAL B C 1
ATOM 2891 O O . VAL B 1 122 ? 4.387 52.440 21.932 1.00 16.14 120 VAL B O 1
ATOM 2895 N N . ALA B 1 123 ? 2.309 52.610 22.756 1.00 14.68 121 ALA B N 1
ATOM 2896 C CA . ALA B 1 123 ? 1.972 53.676 21.827 1.00 15.83 121 ALA B CA 1
ATOM 2897 C C . ALA B 1 123 ? 2.878 54.891 22.030 1.00 16.74 121 ALA B C 1
ATOM 2898 O O . ALA B 1 123 ? 3.401 55.474 21.080 1.00 15.18 121 ALA B O 1
ATOM 2900 N N . TRP B 1 124 ? 3.080 55.285 23.274 1.00 17.70 122 TRP B N 1
ATOM 2901 C CA . TRP B 1 124 ? 3.882 56.468 23.506 1.00 17.97 122 TRP B CA 1
ATOM 2902 C C . TRP B 1 124 ? 5.331 56.321 23.113 1.00 15.95 122 TRP B C 1
ATOM 2903 O O . TRP B 1 124 ? 5.942 57.264 22.683 1.00 14.74 122 TRP B O 1
ATOM 2914 N N . VAL B 1 125 ? 5.898 55.137 23.316 1.00 15.77 123 VAL B N 1
ATOM 2915 C CA . VAL B 1 125 ? 7.266 54.877 22.947 1.00 16.46 123 VAL B CA 1
ATOM 2916 C C . VAL B 1 125 ? 7.411 55.145 21.439 1.00 16.71 123 VAL B C 1
ATOM 2917 O O . VAL B 1 125 ? 8.406 55.744 20.985 1.00 15.73 123 VAL B O 1
ATOM 2921 N N . ILE B 1 126 ? 6.422 54.705 20.681 1.00 15.79 124 ILE B N 1
ATOM 2922 C CA . ILE B 1 126 ? 6.464 54.889 19.241 1.00 18.56 124 ILE B CA 1
ATOM 2923 C C . ILE B 1 126 ? 6.234 56.377 18.906 1.00 16.95 124 ILE B C 1
ATOM 2924 O O . ILE B 1 126 ? 7.001 56.945 18.130 1.00 18.59 124 ILE B O 1
ATOM 2929 N N . ILE B 1 127 ? 5.207 56.979 19.496 1.00 17.69 125 ILE B N 1
ATOM 2930 C CA . ILE B 1 127 ? 4.928 58.403 19.284 1.00 18.82 125 ILE B CA 1
ATOM 2931 C C . ILE B 1 127 ? 6.164 59.250 19.519 1.00 22.04 125 ILE B C 1
ATOM 2932 O O . ILE B 1 127 ? 6.482 60.154 18.732 1.00 21.10 125 ILE B O 1
ATOM 2937 N N . ASN B 1 128 ? 6.902 58.939 20.585 1.00 19.30 126 ASN B N 1
ATOM 2938 C CA . ASN B 1 128 ? 8.059 59.748 20.935 1.00 19.94 126 ASN B CA 1
ATOM 2939 C C . ASN B 1 128 ? 9.322 59.469 20.146 1.00 19.18 126 ASN B C 1
ATOM 2940 O O . ASN B 1 128 ? 10.351 60.119 20.393 1.00 21.61 126 ASN B O 1
ATOM 2945 N N . GLY B 1 129 ? 9.284 58.491 19.245 1.00 17.33 127 GLY B N 1
ATOM 2946 C CA . GLY B 1 129 ? 10.449 58.213 18.421 1.00 23.07 127 GLY B CA 1
ATOM 2947 C C . GLY B 1 129 ? 11.537 57.451 19.135 1.00 22.18 127 GLY B C 1
ATOM 2948 O O . GLY B 1 129 ? 12.706 57.538 18.759 1.00 16.67 127 GLY B O 1
ATOM 2949 N N . GLU B 1 130 ? 11.173 56.676 20.161 1.00 17.81 128 GLU B N 1
ATOM 2950 C CA . GLU B 1 130 ? 12.197 55.890 20.812 1.00 19.14 128 GLU B CA 1
ATOM 2951 C C . GLU B 1 130 ? 12.686 54.825 19.852 1.00 17.05 128 GLU B C 1
ATOM 2952 O O . GLU B 1 130 ? 11.933 54.215 19.087 1.00 18.22 128 GLU B O 1
ATOM 2958 N N . SER B 1 131 ? 13.979 54.604 19.891 1.00 15.71 129 SER B N 1
ATOM 2959 C CA . SER B 1 131 ? 14.539 53.521 19.171 1.00 15.66 129 SER B CA 1
ATOM 2960 C C . SER B 1 131 ? 14.715 52.307 20.070 1.00 15.95 129 SER B C 1
ATOM 2961 O O . SER B 1 131 ? 14.999 51.204 19.594 1.00 17.85 129 SER B O 1
ATOM 2964 N N . GLU B 1 132 ? 14.604 52.512 21.380 1.00 17.73 130 GLU B N 1
ATOM 2965 C CA . GLU B 1 132 ? 14.715 51.409 22.344 1.00 21.72 130 GLU B CA 1
ATOM 2966 C C . GLU B 1 132 ? 13.619 51.530 23.377 1.00 19.09 130 GLU B C 1
ATOM 2967 O O . GLU B 1 132 ? 13.337 52.622 23.864 1.00 19.14 130 GLU B O 1
ATOM 2973 N N . THR B 1 133 ? 13.056 50.392 23.752 1.00 16.93 131 THR B N 1
ATOM 2974 C CA . THR B 1 133 ? 12.190 50.353 24.909 1.00 15.85 131 THR B CA 1
ATOM 2975 C C . THR B 1 133 ? 12.533 49.073 25.636 1.00 14.70 131 THR B C 1
ATOM 2976 O O . THR B 1 133 ? 13.630 48.546 25.540 1.00 16.87 131 THR B O 1
ATOM 2980 N N . GLY B 1 134 ? 11.609 48.539 26.391 1.00 15.36 132 GLY B N 1
ATOM 2981 C CA . GLY B 1 134 ? 11.898 47.266 27.057 1.00 14.14 132 GLY B CA 1
ATOM 2982 C C . GLY B 1 134 ? 10.745 46.938 27.969 1.00 13.32 132 GLY B C 1
ATOM 2983 O O . GLY B 1 134 ? 9.735 47.608 27.936 1.00 11.58 132 GLY B O 1
ATOM 2984 N N . PHE B 1 135 ? 10.960 45.957 28.831 1.00 12.93 133 PHE B N 1
ATOM 2985 C CA . PHE B 1 135 ? 9.969 45.639 29.843 1.00 13.62 133 PHE B CA 1
ATOM 2986 C C . PHE B 1 135 ? 10.630 45.512 31.182 1.00 11.65 133 PHE B C 1
ATOM 2987 O O . PHE B 1 135 ? 11.842 45.350 31.272 1.00 13.29 133 PHE B O 1
ATOM 2995 N N . SER B 1 136 ? 9.803 45.651 32.208 1.00 11.75 134 SER B N 1
ATOM 2996 C CA . SER B 1 136 ? 10.219 45.707 33.578 1.00 11.63 134 SER B CA 1
ATOM 2997 C C . SER B 1 136 ? 9.295 44.805 34.350 1.00 12.72 134 SER B C 1
ATOM 2998 O O . SER B 1 136 ? 8.086 45.042 34.423 1.00 13.97 134 SER B O 1
ATOM 3001 N N . TYR B 1 137 ? 9.889 43.734 34.883 1.00 11.83 135 TYR B N 1
ATOM 3002 C CA . TYR B 1 137 ? 9.264 43.006 35.980 1.00 11.89 135 TYR B CA 1
ATOM 3003 C C . TYR B 1 137 ? 9.694 43.692 37.269 1.00 12.42 135 TYR B C 1
ATOM 3004 O O . TYR B 1 137 ? 10.896 43.797 37.593 1.00 12.53 135 TYR B O 1
ATOM 3013 N N . HIS B 1 138 ? 8.697 44.188 37.991 1.00 12.23 136 HIS B N 1
ATOM 3014 C CA . HIS B 1 138 ? 8.947 44.970 39.150 1.00 11.48 136 HIS B CA 1
ATOM 3015 C C . HIS B 1 138 ? 8.044 44.566 40.294 1.00 12.08 136 HIS B C 1
ATOM 3016 O O . HIS B 1 138 ? 6.898 44.190 40.110 1.00 11.25 136 HIS B O 1
ATOM 3023 N N . ARG B 1 139 ? 8.589 44.670 41.499 1.00 13.05 137 ARG B N 1
ATOM 3024 C CA . ARG B 1 139 ? 7.779 44.487 42.697 1.00 13.85 137 ARG B CA 1
ATOM 3025 C C . ARG B 1 139 ? 6.717 45.563 42.689 1.00 13.31 137 ARG B C 1
ATOM 3026 O O . ARG B 1 139 ? 6.948 46.688 42.233 1.00 12.36 137 ARG B O 1
ATOM 3034 N N . MET B 1 140 ? 5.549 45.207 43.198 1.00 13.79 138 MET B N 1
ATOM 3035 C CA . MET B 1 140 ? 4.450 46.164 43.331 1.00 13.45 138 MET B CA 1
ATOM 3036 C C . MET B 1 140 ? 4.461 46.798 44.701 1.00 13.77 138 MET B C 1
ATOM 3037 O O . MET B 1 140 ? 4.540 46.113 45.725 1.00 14.28 138 MET B O 1
ATOM 3042 N N . ASP B 1 141 ? 4.416 48.130 44.731 1.00 13.74 139 ASP B N 1
ATOM 3043 C CA . ASP B 1 141 ? 4.105 48.841 45.941 1.00 16.38 139 ASP B CA 1
ATOM 3044 C C . ASP B 1 141 ? 2.668 49.364 45.778 1.00 17.19 139 ASP B C 1
ATOM 3045 O O . ASP B 1 141 ? 1.941 48.847 44.930 1.00 15.66 139 ASP B O 1
ATOM 3050 N N . GLU B 1 142 ? 2.207 50.302 46.604 1.00 17.03 140 GLU B N 1
ATOM 3051 C CA . GLU B 1 142 ? 0.783 50.637 46.612 1.00 21.12 140 GLU B CA 1
ATOM 3052 C C . GLU B 1 142 ? 0.365 51.475 45.405 1.00 16.30 140 GLU B C 1
ATOM 3053 O O . GLU B 1 142 ? -0.818 51.647 45.139 1.00 15.38 140 GLU B O 1
ATOM 3059 N N . ASN B 1 143 ? 1.334 52.020 44.686 1.00 17.79 141 ASN B N 1
ATOM 3060 C CA . ASN B 1 143 ? 1.020 52.791 43.480 1.00 18.07 141 ASN B CA 1
ATOM 3061 C C . ASN B 1 143 ? 1.385 51.974 42.263 1.00 17.47 141 ASN B C 1
ATOM 3062 O O . ASN B 1 143 ? 2.176 51.039 42.345 1.00 14.77 141 ASN B O 1
ATOM 3067 N N . PHE B 1 144 ? 0.848 52.391 41.131 1.00 17.15 142 PHE B N 1
ATOM 3068 C CA . PHE B 1 144 ? 1.261 51.854 39.854 1.00 17.51 142 PHE B CA 1
ATOM 3069 C C . PHE B 1 144 ? 2.707 52.172 39.528 1.00 17.68 142 PHE B C 1
ATOM 3070 O O . PHE B 1 144 ? 3.144 53.294 39.696 1.00 17.92 142 PHE B O 1
ATOM 3078 N N . ASP B 1 145 ? 3.428 51.192 38.987 1.00 15.88 143 ASP B N 1
ATOM 3079 C CA . ASP B 1 145 ? 4.650 51.397 38.204 1.00 14.52 143 ASP B CA 1
ATOM 3080 C C . ASP B 1 145 ? 5.876 51.861 38.980 1.00 14.64 143 ASP B C 1
ATOM 3081 O O . ASP B 1 145 ? 6.845 52.334 38.371 1.00 14.92 143 ASP B O 1
ATOM 3086 N N . THR B 1 146 ? 5.839 51.720 40.301 1.00 16.33 144 THR B N 1
ATOM 3087 C CA . THR B 1 146 ? 6.796 52.379 41.187 1.00 16.55 144 THR B CA 1
ATOM 3088 C C . THR B 1 146 ? 7.777 51.478 41.899 1.00 17.79 144 THR B C 1
ATOM 3089 O O . THR B 1 146 ? 8.849 51.913 42.323 1.00 18.00 144 THR B O 1
ATOM 3093 N N . GLY B 1 147 ? 7.413 50.216 42.042 1.00 15.77 145 GLY B N 1
ATOM 3094 C CA . GLY B 1 147 ? 8.187 49.333 42.860 1.00 16.04 145 GLY B CA 1
ATOM 3095 C C . GLY B 1 147 ? 9.499 48.866 42.286 1.00 14.52 145 GLY B C 1
ATOM 3096 O O . GLY B 1 147 ? 9.840 49.059 41.121 1.00 14.37 145 GLY B O 1
ATOM 3097 N N . ALA B 1 148 ? 10.260 48.199 43.145 1.00 14.71 146 ALA B N 1
ATOM 3098 C CA . ALA B 1 148 ? 11.633 47.845 42.764 1.00 15.37 146 ALA B CA 1
ATOM 3099 C C . ALA B 1 148 ? 11.716 46.889 41.571 1.00 13.94 146 ALA B C 1
ATOM 3100 O O . ALA B 1 148 ? 10.904 45.984 41.399 1.00 14.56 146 ALA B O 1
ATOM 3102 N N . ILE B 1 149 ? 12.755 47.071 40.765 1.00 16.28 147 ILE B N 1
ATOM 3103 C CA . ILE B 1 149 ? 12.945 46.332 39.540 1.00 15.97 147 ILE B CA 1
ATOM 3104 C C . ILE B 1 149 ? 13.526 44.976 39.924 1.00 16.27 147 ILE B C 1
ATOM 3105 O O . ILE B 1 149 ? 14.541 44.893 40.610 1.00 16.46 147 ILE B O 1
ATOM 3110 N N . LEU B 1 150 ? 12.912 43.903 39.463 1.00 14.49 148 LEU B N 1
ATOM 3111 C CA . LEU B 1 150 ? 13.523 42.593 39.582 1.00 16.37 148 LEU B CA 1
ATOM 3112 C C . LEU B 1 150 ? 14.258 42.237 38.290 1.00 17.81 148 LEU B C 1
ATOM 3113 O O . LEU B 1 150 ? 15.338 41.661 38.338 1.00 16.89 148 LEU B O 1
ATOM 3118 N N . LEU B 1 151 ? 13.694 42.583 37.141 1.00 15.46 149 LEU B N 1
ATOM 3119 C CA . LEU B 1 151 ? 14.332 42.253 35.866 1.00 17.06 149 LEU B CA 1
ATOM 3120 C C . LEU B 1 151 ? 13.850 43.242 34.836 1.00 16.78 149 LEU B C 1
ATOM 3121 O O . LEU B 1 151 ? 12.670 43.531 34.757 1.00 16.31 149 LEU B O 1
ATOM 3126 N N . GLN B 1 152 ? 14.783 43.800 34.077 1.00 18.25 150 GLN B N 1
ATOM 3127 C CA . GLN B 1 152 ? 14.450 44.530 32.867 1.00 18.52 150 GLN B CA 1
ATOM 3128 C C . GLN B 1 152 ? 15.192 43.979 31.684 1.00 22.47 150 GLN B C 1
ATOM 3129 O O . GLN B 1 152 ? 16.313 43.453 31.798 1.00 23.24 150 GLN B O 1
ATOM 3135 N N . GLU B 1 153 ? 14.589 44.149 30.525 1.00 20.02 151 GLU B N 1
ATOM 3136 C CA . GLU B 1 153 ? 15.241 43.735 29.281 1.00 23.18 151 GLU B CA 1
ATOM 3137 C C . GLU B 1 153 ? 14.865 44.731 28.208 1.00 21.40 151 GLU B C 1
ATOM 3138 O O . GLU B 1 153 ? 13.717 45.169 28.158 1.00 20.35 151 GLU B O 1
ATOM 3144 N N . ARG B 1 154 ? 15.833 45.044 27.348 1.00 21.67 152 ARG B N 1
ATOM 3145 C CA . ARG B 1 154 ? 15.650 46.024 26.279 1.00 21.68 152 ARG B CA 1
ATOM 3146 C C . ARG B 1 154 ? 15.045 45.383 25.052 1.00 21.07 152 ARG B C 1
ATOM 3147 O O . ARG B 1 154 ? 15.340 44.237 24.696 1.00 23.71 152 ARG B O 1
ATOM 3155 N N . ILE B 1 155 ? 14.210 46.146 24.359 1.00 18.38 153 ILE B N 1
ATOM 3156 C CA . ILE B 1 155 ? 13.579 45.698 23.138 1.00 19.42 153 ILE B CA 1
ATOM 3157 C C . ILE B 1 155 ? 13.788 46.856 22.151 1.00 20.79 153 ILE B C 1
ATOM 3158 O O . ILE B 1 155 ? 13.402 47.985 22.446 1.00 17.93 153 ILE B O 1
ATOM 3163 N N . SER B 1 156 ? 14.400 46.570 21.001 1.00 23.08 154 SER B N 1
ATOM 3164 C CA A SER B 1 156 ? 14.554 47.591 19.958 0.50 22.73 154 SER B CA 1
ATOM 3165 C CA B SER B 1 156 ? 14.559 47.586 19.954 0.50 21.95 154 SER B CA 1
ATOM 3166 C C . SER B 1 156 ? 13.206 47.924 19.340 1.00 23.41 154 SER B C 1
ATOM 3167 O O . SER B 1 156 ? 12.372 47.050 19.138 1.00 21.61 154 SER B O 1
ATOM 3172 N N . VAL B 1 157 ? 13.001 49.201 19.036 1.00 21.10 155 VAL B N 1
ATOM 3173 C CA . VAL B 1 157 ? 11.805 49.661 18.382 1.00 19.56 155 VAL B CA 1
ATOM 3174 C C . VAL B 1 157 ? 12.190 49.918 16.940 1.00 23.51 155 VAL B C 1
ATOM 3175 O O . VAL B 1 157 ? 13.089 50.732 16.677 1.00 23.96 155 VAL B O 1
ATOM 3179 N N . GLU B 1 158 ? 11.536 49.225 16.017 1.00 20.29 156 GLU B N 1
ATOM 3180 C CA . GLU B 1 158 ? 11.875 49.354 14.604 1.00 21.96 156 GLU B CA 1
ATOM 3181 C C . GLU B 1 158 ? 10.985 50.421 13.973 1.00 20.81 156 GLU B C 1
ATOM 3182 O O . GLU B 1 158 ? 9.890 50.743 14.443 1.00 16.45 156 GLU B O 1
ATOM 3188 N N . GLU B 1 159 ? 11.437 50.966 12.849 1.00 20.11 157 GLU B N 1
ATOM 3189 C CA . GLU B 1 159 ? 10.674 52.023 12.229 1.00 22.19 157 GLU B CA 1
ATOM 3190 C C . GLU B 1 159 ? 9.404 51.494 11.570 1.00 19.90 157 GLU B C 1
ATOM 3191 O O . GLU B 1 159 ? 8.535 52.262 11.188 1.00 21.15 157 GLU B O 1
ATOM 3197 N N . THR B 1 160 ? 9.285 50.179 11.462 1.00 18.54 158 THR B N 1
ATOM 3198 C CA . THR B 1 160 ? 8.081 49.551 10.962 1.00 19.14 158 THR B CA 1
ATOM 3199 C C . THR B 1 160 ? 7.157 49.026 12.080 1.00 18.16 158 THR B C 1
ATOM 3200 O O . THR B 1 160 ? 6.082 48.523 11.808 1.00 18.46 158 THR B O 1
ATOM 3204 N N . ASP B 1 161 ? 7.556 49.173 13.339 1.00 16.56 159 ASP B N 1
ATOM 3205 C CA . ASP B 1 161 ? 6.721 48.725 14.453 1.00 15.48 159 ASP B CA 1
ATOM 3206 C C . ASP B 1 161 ? 5.476 49.568 14.543 1.00 15.75 159 ASP B C 1
ATOM 3207 O O . ASP B 1 161 ? 5.514 50.768 14.263 1.00 17.40 159 ASP B O 1
ATOM 3212 N N . THR B 1 162 ? 4.393 48.927 14.944 1.00 15.12 160 THR B N 1
ATOM 3213 C CA . THR B 1 162 ? 3.188 49.568 15.328 1.00 15.23 160 THR B CA 1
ATOM 3214 C C . THR B 1 162 ? 2.976 49.283 16.774 1.00 15.61 160 THR B C 1
ATOM 3215 O O . THR B 1 162 ? 3.682 48.460 17.375 1.00 15.11 160 THR B O 1
ATOM 3219 N N . ALA B 1 163 ? 2.004 49.962 17.349 1.00 14.75 161 ALA B N 1
ATOM 3220 C CA . ALA B 1 163 ? 1.612 49.616 18.700 1.00 15.75 161 ALA B CA 1
ATOM 3221 C C . ALA B 1 163 ? 1.288 48.127 18.744 1.00 17.00 161 ALA B C 1
ATOM 3222 O O . ALA B 1 163 ? 1.656 47.441 19.690 1.00 16.03 161 ALA B O 1
ATOM 3224 N N . PHE B 1 164 ? 0.609 47.644 17.714 1.00 15.74 162 PHE B N 1
ATOM 3225 C CA . PHE B 1 164 ? 0.232 46.232 17.645 1.00 17.07 162 PHE B CA 1
ATOM 3226 C C . PHE B 1 164 ? 1.421 45.291 17.711 1.00 15.68 162 PHE B C 1
ATOM 3227 O O . PHE B 1 164 ? 1.480 44.369 18.558 1.00 15.35 162 PHE B O 1
ATOM 3235 N N . SER B 1 165 ? 2.384 45.512 16.833 1.00 15.70 163 SER B N 1
ATOM 3236 C CA . SER B 1 165 ? 3.522 44.608 16.731 1.00 15.30 163 SER B CA 1
ATOM 3237 C C . SER B 1 165 ? 4.374 44.730 18.010 1.00 17.51 163 SER B C 1
ATOM 3238 O O . SER B 1 165 ? 4.829 43.726 18.585 1.00 16.30 163 SER B O 1
ATOM 3241 N N . LEU B 1 166 ? 4.573 45.945 18.496 1.00 14.32 164 LEU B N 1
ATOM 3242 C CA . LEU B 1 166 ? 5.429 46.102 19.675 1.00 14.76 164 LEU B CA 1
ATOM 3243 C C . LEU B 1 166 ? 4.775 45.517 20.920 1.00 14.38 164 LEU B C 1
ATOM 3244 O O . LEU B 1 166 ? 5.459 44.935 21.761 1.00 17.87 164 LEU B O 1
ATOM 3249 N N . PHE B 1 167 ? 3.456 45.629 21.005 1.00 13.67 165 PHE B N 1
ATOM 3250 C CA . PHE B 1 167 ? 2.718 45.154 22.164 1.00 14.89 165 PHE B CA 1
ATOM 3251 C C . PHE B 1 167 ? 2.871 43.655 22.234 1.00 14.53 165 PHE B C 1
ATOM 3252 O O . PHE B 1 167 ? 3.086 43.097 23.300 1.00 14.90 165 PHE B O 1
ATOM 3260 N N . HIS B 1 168 ? 2.759 43.005 21.088 1.00 13.22 166 HIS B N 1
ATOM 3261 C CA . HIS B 1 168 ? 2.857 41.553 21.065 1.00 14.04 166 HIS B CA 1
ATOM 3262 C C . HIS B 1 168 ? 4.279 41.069 21.252 1.00 12.91 166 HIS B C 1
ATOM 3263 O O . HIS B 1 168 ? 4.505 40.090 21.947 1.00 12.30 166 HIS B O 1
ATOM 3270 N N . ARG B 1 169 ? 5.259 41.798 20.723 1.00 13.36 167 ARG B N 1
ATOM 3271 C CA . ARG B 1 169 ? 6.655 41.435 20.945 1.00 13.56 167 ARG B CA 1
ATOM 3272 C C . ARG B 1 169 ? 7.007 41.598 22.426 1.00 13.09 167 ARG B C 1
ATOM 3273 O O . ARG B 1 169 ? 7.699 40.757 23.015 1.00 13.43 167 ARG B O 1
ATOM 3281 N N . GLN B 1 170 ? 6.488 42.661 23.031 1.00 14.97 168 GLN B N 1
ATOM 3282 C CA . GLN B 1 170 ? 6.677 42.920 24.465 1.00 15.35 168 GLN B CA 1
ATOM 3283 C C . GLN B 1 170 ? 6.233 41.675 25.267 1.00 15.04 168 GLN B C 1
ATOM 3284 O O . GLN B 1 170 ? 6.928 41.204 26.167 1.00 14.16 168 GLN B O 1
ATOM 3290 N N . ILE B 1 171 ? 5.041 41.201 24.955 1.00 14.55 169 ILE B N 1
ATOM 3291 C CA . ILE B 1 171 ? 4.495 40.060 25.689 1.00 14.31 169 ILE B CA 1
ATOM 3292 C C . ILE B 1 171 ? 5.396 38.862 25.461 1.00 15.52 169 ILE B C 1
ATOM 3293 O O . ILE B 1 171 ? 5.859 38.180 26.387 1.00 14.66 169 ILE B O 1
ATOM 3298 N N . ALA B 1 172 ? 5.636 38.581 24.200 1.00 15.16 170 ALA B N 1
ATOM 3299 C CA . ALA B 1 172 ? 6.413 37.403 23.863 1.00 13.87 170 ALA B CA 1
ATOM 3300 C C . ALA B 1 172 ? 7.793 37.399 24.509 1.00 15.17 170 ALA B C 1
ATOM 3301 O O . ALA B 1 172 ? 8.204 36.433 25.144 1.00 16.29 170 ALA B O 1
ATOM 3303 N N . ARG B 1 173 ? 8.522 38.488 24.371 1.00 13.67 171 ARG B N 1
ATOM 3304 C CA . ARG B 1 173 ? 9.857 38.579 24.925 1.00 15.72 171 ARG B CA 1
ATOM 3305 C C . ARG B 1 173 ? 9.801 38.514 26.436 1.00 16.78 171 ARG B C 1
ATOM 3306 O O . ARG B 1 173 ? 10.662 37.891 27.049 1.00 18.02 171 ARG B O 1
ATOM 3314 N N . ALA B 1 174 ? 8.786 39.130 27.037 1.00 13.89 172 ALA B N 1
ATOM 3315 C CA . ALA B 1 174 ? 8.727 39.125 28.514 1.00 15.03 172 ALA B CA 1
ATOM 3316 C C . ALA B 1 174 ? 8.516 37.713 29.038 1.00 15.28 172 ALA B C 1
ATOM 3317 O O . ALA B 1 174 ? 9.060 37.322 30.080 1.00 16.67 172 ALA B O 1
ATOM 3319 N N . MET B 1 175 ? 7.736 36.945 28.319 1.00 17.45 173 MET B N 1
ATOM 3320 C CA . MET B 1 175 ? 7.503 35.551 28.717 1.00 17.89 173 MET B CA 1
ATOM 3321 C C . MET B 1 175 ? 8.779 34.731 28.825 1.00 20.56 173 MET B C 1
ATOM 3322 O O . MET B 1 175 ? 8.888 33.887 29.738 1.00 17.68 173 MET B O 1
ATOM 3327 N N . LEU B 1 176 ? 9.748 34.978 27.944 1.00 22.52 174 LEU B N 1
ATOM 3328 C CA . LEU B 1 176 ? 11.088 34.348 28.029 1.00 27.19 174 LEU B CA 1
ATOM 3329 C C . LEU B 1 176 ? 11.693 34.447 29.397 1.00 22.76 174 LEU B C 1
ATOM 3330 O O . LEU B 1 176 ? 12.453 33.575 29.775 1.00 22.81 174 LEU B O 1
ATOM 3335 N N . ARG B 1 177 ? 11.411 35.527 30.132 1.00 19.58 175 ARG B N 1
ATOM 3336 C CA . ARG B 1 177 ? 12.126 35.817 31.339 1.00 17.96 175 ARG B CA 1
ATOM 3337 C C . ARG B 1 177 ? 11.309 35.451 32.564 1.00 14.39 175 ARG B C 1
ATOM 3338 O O . ARG B 1 177 ? 11.745 35.617 33.701 1.00 15.07 175 ARG B O 1
ATOM 3346 N N . LEU B 1 178 ? 10.090 34.981 32.346 1.00 15.04 176 LEU B N 1
ATOM 3347 C CA . LEU B 1 178 ? 9.178 34.847 33.433 1.00 14.63 176 LEU B CA 1
ATOM 3348 C C . LEU B 1 178 ? 9.698 33.870 34.484 1.00 14.21 176 LEU B C 1
ATOM 3349 O O . LEU B 1 178 ? 9.634 34.138 35.671 1.00 13.47 176 LEU B O 1
ATOM 3354 N N . GLU B 1 179 ? 10.142 32.698 34.048 1.00 15.16 177 GLU B N 1
ATOM 3355 C CA . GLU B 1 179 ? 10.619 31.699 34.979 1.00 16.86 177 GLU B CA 1
ATOM 3356 C C . GLU B 1 179 ? 11.730 32.269 35.860 1.00 17.33 177 GLU B C 1
ATOM 3357 O O . GLU B 1 179 ? 11.700 32.115 37.074 1.00 15.18 177 GLU B O 1
ATOM 3363 N N . GLU B 1 180 ? 12.693 32.948 35.244 1.00 17.97 178 GLU B N 1
ATOM 3364 C CA A GLU B 1 180 ? 13.778 33.561 36.016 0.50 16.73 178 GLU B CA 1
ATOM 3365 C CA B GLU B 1 180 ? 13.784 33.615 35.957 0.50 17.98 178 GLU B CA 1
ATOM 3366 C C . GLU B 1 180 ? 13.247 34.541 37.043 1.00 17.36 178 GLU B C 1
ATOM 3367 O O . GLU B 1 180 ? 13.732 34.596 38.164 1.00 13.95 178 GLU B O 1
ATOM 3378 N N . VAL B 1 181 ? 12.242 35.331 36.677 1.00 15.25 179 VAL B N 1
ATOM 3379 C CA . VAL B 1 181 ? 11.610 36.242 37.607 1.00 15.10 179 VAL B CA 1
ATOM 3380 C C . VAL B 1 181 ? 10.892 35.579 38.808 1.00 14.08 179 VAL B C 1
ATOM 3381 O O . VAL B 1 181 ? 10.973 36.024 39.944 1.00 13.75 179 VAL B O 1
ATOM 3385 N N . ILE B 1 182 ? 10.166 34.514 38.528 1.00 13.99 180 ILE B N 1
ATOM 3386 C CA . ILE B 1 182 ? 9.518 33.777 39.585 1.00 14.26 180 ILE B CA 1
ATOM 3387 C C . ILE B 1 182 ? 10.576 33.276 40.566 1.00 13.18 180 ILE B C 1
ATOM 3388 O O . ILE B 1 182 ? 10.377 33.400 41.772 1.00 14.70 180 ILE B O 1
ATOM 3393 N N . LEU B 1 183 ? 11.688 32.777 40.032 1.00 15.17 181 LEU B N 1
ATOM 3394 C CA . LEU B 1 183 ? 12.819 32.335 40.865 1.00 16.52 181 LEU B CA 1
ATOM 3395 C C . LEU B 1 183 ? 13.395 33.464 41.685 1.00 16.88 181 LEU B C 1
ATOM 3396 O O . LEU B 1 183 ? 13.666 33.294 42.858 1.00 18.14 181 LEU B O 1
ATOM 3401 N N . LYS B 1 184 ? 13.564 34.638 41.105 1.00 16.55 182 LYS B N 1
ATOM 3402 C CA . LYS B 1 184 ? 14.015 35.775 41.892 1.00 15.85 182 LYS B CA 1
ATOM 3403 C C . LYS B 1 184 ? 13.068 36.055 43.048 1.00 19.13 182 LYS B C 1
ATOM 3404 O O . LYS B 1 184 ? 13.501 36.346 44.151 1.00 16.72 182 LYS B O 1
ATOM 3410 N N . LEU B 1 185 ? 11.753 35.995 42.812 1.00 17.19 183 LEU B N 1
ATOM 3411 C CA . LEU B 1 185 ? 10.812 36.154 43.888 1.00 17.34 183 LEU B CA 1
ATOM 3412 C C . LEU B 1 185 ? 10.922 35.108 44.949 1.00 17.64 183 LEU B C 1
ATOM 3413 O O . LEU B 1 185 ? 10.826 35.426 46.130 1.00 18.32 183 LEU B O 1
ATOM 3418 N N . ASP B 1 186 ? 11.040 33.867 44.487 1.00 16.92 184 ASP B N 1
ATOM 3419 C CA . ASP B 1 186 ? 11.191 32.702 45.328 1.00 19.28 184 ASP B CA 1
ATOM 3420 C C . ASP B 1 186 ? 12.356 32.901 46.283 1.00 18.73 184 ASP B C 1
ATOM 3421 O O . ASP B 1 186 ? 12.258 32.626 47.475 1.00 18.16 184 ASP B O 1
ATOM 3426 N N . GLN B 1 187 ? 13.441 33.416 45.734 1.00 18.53 185 GLN B N 1
ATOM 3427 C CA . GLN B 1 187 ? 14.709 33.531 46.459 1.00 19.95 185 GLN B CA 1
ATOM 3428 C C . GLN B 1 187 ? 14.858 34.845 47.219 1.00 23.68 185 GLN B C 1
ATOM 3429 O O . GLN B 1 187 ? 15.903 35.086 47.839 1.00 23.84 185 GLN B O 1
ATOM 3435 N N . GLY B 1 188 ? 13.855 35.716 47.177 1.00 19.86 186 GLY B N 1
ATOM 3436 C CA . GLY B 1 188 ? 13.878 36.945 47.995 1.00 19.61 186 GLY B CA 1
ATOM 3437 C C . GLY B 1 188 ? 14.784 38.040 47.476 1.00 21.49 186 GLY B C 1
ATOM 3438 O O . GLY B 1 188 ? 15.268 38.885 48.232 1.00 20.92 186 GLY B O 1
ATOM 3439 N N . ASP B 1 189 ? 15.010 38.025 46.174 1.00 21.57 187 ASP B N 1
ATOM 3440 C CA . ASP B 1 189 ? 15.770 39.075 45.526 1.00 21.24 187 ASP B CA 1
ATOM 3441 C C . ASP B 1 189 ? 15.063 40.389 45.790 1.00 22.73 187 ASP B C 1
ATOM 3442 O O . ASP B 1 189 ? 13.929 40.589 45.388 1.00 19.76 187 ASP B O 1
ATOM 3447 N N . PRO B 1 190 ? 15.714 41.287 46.525 1.00 21.76 188 PRO B N 1
ATOM 3448 C CA . PRO B 1 190 ? 15.063 42.550 46.797 1.00 22.08 188 PRO B CA 1
ATOM 3449 C C . PRO B 1 190 ? 14.810 43.356 45.529 1.00 20.83 188 PRO B C 1
ATOM 3450 O O . PRO B 1 190 ? 13.881 44.139 45.515 1.00 23.95 188 PRO B O 1
ATOM 3454 N N . GLY B 1 191 ? 15.646 43.189 44.508 1.00 21.52 189 GLY B N 1
ATOM 3455 C CA . GLY B 1 191 ? 15.575 44.011 43.331 1.00 23.06 189 GLY B CA 1
ATOM 3456 C C . GLY B 1 191 ? 16.189 45.363 43.611 1.00 25.69 189 GLY B C 1
ATOM 3457 O O . GLY B 1 191 ? 16.756 45.566 44.667 1.00 28.93 189 GLY B O 1
ATOM 3458 N N . PHE B 1 192 ? 16.055 46.297 42.686 1.00 22.51 190 PHE B N 1
ATOM 3459 C CA . PHE B 1 192 ? 16.679 47.597 42.902 1.00 25.74 190 PHE B CA 1
ATOM 3460 C C . PHE B 1 192 ? 15.684 48.701 42.689 1.00 24.38 190 PHE B C 1
ATOM 3461 O O . PHE B 1 192 ? 14.786 48.613 41.843 1.00 19.83 190 PHE B O 1
ATOM 3469 N N . ALA B 1 193 ? 15.838 49.738 43.495 1.00 22.12 191 ALA B N 1
ATOM 3470 C CA . ALA B 1 193 ? 14.930 50.871 43.430 1.00 23.56 191 ALA B CA 1
ATOM 3471 C C . ALA B 1 193 ? 15.046 51.472 42.052 1.00 22.13 191 ALA B C 1
ATOM 3472 O O . ALA B 1 193 ? 16.137 51.513 41.483 1.00 26.99 191 ALA B O 1
ATOM 3474 N N . GLN B 1 194 ? 13.924 51.875 41.462 1.00 23.19 192 GLN B N 1
ATOM 3475 C CA . GLN B 1 194 ? 13.955 52.342 40.081 1.00 22.38 192 GLN B CA 1
ATOM 3476 C C . GLN B 1 194 ? 14.834 53.569 39.988 1.00 29.33 192 GLN B C 1
ATOM 3477 O O . GLN B 1 194 ? 14.812 54.372 40.918 1.00 27.58 192 GLN B O 1
ATOM 3483 N N . LEU B 1 195 ? 15.557 53.728 38.881 1.00 30.48 193 LEU B N 1
ATOM 3484 C CA . LEU B 1 195 ? 16.551 54.819 38.754 1.00 40.84 193 LEU B CA 1
ATOM 3485 C C . LEU B 1 195 ? 16.383 55.658 37.493 1.00 39.76 193 LEU B C 1
ATOM 3486 O O . LEU B 1 195 ? 15.971 55.173 36.443 1.00 39.20 193 LEU B O 1
ATOM 3491 N N . GLY B 1 196 ? 16.717 56.936 37.611 1.00 39.02 194 GLY B N 1
ATOM 3492 C CA . GLY B 1 196 ? 16.591 57.855 36.499 1.00 39.37 194 GLY B CA 1
ATOM 3493 C C . GLY B 1 196 ? 15.312 58.617 36.665 1.00 40.26 194 GLY B C 1
ATOM 3494 O O . GLY B 1 196 ? 14.638 58.488 37.687 1.00 40.72 194 GLY B O 1
ATOM 3495 N N . GLU B 1 197 ? 14.967 59.400 35.651 1.00 41.11 195 GLU B N 1
ATOM 3496 C CA . GLU B 1 197 ? 13.785 60.240 35.739 1.00 46.55 195 GLU B CA 1
ATOM 3497 C C . GLU B 1 197 ? 12.540 59.502 35.231 1.00 37.96 195 GLU B C 1
ATOM 3498 O O . GLU B 1 197 ? 12.567 58.854 34.171 1.00 43.09 195 GLU B O 1
ATOM 3504 N N . ALA B 1 198 ? 11.456 59.612 35.994 1.00 32.25 196 ALA B N 1
ATOM 3505 C CA . ALA B 1 198 ? 10.175 59.021 35.601 1.00 31.15 196 ALA B CA 1
ATOM 3506 C C . ALA B 1 198 ? 9.434 59.892 34.594 1.00 34.89 196 ALA B C 1
ATOM 3507 O O . ALA B 1 198 ? 9.365 61.110 34.765 1.00 39.75 196 ALA B O 1
ATOM 3509 N N . SER B 1 199 ? 8.910 59.279 33.538 1.00 32.47 197 SER B N 1
ATOM 3510 C CA . SER B 1 199 ? 7.976 59.937 32.609 1.00 28.80 197 SER B CA 1
ATOM 3511 C C . SER B 1 199 ? 6.612 59.293 32.746 1.00 26.92 197 SER B C 1
ATOM 3512 O O . SER B 1 199 ? 6.489 58.110 33.102 1.00 21.96 197 SER B O 1
ATOM 3515 N N . TYR B 1 200 ? 5.592 60.075 32.433 1.00 25.90 198 TYR B N 1
ATOM 3516 C CA . TYR B 1 200 ? 4.226 59.713 32.750 1.00 26.90 198 TYR B CA 1
ATOM 3517 C C . TYR B 1 200 ? 3.278 59.985 31.599 1.00 30.76 198 TYR B C 1
ATOM 3518 O O . TYR B 1 200 ? 3.355 61.043 30.986 1.00 26.80 198 TYR B O 1
ATOM 3527 N N . TYR B 1 201 ? 2.370 59.045 31.341 1.00 29.09 199 TYR B N 1
ATOM 3528 C CA . TYR B 1 201 ? 1.383 59.220 30.286 1.00 29.68 199 TYR B CA 1
ATOM 3529 C C . TYR B 1 201 ? -0.003 58.794 30.715 1.00 36.22 199 TYR B C 1
ATOM 3530 O O . TYR B 1 201 ? -0.186 57.796 31.408 1.00 39.75 199 TYR B O 1
ATOM 3539 N N . ALA B 1 202 ? -0.983 59.549 30.244 1.00 43.14 200 ALA B N 1
ATOM 3540 C CA . ALA B 1 202 ? -2.325 59.514 30.783 1.00 44.30 200 ALA B CA 1
ATOM 3541 C C . ALA B 1 202 ? -3.069 58.299 30.294 1.00 45.14 200 ALA B C 1
ATOM 3542 O O . ALA B 1 202 ? -2.735 57.722 29.266 1.00 52.29 200 ALA B O 1
ATOM 3544 N N . ARG B 1 203 ? -4.112 57.935 31.024 1.00 49.39 201 ARG B N 1
ATOM 3545 C CA . ARG B 1 203 ? -4.867 56.739 30.703 1.00 59.96 201 ARG B CA 1
ATOM 3546 C C . ARG B 1 203 ? -5.439 56.880 29.294 1.00 58.91 201 ARG B C 1
ATOM 3547 O O . ARG B 1 203 ? -5.431 55.929 28.512 1.00 68.00 201 ARG B O 1
ATOM 3555 N N . GLU B 1 204 ? -5.892 58.084 28.968 1.00 52.91 202 GLU B N 1
ATOM 3556 C CA . GLU B 1 204 ? -6.510 58.365 27.684 1.00 48.43 202 GLU B CA 1
ATOM 3557 C C . GLU B 1 204 ? -5.660 57.895 26.519 1.00 42.47 202 GLU B C 1
ATOM 3558 O O . GLU B 1 204 ? -4.434 57.861 26.600 1.00 36.62 202 GLU B O 1
ATOM 3564 N N . LEU B 1 205 ? -6.343 57.559 25.432 1.00 36.30 203 LEU B N 1
ATOM 3565 C CA . LEU B 1 205 ? -5.722 57.380 24.127 1.00 34.61 203 LEU B CA 1
ATOM 3566 C C . LEU B 1 205 ? -4.884 58.601 23.745 1.00 30.07 203 LEU B C 1
ATOM 3567 O O . LEU B 1 205 ? -5.333 59.728 23.893 1.00 27.82 203 LEU B O 1
ATOM 3572 N N . PRO B 1 206 ? -3.664 58.372 23.244 1.00 28.30 204 PRO B N 1
ATOM 3573 C CA . PRO B 1 206 ? -2.840 59.530 22.947 1.00 28.06 204 PRO B CA 1
ATOM 3574 C C . PRO B 1 206 ? -3.499 60.488 21.960 1.00 24.10 204 PRO B C 1
ATOM 3575 O O . PRO B 1 206 ? -3.937 60.083 20.885 1.00 24.29 204 PRO B O 1
ATOM 3579 N N . PHE B 1 207 ? -3.605 61.749 22.360 1.00 25.09 205 PHE B N 1
ATOM 3580 C CA . PHE B 1 207 ? -4.193 62.804 21.525 1.00 26.33 205 PHE B CA 1
ATOM 3581 C C . PHE B 1 207 ? -5.623 62.516 21.066 1.00 25.91 205 PHE B C 1
ATOM 3582 O O . PHE B 1 207 ? -6.087 62.987 20.026 1.00 27.48 205 PHE B O 1
ATOM 3590 N N . GLY B 1 208 ? -6.313 61.705 21.865 1.00 30.77 206 GLY B N 1
ATOM 3591 C CA . GLY B 1 208 ? -7.618 61.165 21.498 1.00 32.72 206 GLY B CA 1
ATOM 3592 C C . GLY B 1 208 ? -7.637 60.474 20.154 1.00 31.30 206 GLY B C 1
ATOM 3593 O O . GLY B 1 208 ? -8.660 60.429 19.503 1.00 31.78 206 GLY B O 1
ATOM 3594 N N . GLY B 1 209 ? -6.500 59.942 19.720 1.00 27.74 207 GLY B N 1
ATOM 3595 C CA . GLY B 1 209 ? -6.413 59.285 18.426 1.00 23.98 207 GLY B CA 1
ATOM 3596 C C . GLY B 1 209 ? -6.426 60.231 17.251 1.00 22.67 207 GLY B C 1
ATOM 3597 O O . GLY B 1 209 ? -6.514 59.796 16.110 1.00 22.54 207 GLY B O 1
ATOM 3598 N N . VAL B 1 210 ? -6.290 61.530 17.506 1.00 22.90 208 VAL B N 1
ATOM 3599 C CA . VAL B 1 210 ? -6.441 62.495 16.419 1.00 24.36 208 VAL B CA 1
ATOM 3600 C C . VAL B 1 210 ? -5.095 63.123 16.066 1.00 23.97 208 VAL B C 1
ATOM 3601 O O . VAL B 1 210 ? -4.338 63.570 16.934 1.00 24.53 208 VAL B O 1
ATOM 3605 N N . ILE B 1 211 ? -4.818 63.087 14.785 1.00 21.17 209 ILE B N 1
ATOM 3606 C CA . ILE B 1 211 ? -3.638 63.678 14.239 1.00 22.93 209 ILE B CA 1
ATOM 3607 C C . ILE B 1 211 ? -3.748 65.203 14.362 1.00 25.01 209 ILE B C 1
ATOM 3608 O O . ILE B 1 211 ? -4.756 65.795 13.986 1.00 23.64 209 ILE B O 1
ATOM 3613 N N . ASP B 1 212 ? -2.705 65.804 14.917 1.00 24.28 210 ASP B N 1
ATOM 3614 C CA . ASP B 1 212 ? -2.543 67.262 14.885 1.00 24.83 210 ASP B CA 1
ATOM 3615 C C . ASP B 1 212 ? -1.905 67.636 13.572 1.00 25.54 210 ASP B C 1
ATOM 3616 O O . ASP B 1 212 ? -0.833 67.120 13.246 1.00 23.63 210 ASP B O 1
ATOM 3621 N N . PRO B 1 213 ? -2.532 68.562 12.820 1.00 26.97 211 PRO B N 1
ATOM 3622 C CA . PRO B 1 213 ? -1.997 68.867 11.484 1.00 28.89 211 PRO B CA 1
ATOM 3623 C C . PRO B 1 213 ? -0.685 69.639 11.496 1.00 26.76 211 PRO B C 1
ATOM 3624 O O . PRO B 1 213 ? 0.029 69.659 10.502 1.00 24.99 211 PRO B O 1
ATOM 3628 N N . ARG B 1 214 ? -0.398 70.265 12.631 1.00 25.74 212 ARG B N 1
ATOM 3629 C CA . ARG B 1 214 ? 0.842 70.976 12.868 1.00 25.73 212 ARG B CA 1
ATOM 3630 C C . ARG B 1 214 ? 2.019 70.066 13.127 1.00 26.01 212 ARG B C 1
ATOM 3631 O O . ARG B 1 214 ? 3.158 70.506 13.126 1.00 23.77 212 ARG B O 1
ATOM 3639 N N . TRP B 1 215 ? 1.772 68.771 13.329 1.00 26.15 213 TRP B N 1
ATOM 3640 C CA . TRP B 1 215 ? 2.881 67.849 13.466 1.00 23.00 213 TRP B CA 1
ATOM 3641 C C . TRP B 1 215 ? 3.677 67.745 12.189 1.00 24.06 213 TRP B C 1
ATOM 3642 O O . TRP B 1 215 ? 3.138 67.894 11.094 1.00 26.04 213 TRP B O 1
ATOM 3653 N N . SER B 1 216 ? 4.956 67.422 12.342 1.00 26.22 214 SER B N 1
ATOM 3654 C CA . SER B 1 216 ? 5.807 67.036 11.236 1.00 25.06 214 SER B CA 1
ATOM 3655 C C . SER B 1 216 ? 5.390 65.701 10.689 1.00 28.29 214 SER B C 1
ATOM 3656 O O . SER B 1 216 ? 4.669 64.918 11.336 1.00 24.73 214 SER B O 1
ATOM 3659 N N . GLU B 1 217 ? 5.870 65.439 9.486 1.00 25.33 215 GLU B N 1
ATOM 3660 C CA . GLU B 1 217 ? 5.561 64.182 8.832 1.00 30.78 215 GLU B CA 1
ATOM 3661 C C . GLU B 1 217 ? 6.081 62.983 9.642 1.00 25.00 215 GLU B C 1
ATOM 3662 O O . GLU B 1 217 ? 5.421 61.956 9.720 1.00 23.06 215 GLU B O 1
ATOM 3668 N N . VAL B 1 218 ? 7.272 63.122 10.211 1.00 24.29 216 VAL B N 1
ATOM 3669 C CA . VAL B 1 218 ? 7.866 62.060 11.034 1.00 23.73 216 VAL B CA 1
ATOM 3670 C C . VAL B 1 218 ? 6.988 61.832 12.250 1.00 19.70 216 VAL B C 1
ATOM 3671 O O . VAL B 1 218 ? 6.744 60.688 12.597 1.00 19.23 216 VAL B O 1
ATOM 3675 N N . GLN B 1 219 ? 6.456 62.901 12.834 1.00 18.41 217 GLN B N 1
ATOM 3676 C CA . GLN B 1 219 ? 5.570 62.730 13.977 1.00 21.18 217 GLN B CA 1
ATOM 3677 C C . GLN B 1 219 ? 4.225 62.137 13.577 1.00 19.39 217 GLN B C 1
ATOM 3678 O O . GLN B 1 219 ? 3.680 61.273 14.276 1.00 17.52 217 GLN B O 1
ATOM 3684 N N . ILE B 1 220 ? 3.691 62.545 12.433 1.00 16.59 218 ILE B N 1
ATOM 3685 C CA . ILE B 1 220 ? 2.459 61.910 11.947 1.00 18.66 218 ILE B CA 1
ATOM 3686 C C . ILE B 1 220 ? 2.657 60.394 11.667 1.00 17.69 218 ILE B C 1
ATOM 3687 O O . ILE B 1 220 ? 1.826 59.573 12.066 1.00 17.40 218 ILE B O 1
ATOM 3692 N N . ASP B 1 221 ? 3.767 60.037 11.040 1.00 17.19 219 ASP B N 1
ATOM 3693 C CA . ASP B 1 221 ? 4.078 58.647 10.724 1.00 19.10 219 ASP B CA 1
ATOM 3694 C C . ASP B 1 221 ? 4.145 57.801 11.998 1.00 18.41 219 ASP B C 1
ATOM 3695 O O . ASP B 1 221 ? 3.553 56.737 12.090 1.00 15.91 219 ASP B O 1
ATOM 3700 N N . ARG B 1 222 ? 4.921 58.285 12.957 1.00 18.35 220 ARG B N 1
ATOM 3701 C CA . ARG B 1 222 ? 4.973 57.672 14.281 1.00 18.00 220 ARG B CA 1
ATOM 3702 C C . ARG B 1 222 ? 3.587 57.509 14.901 1.00 16.24 220 ARG B C 1
ATOM 3703 O O . ARG B 1 222 ? 3.268 56.429 15.377 1.00 14.69 220 ARG B O 1
ATOM 3711 N N . PHE B 1 223 ? 2.764 58.550 14.873 1.00 14.25 221 PHE B N 1
ATOM 3712 C CA . PHE B 1 223 ? 1.456 58.499 15.489 1.00 15.27 221 PHE B CA 1
ATOM 3713 C C . PHE B 1 223 ? 0.547 57.472 14.827 1.00 15.76 221 PHE B C 1
ATOM 3714 O O . PHE B 1 223 ? -0.153 56.739 15.531 1.00 15.63 221 PHE B O 1
ATOM 3722 N N . ILE B 1 224 ? 0.513 57.477 13.501 1.00 17.53 222 ILE B N 1
ATOM 3723 C CA . ILE B 1 224 ? -0.232 56.468 12.764 1.00 18.22 222 ILE B CA 1
ATOM 3724 C C . ILE B 1 224 ? 0.170 55.037 13.185 1.00 17.48 222 ILE B C 1
ATOM 3725 O O . ILE B 1 224 ? -0.685 54.217 13.522 1.00 16.36 222 ILE B O 1
ATOM 3730 N N . ARG B 1 225 ? 1.468 54.777 13.238 1.00 16.26 223 ARG B N 1
ATOM 3731 C CA . ARG B 1 225 ? 1.962 53.498 13.782 1.00 16.69 223 ARG B CA 1
ATOM 3732 C C . ARG B 1 225 ? 1.558 53.215 15.210 1.00 15.17 223 ARG B C 1
ATOM 3733 O O . ARG B 1 225 ? 1.198 52.069 15.539 1.00 13.59 223 ARG B O 1
ATOM 3741 N N . ALA B 1 226 ? 1.599 54.242 16.050 1.00 14.17 224 ALA B N 1
ATOM 3742 C CA . ALA B 1 226 ? 1.253 54.129 17.455 1.00 14.76 224 ALA B CA 1
ATOM 3743 C C . ALA B 1 226 ? -0.219 53.838 17.623 1.00 15.62 224 ALA B C 1
ATOM 3744 O O . ALA B 1 226 ? -0.631 53.252 18.595 1.00 15.07 224 ALA B O 1
ATOM 3746 N N . MET B 1 227 ? -1.031 54.328 16.694 1.00 14.16 225 MET B N 1
ATOM 3747 C CA . MET B 1 227 ? -2.460 54.135 16.731 1.00 14.41 225 MET B CA 1
ATOM 3748 C C . MET B 1 227 ? -2.957 52.831 16.145 1.00 15.46 225 MET B C 1
ATOM 3749 O O . MET B 1 227 ? -4.111 52.498 16.318 1.00 17.59 225 MET B O 1
ATOM 3754 N N . PHE B 1 228 ? -2.133 52.135 15.391 1.00 15.41 226 PHE B N 1
ATOM 3755 C CA . PHE B 1 228 ? -2.528 50.887 14.790 1.00 15.83 226 PHE B CA 1
ATOM 3756 C C . PHE B 1 228 ? -2.557 49.725 15.767 1.00 14.58 226 PHE B C 1
ATOM 3757 O O . PHE B 1 228 ? -1.517 49.340 16.294 1.00 15.64 226 PHE B O 1
ATOM 3765 N N . PHE B 1 229 ? -3.766 49.229 15.987 1.00 16.73 227 PHE B N 1
ATOM 3766 C CA . PHE B 1 229 ? -4.039 48.190 16.957 1.00 16.69 227 PHE B CA 1
ATOM 3767 C C . PHE B 1 229 ? -5.407 47.569 16.676 1.00 15.85 227 PHE B C 1
ATOM 3768 O O . PHE B 1 229 ? -6.393 47.892 17.323 1.00 16.22 227 PHE B O 1
ATOM 3776 N N . PRO B 1 230 ? -5.444 46.667 15.690 1.00 18.57 228 PRO B N 1
ATOM 3777 C CA . PRO B 1 230 ? -6.645 45.927 15.395 1.00 18.48 228 PRO B CA 1
ATOM 3778 C C . PRO B 1 230 ? -7.238 45.301 16.655 1.00 18.40 228 PRO B C 1
ATOM 3779 O O . PRO B 1 230 ? -6.487 44.785 17.483 1.00 19.40 228 PRO B O 1
ATOM 3783 N N . PRO B 1 231 ? -8.555 45.379 16.838 1.00 20.35 229 PRO B N 1
ATOM 3784 C CA . PRO B 1 231 ? -9.476 45.889 15.837 1.00 22.02 229 PRO B CA 1
ATOM 3785 C C . PRO B 1 231 ? -9.834 47.348 16.002 1.00 23.64 229 PRO B C 1
ATOM 3786 O O . PRO B 1 231 ? -10.730 47.809 15.311 1.00 25.34 229 PRO B O 1
ATOM 3790 N N . PHE B 1 232 ? -9.184 48.055 16.916 1.00 21.39 230 PHE B N 1
ATOM 3791 C CA . PHE B 1 232 ? -9.561 49.438 17.207 1.00 23.97 230 PHE B CA 1
ATOM 3792 C C . PHE B 1 232 ? -9.371 50.413 16.035 1.00 22.64 230 PHE B C 1
ATOM 3793 O O . PHE B 1 232 ? -8.603 50.168 15.118 1.00 23.19 230 PHE B O 1
ATOM 3801 N N . PRO B 1 233 ? -10.092 51.539 16.080 1.00 23.93 231 PRO B N 1
ATOM 3802 C CA . PRO B 1 233 ? -9.946 52.489 14.987 1.00 25.60 231 PRO B CA 1
ATOM 3803 C C . PRO B 1 233 ? -8.493 52.976 14.854 1.00 18.61 231 PRO B C 1
ATOM 3804 O O . PRO B 1 233 ? -7.779 53.066 15.829 1.00 22.09 231 PRO B O 1
ATOM 3808 N N . PRO B 1 234 ? -8.051 53.216 13.636 1.00 21.08 232 PRO B N 1
ATOM 3809 C CA . PRO B 1 234 ? -6.758 53.848 13.458 1.00 20.72 232 PRO B CA 1
ATOM 3810 C C . PRO B 1 234 ? -6.773 55.330 13.808 1.00 19.71 232 PRO B C 1
ATOM 3811 O O . PRO B 1 234 ? -7.776 55.865 14.246 1.00 19.98 232 PRO B O 1
ATOM 3815 N N . ALA B 1 235 ? -5.634 55.976 13.615 1.00 19.28 233 ALA B N 1
ATOM 3816 C CA . ALA B 1 235 ? -5.526 57.408 13.792 1.00 20.28 233 ALA B CA 1
ATOM 3817 C C . ALA B 1 235 ? -6.590 58.090 12.931 1.00 18.29 233 ALA B C 1
ATOM 3818 O O . ALA B 1 235 ? -6.892 57.606 11.857 1.00 19.56 233 ALA B O 1
ATOM 3820 N N . VAL B 1 236 ? -7.115 59.199 13.440 1.00 22.09 234 VAL B N 1
ATOM 3821 C CA . VAL B 1 236 ? -8.111 59.993 12.730 1.00 23.38 234 VAL B CA 1
ATOM 3822 C C . VAL B 1 236 ? -7.385 61.240 12.217 1.00 24.03 234 VAL B C 1
ATOM 3823 O O . VAL B 1 236 ? -6.624 61.869 12.964 1.00 23.29 234 VAL B O 1
ATOM 3827 N N . LEU B 1 237 ? -7.665 61.578 10.966 1.00 23.94 235 LEU B N 1
ATOM 3828 C CA . LEU B 1 237 ? -7.392 62.916 10.397 1.00 26.36 235 LEU B CA 1
ATOM 3829 C C . LEU B 1 237 ? -8.702 63.675 10.157 1.00 21.07 235 LEU B C 1
ATOM 3830 O O . LEU B 1 237 ? -9.578 63.174 9.492 1.00 20.49 235 LEU B O 1
ATOM 3835 N N . LYS B 1 238 ? -8.833 64.859 10.731 1.00 25.64 236 LYS B N 1
ATOM 3836 C CA . LYS B 1 238 ? -9.994 65.700 10.454 1.00 28.09 236 LYS B CA 1
ATOM 3837 C C . LYS B 1 238 ? -9.689 66.599 9.256 1.00 25.42 236 LYS B C 1
ATOM 3838 O O . LYS B 1 238 ? -8.627 67.214 9.195 1.00 31.60 236 LYS B O 1
ATOM 3844 N N . ILE B 1 239 ? -10.580 66.622 8.281 1.00 24.18 237 ILE B N 1
ATOM 3845 C CA . ILE B 1 239 ? -10.438 67.514 7.122 1.00 28.10 237 ILE B CA 1
ATOM 3846 C C . ILE B 1 239 ? -11.791 68.138 6.795 1.00 28.68 237 ILE B C 1
ATOM 3847 O O . ILE B 1 239 ? -12.784 67.420 6.654 1.00 27.69 237 ILE B O 1
ATOM 3852 N N . ASP B 1 240 ? -11.798 69.466 6.653 1.00 37.98 238 ASP B N 1
ATOM 3853 C CA . ASP B 1 240 ? -13.018 70.261 6.395 1.00 44.90 238 ASP B CA 1
ATOM 3854 C C . ASP B 1 240 ? -14.144 69.817 7.318 1.00 48.94 238 ASP B C 1
ATOM 3855 O O . ASP B 1 240 ? -15.243 69.472 6.858 1.00 48.58 238 ASP B O 1
ATOM 3860 N N . GLY B 1 241 ? -13.816 69.797 8.611 1.00 48.80 239 GLY B N 1
ATOM 3861 C CA . GLY B 1 241 ? -14.759 69.496 9.679 1.00 48.75 239 GLY B CA 1
ATOM 3862 C C . GLY B 1 241 ? -15.213 68.054 9.756 1.00 48.40 239 GLY B C 1
ATOM 3863 O O . GLY B 1 241 ? -16.190 67.770 10.453 1.00 49.62 239 GLY B O 1
ATOM 3864 N N . LYS B 1 242 ? -14.512 67.150 9.065 1.00 39.43 240 LYS B N 1
ATOM 3865 C CA . LYS B 1 242 ? -14.964 65.762 8.882 1.00 35.08 240 LYS B CA 1
ATOM 3866 C C . LYS B 1 242 ? -13.871 64.780 9.323 1.00 31.03 240 LYS B C 1
ATOM 3867 O O . LYS B 1 242 ? -12.691 65.037 9.094 1.00 27.87 240 LYS B O 1
ATOM 3873 N N . VAL B 1 243 ? -14.268 63.656 9.930 1.00 27.25 241 VAL B N 1
ATOM 3874 C CA . VAL B 1 243 ? -13.366 62.558 10.332 1.00 25.11 241 VAL B CA 1
ATOM 3875 C C . VAL B 1 243 ? -12.994 61.628 9.184 1.00 26.47 241 VAL B C 1
ATOM 3876 O O . VAL B 1 243 ? -13.851 61.209 8.414 1.00 28.56 241 VAL B O 1
ATOM 3880 N N . TYR B 1 244 ? -11.702 61.342 9.031 1.00 27.54 242 TYR B N 1
ATOM 3881 C CA . TYR B 1 244 ? -11.218 60.228 8.191 1.00 28.42 242 TYR B CA 1
ATOM 3882 C C . TYR B 1 244 ? -10.288 59.353 9.019 1.00 30.39 242 TYR B C 1
ATOM 3883 O O . TYR B 1 244 ? -9.479 59.847 9.796 1.00 26.89 242 TYR B O 1
ATOM 3892 N N . TYR B 1 245 ? -10.475 58.048 8.898 1.00 29.83 243 TYR B N 1
ATOM 3893 C CA . TYR B 1 245 ? -9.597 57.069 9.512 1.00 30.47 243 TYR B CA 1
ATOM 3894 C C . TYR B 1 245 ? -8.461 56.980 8.513 1.00 31.69 243 TYR B C 1
ATOM 3895 O O . TYR B 1 245 ? -8.732 56.973 7.313 1.00 31.01 243 TYR B O 1
ATOM 3904 N N . VAL B 1 246 ? -7.215 56.975 9.001 1.00 29.22 244 VAL B N 1
ATOM 3905 C CA . VAL B 1 246 ? -6.053 56.799 8.129 1.00 30.16 244 VAL B CA 1
ATOM 3906 C C . VAL B 1 246 ? -6.004 55.371 7.608 1.00 34.24 244 VAL B C 1
ATOM 3907 O O . VAL B 1 246 ? -6.516 54.462 8.278 1.00 34.74 244 VAL B O 1
ATOM 3911 N N . PRO B 1 247 ? -5.404 55.160 6.410 1.00 35.09 245 PRO B N 1
ATOM 3912 C CA . PRO B 1 247 ? -5.178 53.779 5.998 1.00 35.86 245 PRO B CA 1
ATOM 3913 C C . PRO B 1 247 ? -4.078 53.047 6.812 1.00 36.53 245 PRO B C 1
ATOM 3914 O O . PRO B 1 247 ? -3.875 51.856 6.584 1.00 33.48 245 PRO B O 1
ATOM 3918 N N . SER B 1 248 ? -3.326 53.740 7.675 1.00 31.70 246 SER B N 1
ATOM 3919 C CA . SER B 1 248 ? -2.039 53.201 8.211 1.00 29.93 246 SER B CA 1
ATOM 3920 C C . SER B 1 248 ? -1.054 52.478 7.240 1.00 32.04 246 SER B C 1
ATOM 3921 O O . SER B 1 248 ? -1.073 52.657 5.996 1.00 33.47 246 SER B O 1
#

Sequence (489 aa):
AIAPNTRVLVAGYGLPAEFCVTTLIGMGVEIIDKIAVATHREDNNRNCCGLHSSMLRLRNNIQFTTAAANSEEFYEFGANNFAPDMIISMHYRSLIPGRFLKLAKKGSVNLHPSLLPAYRGTNSVAWVIINGESETGFSYHRMDENFDTGAILLQERISSVEETDTAFSLFHRQIARAMLRLEEEVILKLDQGDPGFAQLGEASYYARELPFGGVIDPRWSEVQIDRFIRAMFFPPFPPAVLYYVPSIDIYRAIAPNTRVLVAGYGLPAEFCVTTLIGMGVEIDKIAVATHREDNRNCGLHSMLRLRNNIQFTTAAANSEEFYEFGANFAPDMIISMHYRSLIPGRFLKLAKKGSVNLHPSLLPAYRGTNSVAWVIINGESETGFSYHRMDENFDTGAILLQERISSVEETDTAFSLFHRQIARAMLRLEEEVILKLDQGDPGFAQLGEASYYARELPFGGVIDPRWSEVQIDRFIRAMFFPPFPPAVLKIDGKVYYVPS

Solvent-accessible surface area: 21444 Å² total; per-residue (Å²): 135,16,39,119,116,9,67,0,0,0,0,0,23,6,13,5,0,14,4,0,0,3,6,0,2,3,30,43,9,106,28,86,42,0,0,0,0,0,34,179,68,38,71,98,1,13,7,0,9,2,16,1,106,38,12,110,3,77,76,9,62,14,60,6,127,31,102,116,0,49,96,30,0,42,119,6,57,3,26,0,0,0,2,0,43,15,169,44,83,8,36,35,116,0,17,178,49,6,168,55,20,3,0,22,9,11,35,0,35,7,10,29,14,52,12,68,62,4,10,3,33,1,2,32,63,21,66,84,72,6,0,0,0,0,3,41,33,52,109,80,114,14,45,5,25,2,7,13,60,42,143,2,60,13,95,124,116,6,23,3,6,7,0,58,5,23,6,10,8,61,0,4,45,68,0,48,74,0,0,44,51,0,19,134,45,38,102,22,119,74,26,160,63,156,59,32,144,56,42,187,125,12,38,104,60,6,70,5,26,100,209,44,56,84,83,94,5,25,65,4,0,22,4,31,55,33,18,62,116,90,27,0,30,89,204,132,4,47,41,23,113,114,51,183,130,13,39,118,99,6,68,0,0,0,0,0,16,5,12,6,0,20,2,0,0,2,6,0,2,2,31,44,10,86,25,84,28,0,0,0,0,0,32,185,95,63,62,68,0,8,6,0,36,11,14,0,159,20,12,106,3,80,66,7,42,14,58,6,126,31,98,111,0,52,90,29,0,43,128,2,57,5,43,0,0,0,2,0,45,15,158,44,83,8,38,16,117,0,17,174,38,6,198,69,19,2,0,24,11,12,34,0,37,6,10,30,14,29,23,62,49,4,10,8,27,0,2,5,67,28,66,81,71,5,0,0,0,0,3,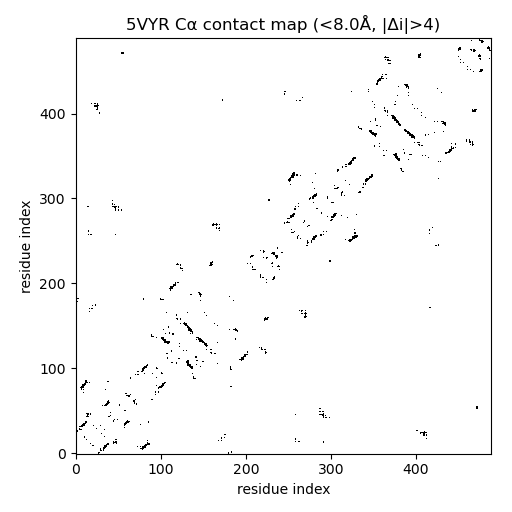45,31,63,123,99,114,12,41,5,25,1,9,12,58,36,148,2,55,15,90,155,119,7,21,5,6,9,0,44,6,22,6,10,14,68,0,2,88,56,0,44,76,0,0,43,51,0,17,130,46,40,102,25,90,80,31,130,72,168,32,36,142,53,52,205,102,95,0,97,54,5,46,7,56,110,226,39,67,147,86,57,44,69,77,0,36,39,3,11,59,31,22,54,103,77,31,0,19,58,120,77,145,84,113,61,99,134,18,137,71

Organism: Brucella melitensis biotype 1 (strain ATCC 23456 / CCUG 17765 / NCTC 10094 / 16M) (NCBI:txid224914)

Radius of gyration: 23.33 Å; Cα contacts (8 Å, |Δi|>4): 1114; chains: 2; bounding box: 34×77×54 Å

InterPro domains:
  IPR002376 Formyl transferase, N-terminal [PF00551] (59-167)
  IPR036477 Formyl transferase, N-terminal domain superfamily [SSF53328] (6-188)

Nearest PDB structures (foldseek):
  5vyr-assembly1_A  TM=1.004E+00  e=3.235E-55  Brucella melitensis bv. 1 str. 16M
  5vys-assembly1_A  TM=9.998E-01  e=3.324E-51  Brucella melitensis bv. 1 str. 16M
  5vyr-assembly1_B  TM=9.839E-01  e=2.232E-48  Brucella melitensis bv. 1 str. 16M
  5vys-assembly1_B  TM=9.848E-01  e=1.525E-47  Brucella melitensis bv. 1 str. 16M
  5vyu-assembly1_B  TM=9.930E-01  e=6.753E-47  Brucella melitensis bv. 1 str. 16M

Secondary structure (DSSP, 8-state):
-PPTT--EEEEE-HHHHHHHHHHHHHTT--GGGEEEE-----TTTHHHHHHHHHHT-EEE---TTSHHHHHHHHHH--SEEEEEB--SPPPHHHHTT-TT-EEEEESSSTTTTEES-HHHHHHHTT-SEEEEEEE---SSTT-SPEEEEEEEE--TT--HHHHHHHHHHHHHTTHHHHHHHHHHT---B---S---EE-SSPGGGGB--TTS-HHHHHHHHHHH--TTS--EE--EE--HHHH-/-PPTT--EEEEE-HHHHHHHHHHHHHTT--GGGEEEE--S--STTHHHHHHHHHHT-EEE---TTSHHHHHHHHHH--SEEEEEB--SPPPHHHHHT-TT-EEEEESS-TTTTEES-HHHHHHHTT-SEEEEEEE---SSTT-SPEEEEEEEEPPTT--HHHHHHHHHHHHHHTHHHHHHHHHTT---B---S---EE-SSPGGGGB--TTS-HHHHHHHHHHH--TTS---EEEETTEEEE---

Foldseek 3Di:
DFDPLAAEEEEEAADLSVLLVVLCVVVVQDLLSYEYEYADDDPRHVSVVVVCVVNVRHYYNDDLVDPVVQVSLQVSQHLEYEYYHRPDQRAQVSQVSHVLAYKYKDFFQPLAAFEPLSLLVCLLVPPQKTWMFIFTDHNDGRFGATDDIDMDGADLQAASANSVVVRSVVVSVCVSVSVVCSSVSPRHHGTDDDGDYDYDDDPPNLADDPVDDLSNRQSSLRSQAHPPHFTRPVPGRNGVVRVD/DFPPLAAEEEEEAADLSLLLVVVCVVVVHDLLSYEYEAADDDVRHVSVVVVCVVVVRHYDRDDLPDPVVLVVLQVSQHLEYEYEHRPDQHAQSSQVSRVLGYWYKDFFQPLEEFDPLSLLVCLLVPPQKTWMFTFTDHRDGRFGATPDIDMDGDDLQAASANSVVVRSVVVSVCSSVSVVCSSVSPRHGGRDDDHDYDYNADVVNLEDDPPDDPSSVSSNQRSQDDPPDFTRWYADPNRTDGDPD

B-factor: mean 22.19, std 11.19, range [8.19, 95.65]